Protein AF-0000000086085076 (afdb_homodimer)

Radius of gyration: 40.49 Å; Cα contacts (8 Å, |Δi|>4): 1111; chains: 2; bounding box: 65×107×181 Å

InterPro domains:
  IPR036116 Fibronectin type III superfamily [SSF49265] (115-213)
  IPR036179 Immunoglobulin-like domain superfamily [SSF48726] (40-121)

pLDDT: mean 74.57, std 21.42, range [22.27, 98.62]

Secondary structure (DSSP, 8-state):
------------------------EEEEES--SS-EEEE--SSEEEEEEEEEEES-SS-EEEEEETTTEE-TT-EEEEETTTEEEEEEEBTTTB-SEEEEEEEE-SS-B-SS-EEEEEE---PPPPPEEEEEEE-STT-EEEEEE----TTS--EEEEEEEE-STT-TTSPPEEEEEEEESS-SEEEE-S--SSSEEEEEEEEEETTEEPPPEEEEEETTT-----------------/------------------------EEEEES--SS-EEEE--SSEEEEEEEEEEES-SS-EEEEEETTTEE-TT-EEEEETTTEEEEEEEBTTTB-SEEEEEEEE-SS-B-SS-EEEEEE---PPPPPEEEEEEE-STT-EEEEEE----TTS--EEEEEEEE-STT-TTSPPEEEEEEEESS-SEEEE-S--SSSEEEEEEEEEETTEEPPPEEEEEETTT-----------------

Structure (mmCIF, N/CA/C/O backbone):
data_AF-0000000086085076-model_v1
#
loop_
_entity.id
_entity.type
_entity.pdbx_description
1 polymer 'Ig-like domain-containing protein'
#
loop_
_atom_site.group_PDB
_atom_site.id
_atom_site.type_symbol
_atom_site.label_atom_id
_atom_site.label_alt_id
_atom_site.label_comp_id
_atom_site.label_asym_id
_atom_site.label_entity_id
_atom_site.label_seq_id
_atom_site.pdbx_PDB_ins_code
_atom_site.Cartn_x
_atom_site.Cartn_y
_atom_site.Cartn_z
_atom_site.occupancy
_atom_site.B_iso_or_equiv
_atom_site.auth_seq_id
_atom_site.auth_comp_id
_atom_site.auth_asym_id
_atom_site.auth_atom_id
_atom_site.pdbx_PDB_model_num
ATOM 1 N N . MET A 1 1 ? -30.297 -38.719 -94.125 1 26 1 MET A N 1
ATOM 2 C CA . MET A 1 1 ? -29.438 -38.5 -93 1 26 1 MET A CA 1
ATOM 3 C C . MET A 1 1 ? -30.156 -38.875 -91.688 1 26 1 MET A C 1
ATOM 5 O O . MET A 1 1 ? -31.141 -38.25 -91.312 1 26 1 MET A O 1
ATOM 9 N N . TYR A 1 2 ? -30.281 -40.25 -91.375 1 30.58 2 TYR A N 1
ATOM 10 C CA . TYR A 1 2 ? -31.109 -40.906 -90.375 1 30.58 2 TYR A CA 1
ATOM 11 C C . TYR A 1 2 ? -30.594 -40.656 -88.938 1 30.58 2 TYR A C 1
ATOM 13 O O . TYR A 1 2 ? -29.422 -40.906 -88.688 1 30.58 2 TYR A O 1
ATOM 21 N N . PHE A 1 3 ? -30.938 -39.5 -88.188 1 28.77 3 PHE A N 1
ATOM 22 C CA . PHE A 1 3 ? -30.5 -39.062 -86.875 1 28.77 3 PHE A CA 1
ATOM 23 C C . PHE A 1 3 ? -30.906 -40.094 -85.812 1 28.77 3 PHE A C 1
ATOM 25 O O . PHE A 1 3 ? -32.094 -40.438 -85.688 1 28.77 3 PHE A O 1
ATOM 32 N N . GLY A 1 4 ? -30.031 -41.125 -85.375 1 27.62 4 GLY A N 1
ATOM 33 C CA . GLY A 1 4 ? -30.141 -42.219 -84.5 1 27.62 4 GLY A CA 1
ATOM 34 C C . GLY A 1 4 ? -30.406 -41.812 -83.062 1 27.62 4 GLY A C 1
ATOM 35 O O . GLY A 1 4 ? -29.891 -40.781 -82.625 1 27.62 4 GLY A O 1
ATOM 36 N N . GLU A 1 5 ? -31.609 -42.062 -82.375 1 29.45 5 GLU A N 1
ATOM 37 C CA . GLU A 1 5 ? -32.25 -41.844 -81.125 1 29.45 5 GLU A CA 1
ATOM 38 C C . GLU A 1 5 ? -31.438 -42.5 -80 1 29.45 5 GLU A C 1
ATOM 40 O O . GLU A 1 5 ? -31.375 -43.75 -79.875 1 29.45 5 GLU A O 1
ATOM 45 N N . ASN A 1 6 ? -30.281 -41.969 -79.5 1 28.75 6 ASN A N 1
ATOM 46 C CA . ASN A 1 6 ? -29.406 -42.5 -78.438 1 28.75 6 ASN A CA 1
ATOM 47 C C . ASN A 1 6 ? -30.156 -42.719 -77.125 1 28.75 6 ASN A C 1
ATOM 49 O O . ASN A 1 6 ? -30.766 -41.812 -76.562 1 28.75 6 ASN A O 1
ATOM 53 N N . ARG A 1 7 ? -30.547 -43.969 -76.688 1 30.2 7 ARG A N 1
ATOM 54 C CA . ARG A 1 7 ? -31.203 -44.562 -75.5 1 30.2 7 ARG A CA 1
ATOM 55 C C . ARG A 1 7 ? -30.438 -44.281 -74.25 1 30.2 7 ARG A C 1
ATOM 57 O O . ARG A 1 7 ? -29.25 -44.562 -74.125 1 30.2 7 ARG A O 1
ATOM 64 N N . ARG A 1 8 ? -30.812 -43.312 -73.375 1 31.59 8 ARG A N 1
ATOM 65 C CA . ARG A 1 8 ? -30.344 -42.875 -72.062 1 31.59 8 ARG A CA 1
ATOM 66 C C . ARG A 1 8 ? -30.359 -44 -71.062 1 31.59 8 ARG A C 1
ATOM 68 O O . ARG A 1 8 ? -31.422 -44.531 -70.75 1 31.59 8 ARG A O 1
ATOM 75 N N . LYS A 1 9 ? -29.344 -44.844 -70.938 1 31.98 9 LYS A N 1
ATOM 76 C CA . LYS A 1 9 ? -29.094 -45.938 -70 1 31.98 9 LYS A CA 1
ATOM 77 C C . LYS A 1 9 ? -29.266 -45.438 -68.562 1 31.98 9 LYS A C 1
ATOM 79 O O . LYS A 1 9 ? -29.141 -44.25 -68.25 1 31.98 9 LYS A O 1
ATOM 84 N N . ASN A 1 10 ? -29.812 -46.312 -67.625 1 30.77 10 ASN A N 1
ATOM 85 C CA . ASN A 1 10 ? -30.172 -46.375 -66.188 1 30.77 10 ASN A CA 1
ATOM 86 C C . ASN A 1 10 ? -28.969 -46.062 -65.312 1 30.77 10 ASN A C 1
ATOM 88 O O . ASN A 1 10 ? -27.938 -46.719 -65.438 1 30.77 10 ASN A O 1
ATOM 92 N N . ALA A 1 11 ? -28.672 -44.875 -64.812 1 31.33 11 ALA A N 1
ATOM 93 C CA . ALA A 1 11 ? -27.734 -44.469 -63.781 1 31.33 11 ALA A CA 1
ATOM 94 C C . ALA A 1 11 ? -27.922 -45.281 -62.531 1 31.33 11 ALA A C 1
ATOM 96 O O . ALA A 1 11 ? -29 -45.25 -61.906 1 31.33 11 ALA A O 1
ATOM 97 N N . VAL A 1 12 ? -27.422 -46.5 -62.375 1 35.62 12 VAL A N 1
ATOM 98 C CA . VAL A 1 12 ? -27.344 -47.219 -61.125 1 35.62 12 VAL A CA 1
ATOM 99 C C . VAL A 1 12 ? -26.703 -46.344 -60.062 1 35.62 12 VAL A C 1
ATOM 101 O O . VAL A 1 12 ? -25.594 -45.844 -60.219 1 35.62 12 VAL A O 1
ATOM 104 N N . LEU A 1 13 ? -27.422 -45.75 -59.156 1 35.56 13 LEU A N 1
ATOM 105 C CA . LEU A 1 13 ? -26.984 -45.094 -57.906 1 35.56 13 LEU A CA 1
ATOM 106 C C . LEU A 1 13 ? -26.203 -46.094 -57.031 1 35.56 13 LEU A C 1
ATOM 108 O O . LEU A 1 13 ? -26.734 -47.125 -56.625 1 35.56 13 LEU A O 1
ATOM 112 N N . ILE A 1 14 ? -24.969 -46.281 -57.219 1 36.09 14 ILE A N 1
ATOM 113 C CA . ILE A 1 14 ? -24.109 -46.969 -56.281 1 36.09 14 ILE A CA 1
ATOM 114 C C . ILE A 1 14 ? -24.188 -46.281 -54.906 1 36.09 14 ILE A C 1
ATOM 116 O O . ILE A 1 14 ? -23.844 -45.094 -54.781 1 36.09 14 ILE A O 1
ATOM 120 N N . PHE A 1 15 ? -25.078 -46.688 -53.969 1 37.38 15 PHE A N 1
ATOM 121 C CA . PHE A 1 15 ? -24.969 -46.344 -52.562 1 37.38 15 PHE A CA 1
ATOM 122 C C . PHE A 1 15 ? -23.641 -46.812 -52 1 37.38 15 PHE A C 1
ATOM 124 O O . PHE A 1 15 ? -23.344 -48.031 -52.031 1 37.38 15 PHE A O 1
ATOM 131 N N . THR A 1 16 ? -22.547 -46.125 -52.125 1 36.88 16 THR A N 1
ATOM 132 C CA . THR A 1 16 ? -21.359 -46.344 -51.312 1 36.88 16 THR A CA 1
ATOM 133 C C . THR A 1 16 ? -21.688 -46.281 -49.812 1 36.88 16 THR A C 1
ATOM 135 O O . THR A 1 16 ? -22.188 -45.25 -49.344 1 36.88 16 THR A O 1
ATOM 138 N N . THR A 1 17 ? -22.281 -47.281 -49.188 1 38.94 17 THR A N 1
ATOM 139 C CA . THR A 1 17 ? -22.281 -47.375 -47.75 1 38.94 17 THR A CA 1
ATOM 140 C C . THR A 1 17 ? -20.938 -46.938 -47.188 1 38.94 17 THR A C 1
ATOM 142 O O . THR A 1 17 ? -19.891 -47.5 -47.5 1 38.94 17 THR A O 1
ATOM 145 N N . PHE A 1 18 ? -20.594 -45.688 -46.969 1 40.41 18 PHE A N 1
ATOM 146 C CA . PHE A 1 18 ? -19.484 -45.281 -46.094 1 40.41 18 PHE A CA 1
ATOM 147 C C . PHE A 1 18 ? -19.484 -46.125 -44.812 1 40.41 18 PHE A C 1
ATOM 149 O O . PHE A 1 18 ? -20.422 -46.031 -44.031 1 40.41 18 PHE A O 1
ATOM 156 N N . SER A 1 19 ? -19.188 -47.375 -44.781 1 40.78 19 SER A N 1
ATOM 157 C CA . SER A 1 19 ? -18.906 -48.062 -43.531 1 40.78 19 SER A CA 1
ATOM 158 C C . SER A 1 19 ? -18.047 -47.188 -42.625 1 40.78 19 SER A C 1
ATOM 160 O O . SER A 1 19 ? -17 -46.688 -43.031 1 40.78 19 SER A O 1
ATOM 162 N N . VAL A 1 20 ? -18.641 -46.375 -41.719 1 47.69 20 VAL A N 1
ATOM 163 C CA . VAL A 1 20 ? -17.875 -45.719 -40.656 1 47.69 20 VAL A CA 1
ATOM 164 C C . VAL A 1 20 ? -16.797 -46.688 -40.156 1 47.69 20 VAL A C 1
ATOM 166 O O . VAL A 1 20 ? -17.109 -47.781 -39.656 1 47.69 20 VAL A O 1
ATOM 169 N N . ILE A 1 21 ? -15.781 -47 -40.844 1 49.47 21 ILE A N 1
ATOM 170 C CA . ILE A 1 21 ? -14.633 -47.719 -40.312 1 49.47 21 ILE A CA 1
ATOM 171 C C . ILE A 1 21 ? -14.375 -47.281 -38.875 1 49.47 21 ILE A C 1
ATOM 173 O O . ILE A 1 21 ? -14.07 -46.094 -38.594 1 49.47 21 ILE A O 1
ATOM 177 N N . ASN A 1 22 ? -15.109 -47.812 -37.938 1 55.5 22 ASN A N 1
ATOM 178 C CA . ASN A 1 22 ? -14.742 -47.688 -36.531 1 55.5 22 ASN A CA 1
ATOM 179 C C . ASN A 1 22 ? -13.273 -48.031 -36.312 1 55.5 22 ASN A C 1
ATOM 181 O O . ASN A 1 22 ? -12.906 -49.219 -36.312 1 55.5 22 ASN A O 1
ATOM 185 N N . CYS A 1 23 ? -12.352 -47.281 -36.844 1 63.22 23 CYS A N 1
ATOM 186 C CA . CYS A 1 23 ? -10.93 -47.531 -36.656 1 63.22 23 CYS A CA 1
ATOM 187 C C . CYS A 1 23 ? -10.57 -47.562 -35.188 1 63.22 23 CYS A C 1
ATOM 189 O O . CYS A 1 23 ? -10.875 -46.625 -34.438 1 63.22 23 CYS A O 1
ATOM 191 N N . ALA A 1 24 ? -10.359 -48.781 -34.781 1 73.56 24 ALA A N 1
ATOM 192 C CA . ALA A 1 24 ? -9.797 -48.969 -33.438 1 73.56 24 ALA A CA 1
ATOM 193 C C . ALA A 1 24 ? -8.438 -48.281 -33.312 1 73.56 24 ALA A C 1
ATOM 195 O O . ALA A 1 24 ? -7.621 -48.344 -34.25 1 73.56 24 ALA A O 1
ATOM 196 N N . ASP A 1 25 ? -8.336 -47.344 -32.438 1 84.19 25 ASP A N 1
ATOM 197 C CA . ASP A 1 25 ? -7.082 -46.594 -32.25 1 84.19 25 ASP A CA 1
ATOM 198 C C . ASP A 1 25 ? -6.621 -46.719 -30.781 1 84.19 25 ASP A C 1
ATOM 200 O O . ASP A 1 25 ? -7.438 -46.656 -29.859 1 84.19 25 ASP A O 1
ATOM 204 N N . ALA A 1 26 ? -5.301 -47 -30.734 1 87.25 26 ALA A N 1
ATOM 205 C CA . ALA A 1 26 ? -4.684 -46.844 -29.422 1 87.25 26 ALA A CA 1
ATOM 206 C C . ALA A 1 26 ? -4.895 -45.438 -28.875 1 87.25 26 ALA A C 1
ATOM 208 O O . ALA A 1 26 ? -5.094 -44.5 -29.641 1 87.25 26 ALA A O 1
ATOM 209 N N . PRO A 1 27 ? -5.02 -45.344 -27.594 1 88.44 27 PRO A N 1
ATOM 210 C CA . PRO A 1 27 ? -5.273 -44.031 -26.984 1 88.44 27 PRO A CA 1
ATOM 211 C C . PRO A 1 27 ? -4.242 -43 -27.406 1 88.44 27 PRO A C 1
ATOM 213 O O . PRO A 1 27 ? -3.076 -43.344 -27.625 1 88.44 27 PRO A O 1
ATOM 216 N N . GLU A 1 28 ? -4.688 -41.781 -27.594 1 87.25 28 GLU A N 1
ATOM 217 C CA . GLU A 1 28 ? -3.865 -40.594 -27.844 1 87.25 28 GLU A CA 1
ATOM 218 C C . GLU A 1 28 ? -4.312 -39.406 -26.984 1 87.25 28 GLU A C 1
ATOM 220 O O . GLU A 1 28 ? -5.5 -39.25 -26.703 1 87.25 28 GLU A O 1
ATOM 225 N N . CYS A 1 29 ? -3.301 -38.625 -26.562 1 87.44 29 CYS A N 1
ATOM 226 C CA . CYS A 1 29 ? -3.621 -37.469 -25.734 1 87.44 29 CYS A CA 1
ATOM 227 C C . CYS A 1 29 ? -4.508 -36.469 -26.5 1 87.44 29 CYS A C 1
ATOM 229 O O . CYS A 1 29 ? -4.309 -36.25 -27.688 1 87.44 29 CYS A O 1
ATOM 231 N N . VAL A 1 30 ? -5.543 -35.969 -25.797 1 81.38 30 VAL A N 1
ATOM 232 C CA . VAL A 1 30 ? -6.438 -35 -26.422 1 81.38 30 VAL A CA 1
ATOM 233 C C . VAL A 1 30 ? -5.68 -33.719 -26.688 1 81.38 30 VAL A C 1
ATOM 235 O O . VAL A 1 30 ? -5.867 -33.062 -27.719 1 81.38 30 VAL A O 1
ATOM 238 N N . THR A 1 31 ? -4.988 -33.25 -25.656 1 69 31 THR A N 1
ATOM 239 C CA . THR A 1 31 ? -4.277 -32 -25.875 1 69 31 THR A CA 1
ATOM 240 C C . THR A 1 31 ? -2.918 -32.25 -26.516 1 69 31 THR A C 1
ATOM 242 O O . THR A 1 31 ? -2.189 -33.156 -26.094 1 69 31 THR A O 1
A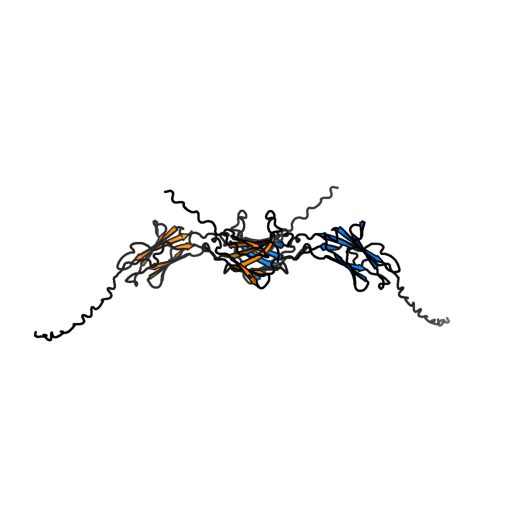TOM 245 N N . ASP A 1 32 ? -2.781 -31.891 -27.672 1 58.75 32 ASP A N 1
ATOM 246 C CA . ASP A 1 32 ? -1.499 -31.984 -28.359 1 58.75 32 ASP A CA 1
ATOM 247 C C . ASP A 1 32 ? -0.531 -30.922 -27.875 1 58.75 32 ASP A C 1
ATOM 249 O O . ASP A 1 32 ? 0.6 -30.828 -28.344 1 58.75 32 ASP A O 1
ATOM 253 N N . ALA A 1 33 ? -1.149 -30.094 -27.047 1 54.5 33 ALA A N 1
ATOM 254 C CA . ALA A 1 33 ? -0.302 -28.953 -26.719 1 54.5 33 ALA A CA 1
ATOM 255 C C . ALA A 1 33 ? 0.68 -29.297 -25.609 1 54.5 33 ALA A C 1
ATOM 257 O O . ALA A 1 33 ? 0.326 -29.984 -24.656 1 54.5 33 ALA A O 1
ATOM 258 N N . GLY A 1 34 ? 1.957 -29.344 -25.906 1 55.94 34 GLY A N 1
ATOM 259 C CA . GLY A 1 34 ? 3.117 -29.484 -25.031 1 55.94 34 GLY A CA 1
ATOM 260 C C . GLY A 1 34 ? 2.752 -29.625 -23.578 1 55.94 34 GLY A C 1
ATOM 261 O O . GLY A 1 34 ? 1.571 -29.672 -23.219 1 55.94 34 GLY A O 1
ATOM 262 N N . PRO A 1 35 ? 3.615 -29.875 -22.75 1 57.09 35 PRO A N 1
ATOM 263 C CA . PRO A 1 35 ? 3.414 -30.094 -21.312 1 57.09 35 PRO A CA 1
ATOM 264 C C . PRO A 1 35 ? 2.699 -28.922 -20.641 1 57.09 35 PRO A C 1
ATOM 266 O O . PRO A 1 35 ? 2.945 -27.766 -20.984 1 57.09 35 PRO A O 1
ATOM 269 N N . VAL A 1 36 ? 1.603 -29.25 -19.969 1 63.59 36 VAL A N 1
ATOM 270 C CA . VAL A 1 36 ? 0.857 -28.25 -19.203 1 63.59 36 VAL A CA 1
ATOM 271 C C . VAL A 1 36 ? 1.452 -28.141 -17.797 1 63.59 36 VAL A C 1
ATOM 273 O O . VAL A 1 36 ? 1.673 -29.141 -17.125 1 63.59 36 VAL A O 1
ATOM 276 N N . ASP A 1 37 ? 2.002 -26.922 -17.5 1 62.47 37 ASP A N 1
ATOM 277 C CA . ASP A 1 37 ? 2.479 -26.703 -16.141 1 62.47 37 ASP A CA 1
ATOM 278 C C . ASP A 1 37 ? 1.34 -26.828 -15.133 1 62.47 37 ASP A C 1
ATOM 280 O O . ASP A 1 37 ? 0.272 -26.25 -15.312 1 62.47 37 ASP A O 1
ATOM 284 N N . GLU A 1 38 ? 1.521 -27.859 -14.383 1 72.12 38 GLU A N 1
ATOM 285 C CA . GLU A 1 38 ? 0.642 -28.047 -13.234 1 72.12 38 GLU A CA 1
ATOM 286 C C . GLU A 1 38 ? 1.324 -27.609 -11.938 1 72.12 38 GLU A C 1
ATOM 288 O O . GLU A 1 38 ? 2.268 -28.266 -11.477 1 72.12 38 GLU A O 1
ATOM 293 N N . TYR A 1 39 ? 0.911 -26.422 -11.477 1 66.56 39 TYR A N 1
ATOM 294 C CA . TYR A 1 39 ? 1.493 -25.906 -10.242 1 66.56 39 TYR A CA 1
ATOM 295 C C . TYR A 1 39 ? 0.998 -26.688 -9.031 1 66.56 39 TYR A C 1
ATOM 297 O O . TYR A 1 39 ? -0.187 -27.016 -8.938 1 66.56 39 TYR A O 1
ATOM 305 N N . ALA A 1 40 ? 2.064 -27.188 -8.391 1 64.5 40 ALA A N 1
ATOM 306 C CA . ALA A 1 40 ? 1.748 -27.969 -7.199 1 64.5 40 ALA A CA 1
ATOM 307 C C . ALA A 1 40 ? 1.595 -27.062 -5.977 1 64.5 40 ALA A C 1
ATOM 309 O O . ALA A 1 40 ? 2.574 -26.766 -5.289 1 64.5 40 ALA A O 1
ATOM 310 N N . ALA A 1 41 ? 0.514 -26.391 -5.914 1 57.75 41 ALA A N 1
ATOM 311 C CA . ALA A 1 41 ? 0.312 -25.641 -4.676 1 57.75 41 ALA A CA 1
ATOM 312 C C . ALA A 1 41 ? 0.368 -26.562 -3.463 1 57.75 41 ALA A C 1
ATOM 314 O O . ALA A 1 41 ? 0.238 -27.781 -3.596 1 57.75 41 ALA A O 1
ATOM 315 N N . SER A 1 42 ? 0.967 -26.172 -2.344 1 55 42 SER A N 1
ATOM 316 C CA . SER A 1 42 ? 1.165 -26.969 -1.139 1 55 42 SER A CA 1
ATOM 317 C C . SER A 1 42 ? 0.063 -28.016 -0.98 1 55 42 SER A C 1
ATOM 319 O O . SER A 1 42 ? 0.237 -29.016 -0.268 1 55 42 SER A O 1
ATOM 321 N N . ARG A 1 43 ? -0.916 -27.781 -1.798 1 57.75 43 ARG A N 1
ATOM 322 C CA . ARG A 1 43 ? -1.993 -28.75 -1.59 1 57.75 43 ARG A CA 1
ATOM 323 C C . ARG A 1 43 ? -1.977 -29.828 -2.664 1 57.75 43 ARG A C 1
ATOM 325 O O . ARG A 1 43 ? -1.096 -29.844 -3.525 1 57.75 43 ARG A O 1
ATOM 332 N N . GLU A 1 44 ? -2.895 -30.609 -2.738 1 66.38 44 GLU A N 1
ATOM 333 C CA . GLU A 1 44 ? -3.16 -31.766 -3.59 1 66.38 44 GLU A CA 1
ATOM 334 C C . GLU A 1 44 ? -3.285 -31.344 -5.055 1 66.38 44 GLU A C 1
ATOM 336 O O . GLU A 1 44 ? -4.047 -30.438 -5.387 1 66.38 44 GLU A O 1
ATOM 341 N N . LEU A 1 45 ? -2.232 -31.75 -5.773 1 72.5 45 LEU A N 1
ATOM 342 C CA . LEU A 1 45 ? -2.266 -31.547 -7.219 1 72.5 45 LEU A CA 1
ATOM 343 C C . LEU A 1 45 ? -3.26 -32.5 -7.875 1 72.5 45 LEU A C 1
ATOM 345 O O . LEU A 1 45 ? -3.346 -33.688 -7.492 1 72.5 45 LEU A O 1
ATOM 349 N N . ARG A 1 46 ? -4.125 -31.875 -8.672 1 74.5 46 ARG A N 1
ATOM 350 C CA . ARG A 1 46 ? -5.043 -32.688 -9.461 1 74.5 46 ARG A CA 1
ATOM 351 C C . ARG A 1 46 ? -4.727 -32.562 -10.953 1 74.5 46 ARG A C 1
ATOM 353 O O . ARG A 1 46 ? -4.824 -31.5 -11.539 1 74.5 46 ARG A O 1
ATOM 360 N N . VAL A 1 47 ? -4.211 -33.688 -11.445 1 78.69 47 VAL A N 1
ATOM 361 C CA . VAL A 1 47 ? -3.873 -33.688 -12.867 1 78.69 47 VAL A CA 1
ATOM 362 C C . VAL A 1 47 ? -4.855 -34.594 -13.625 1 78.69 47 VAL A C 1
ATOM 364 O O . VAL A 1 47 ? -5.102 -35.719 -13.227 1 78.69 47 VAL A O 1
ATOM 367 N N . ALA A 1 48 ? -5.41 -33.969 -14.641 1 81.25 48 ALA A N 1
ATOM 368 C CA . ALA A 1 48 ? -6.359 -34.719 -15.453 1 81.25 48 ALA A CA 1
ATOM 369 C C . ALA A 1 48 ? -5.75 -35.125 -16.797 1 81.25 48 ALA A C 1
ATOM 371 O O . ALA A 1 48 ? -5.285 -34.25 -17.547 1 81.25 48 ALA A O 1
ATOM 372 N N . CYS A 1 49 ? -5.684 -36.344 -16.984 1 83.5 49 CYS A N 1
ATOM 373 C CA . CYS A 1 49 ? -5.211 -36.875 -18.25 1 83.5 49 CYS A CA 1
ATOM 374 C C . CYS A 1 49 ? -6.379 -37.344 -19.125 1 83.5 49 CYS A C 1
ATOM 376 O O . CYS A 1 49 ? -7.172 -38.188 -18.703 1 83.5 49 CYS A O 1
ATOM 378 N N . GLU A 1 50 ? -6.539 -36.75 -20.266 1 85.31 50 GLU A N 1
ATOM 379 C CA . GLU A 1 50 ? -7.621 -37.094 -21.172 1 85.31 50 GLU A CA 1
ATOM 380 C C . GLU A 1 50 ? -7.078 -37.656 -22.484 1 85.31 50 GLU A C 1
ATOM 382 O O . GLU A 1 50 ? -6.18 -37.062 -23.094 1 85.31 50 GLU A O 1
ATOM 387 N N . VAL A 1 51 ? -7.688 -38.75 -22.922 1 86.62 51 VAL A N 1
ATOM 388 C CA . VAL A 1 51 ? -7.227 -39.406 -24.141 1 86.62 51 VAL A CA 1
ATOM 389 C C . VAL A 1 51 ? -8.414 -39.688 -25.062 1 86.62 51 VAL A C 1
ATOM 391 O O . VAL A 1 51 ? -9.562 -39.688 -24.609 1 86.62 51 VAL A O 1
ATOM 394 N N . ARG A 1 52 ? -8.023 -39.688 -26.281 1 86 52 ARG A N 1
ATOM 395 C CA . ARG A 1 52 ? -8.953 -40.219 -27.281 1 86 52 ARG A CA 1
ATOM 396 C C . ARG A 1 52 ? -8.602 -41.656 -27.672 1 86 52 ARG A C 1
ATOM 398 O O . ARG A 1 52 ? -7.426 -41.969 -27.891 1 86 52 ARG A O 1
ATOM 405 N N . ALA A 1 53 ? -9.625 -42.469 -27.547 1 85.69 53 ALA A N 1
ATOM 406 C CA . ALA A 1 53 ? -9.375 -43.875 -27.891 1 85.69 53 ALA A CA 1
ATOM 407 C C . ALA A 1 53 ? -10.641 -44.531 -28.422 1 85.69 53 ALA A C 1
ATOM 409 O O . ALA A 1 53 ? -11.758 -44.125 -28.109 1 85.69 53 ALA A O 1
ATOM 410 N N . ASN A 1 54 ? -10.336 -45.469 -29.266 1 82.88 54 ASN A N 1
ATOM 411 C CA . ASN A 1 54 ? -11.383 -46.344 -29.766 1 82.88 54 ASN A CA 1
ATOM 412 C C . ASN A 1 54 ? -10.93 -47.812 -29.734 1 82.88 54 ASN A C 1
ATOM 414 O O . ASN A 1 54 ? -10.047 -48.188 -30.5 1 82.88 54 ASN A O 1
ATOM 418 N N . PRO A 1 55 ? -11.492 -48.531 -28.969 1 82.12 55 PRO A N 1
ATOM 419 C CA . PRO A 1 55 ? -12.617 -48.344 -28.062 1 82.12 55 PRO A CA 1
ATOM 420 C C . PRO A 1 55 ? -12.242 -47.562 -26.812 1 82.12 55 PRO A C 1
ATOM 422 O O . PRO A 1 55 ? -11.078 -47.562 -26.406 1 82.12 55 PRO A O 1
ATOM 425 N N . SER A 1 56 ? -13.25 -46.906 -26.203 1 79.81 56 SER A N 1
ATOM 426 C CA . SER A 1 56 ? -13.016 -46 -25.062 1 79.81 56 SER A CA 1
ATOM 427 C C . SER A 1 56 ? -13.539 -46.625 -23.781 1 79.81 56 SER A C 1
ATOM 429 O O . SER A 1 56 ? -13.453 -46.031 -22.703 1 79.81 56 SER A O 1
ATOM 431 N N . ASP A 1 57 ? -14.07 -47.812 -23.688 1 76.81 57 ASP A N 1
ATOM 432 C CA . ASP A 1 57 ? -14.781 -48.375 -22.547 1 76.81 57 ASP A CA 1
ATOM 433 C C . ASP A 1 57 ? -13.82 -49.094 -21.594 1 76.81 57 ASP A C 1
ATOM 435 O O . ASP A 1 57 ? -14.117 -49.25 -20.422 1 76.81 57 ASP A O 1
ATOM 439 N N . GLU A 1 58 ? -12.594 -49.5 -21.984 1 78.94 58 GLU A N 1
ATOM 440 C CA . GLU A 1 58 ? -11.68 -50.219 -21.109 1 78.94 58 GLU A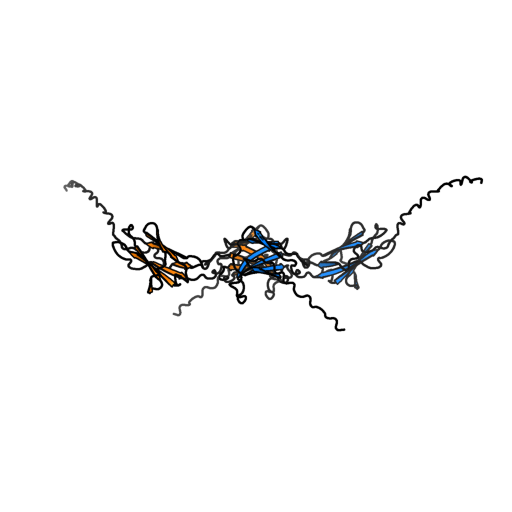 CA 1
ATOM 441 C C . GLU A 1 58 ? -10.281 -49.594 -21.156 1 78.94 58 GLU A C 1
ATOM 443 O O . GLU A 1 58 ? -9.328 -50.25 -21.578 1 78.94 58 GLU A O 1
ATOM 448 N N . LEU A 1 59 ? -10.273 -48.406 -20.719 1 86.19 59 LEU A N 1
ATOM 449 C CA . LEU A 1 59 ? -8.953 -47.781 -20.719 1 86.19 59 LEU A CA 1
ATOM 450 C C . LEU A 1 59 ? -8.258 -48 -19.375 1 86.19 59 LEU A C 1
ATOM 452 O O . LEU A 1 59 ? -8.906 -48 -18.328 1 86.19 59 LEU A O 1
ATOM 456 N N . HIS A 1 60 ? -7.035 -48.344 -19.406 1 86.56 60 HIS A N 1
ATOM 457 C CA . HIS A 1 60 ? -6.164 -48.438 -18.25 1 86.56 60 HIS A CA 1
ATOM 458 C C . HIS A 1 60 ? -5.125 -47.312 -18.266 1 86.56 60 HIS A C 1
ATOM 460 O O . HIS A 1 60 ? -4.477 -47.062 -19.281 1 86.56 60 HIS A O 1
ATOM 466 N N . PHE A 1 61 ? -5.09 -46.656 -17.141 1 88 61 PHE A N 1
ATOM 467 C CA . PHE A 1 61 ? -4.145 -45.562 -17.062 1 88 61 PHE A CA 1
ATOM 468 C C . PHE A 1 61 ? -3.004 -45.906 -16.109 1 88 61 PHE A C 1
ATOM 470 O O . PHE A 1 61 ? -3.215 -46.531 -15.086 1 88 61 PHE A O 1
ATOM 477 N N . GLU A 1 62 ? -1.784 -45.469 -16.469 1 84.62 62 GLU A N 1
ATOM 478 C CA . GLU A 1 62 ? -0.584 -45.562 -15.641 1 84.62 62 GLU A CA 1
ATOM 479 C C . GLU A 1 62 ? 0.166 -44.25 -15.586 1 84.62 62 GLU A C 1
ATOM 481 O O . GLU A 1 62 ? 0.31 -43.562 -16.609 1 84.62 62 GLU A O 1
ATOM 486 N N . TRP A 1 63 ? 0.581 -43.969 -14.391 1 85.81 63 TRP A N 1
ATOM 487 C CA . TRP A 1 63 ? 1.31 -42.719 -14.203 1 85.81 63 TRP A CA 1
ATOM 488 C C . TRP A 1 63 ? 2.768 -43 -13.844 1 85.81 63 TRP A C 1
ATOM 490 O O . TRP A 1 63 ? 3.061 -43.844 -13.016 1 85.81 63 TRP A O 1
ATOM 500 N N . MET A 1 64 ? 3.658 -42.25 -14.562 1 82.38 64 MET A N 1
ATOM 501 C CA . MET A 1 64 ? 5.086 -42.406 -14.289 1 82.38 64 MET A CA 1
ATOM 502 C C . MET A 1 64 ? 5.73 -41.031 -14.102 1 82.38 64 MET A C 1
ATOM 504 O O . MET A 1 64 ? 5.48 -40.094 -14.875 1 82.38 64 MET A O 1
ATOM 508 N N . ALA A 1 65 ? 6.477 -40.938 -12.984 1 80.75 65 ALA A N 1
ATOM 509 C CA . ALA A 1 65 ? 7.219 -39.688 -12.734 1 80.75 65 ALA A CA 1
ATOM 510 C C . ALA A 1 65 ? 8.656 -39.812 -13.227 1 80.75 65 ALA A C 1
ATOM 512 O O . ALA A 1 65 ? 9.336 -40.812 -12.945 1 80.75 65 ALA A O 1
ATOM 513 N N . ASN A 1 66 ? 9.25 -38.688 -13.859 1 75.75 66 ASN A N 1
ATOM 514 C CA . ASN A 1 66 ? 10.625 -38.562 -14.328 1 75.75 66 ASN A CA 1
ATOM 515 C C . ASN A 1 66 ? 11.172 -39.875 -14.852 1 75.75 66 ASN A C 1
ATOM 517 O O . ASN A 1 66 ? 12.32 -40.219 -14.578 1 75.75 66 ASN A O 1
ATOM 521 N N . THR A 1 67 ? 10.57 -40.531 -15.688 1 63.88 67 THR A N 1
ATOM 522 C CA . THR A 1 67 ? 10.875 -41.719 -16.469 1 63.88 67 THR A CA 1
ATOM 523 C C . THR A 1 67 ? 11.219 -42.906 -15.562 1 63.88 67 THR A C 1
ATOM 525 O O . THR A 1 67 ? 11.367 -44.031 -16.031 1 63.88 67 THR A O 1
ATOM 528 N N . THR A 1 68 ? 11.531 -42.656 -14.367 1 58.44 68 THR A N 1
ATOM 529 C CA . THR A 1 68 ? 12.078 -43.875 -13.75 1 58.44 68 THR A CA 1
ATOM 530 C C . THR A 1 68 ? 11.102 -44.438 -12.727 1 58.44 68 THR A C 1
ATOM 532 O O . THR A 1 68 ? 11.109 -45.656 -12.469 1 58.44 68 THR A O 1
ATOM 535 N N . ARG A 1 69 ? 10.32 -43.531 -12.062 1 57.44 69 ARG A N 1
ATOM 536 C CA . ARG A 1 69 ? 9.68 -44.125 -10.883 1 57.44 69 ARG A CA 1
ATOM 537 C C . ARG A 1 69 ? 8.156 -44.094 -11.023 1 57.44 69 ARG A C 1
ATOM 539 O O . ARG A 1 69 ? 7.57 -43.062 -11.352 1 57.44 69 ARG A O 1
ATOM 546 N N . ARG A 1 70 ? 7.59 -45.344 -11.109 1 58.84 70 ARG A N 1
ATOM 547 C CA . ARG A 1 70 ? 6.141 -45.438 -10.992 1 58.84 70 ARG A CA 1
ATOM 548 C C . ARG A 1 70 ? 5.645 -44.688 -9.758 1 58.84 70 ARG A C 1
ATOM 550 O O . ARG A 1 70 ? 6.219 -44.812 -8.68 1 58.84 70 ARG A O 1
ATOM 557 N N . VAL A 1 71 ? 4.934 -43.688 -9.992 1 59.19 71 VAL A N 1
ATOM 558 C CA . VAL A 1 71 ? 4.406 -42.969 -8.828 1 59.19 71 VAL A CA 1
ATOM 559 C C . VAL A 1 71 ? 3.242 -43.75 -8.227 1 59.19 71 VAL A C 1
ATOM 561 O O . VAL A 1 71 ? 2.178 -43.875 -8.844 1 59.19 71 VAL A O 1
ATOM 564 N N . GLY A 1 72 ? 3.492 -44.875 -7.602 1 54.88 72 GLY A N 1
ATOM 565 C CA . GLY A 1 72 ? 2.504 -45.75 -6.988 1 54.88 72 GLY A CA 1
ATOM 566 C C . GLY A 1 72 ? 1.438 -45 -6.219 1 54.88 72 GLY A C 1
ATOM 567 O O . GLY A 1 72 ? 0.345 -45.5 -5.984 1 54.88 72 GLY A O 1
ATOM 568 N N . ARG A 1 73 ? 1.713 -43.844 -5.836 1 57.09 73 ARG A N 1
ATOM 569 C CA . ARG A 1 73 ? 0.774 -43.25 -4.883 1 57.09 73 ARG A CA 1
ATOM 570 C C . ARG A 1 73 ? -0.125 -42.219 -5.562 1 57.09 73 ARG A C 1
ATOM 572 O O . ARG A 1 73 ? -0.75 -41.406 -4.895 1 57.09 73 ARG A O 1
ATOM 579 N N . ILE A 1 74 ? -0.196 -42.25 -6.812 1 60.22 74 ILE A N 1
ATOM 580 C CA . ILE A 1 74 ? -1.142 -41.375 -7.477 1 60.22 74 ILE A CA 1
ATOM 581 C C . ILE A 1 74 ? -2.518 -42.031 -7.535 1 60.22 74 ILE A C 1
ATOM 583 O O . ILE A 1 74 ? -2.666 -43.125 -8.086 1 60.22 74 ILE A O 1
ATOM 587 N N . ASN A 1 75 ? -3.389 -41.562 -6.707 1 60.72 75 ASN A N 1
ATOM 588 C CA . ASN A 1 75 ? -4.781 -41.969 -6.832 1 60.72 75 ASN A CA 1
ATOM 589 C C . ASN A 1 75 ? -5.398 -41.5 -8.141 1 60.72 75 ASN A C 1
ATOM 591 O O . ASN A 1 75 ? -5.469 -40.281 -8.391 1 60.72 75 ASN A O 1
ATOM 595 N N . SER A 1 76 ? -5.246 -42.406 -9.117 1 64.56 76 SER A N 1
ATOM 596 C CA . SER A 1 76 ? -5.832 -42.031 -10.406 1 64.56 76 SER A CA 1
ATOM 597 C C . SER A 1 76 ? -7.207 -42.656 -10.586 1 64.56 76 SER A C 1
ATOM 599 O O . SER A 1 76 ? -7.418 -43.812 -10.234 1 64.56 76 SER A O 1
ATOM 601 N N . LEU A 1 77 ? -8.188 -41.75 -10.711 1 67.88 77 LEU A N 1
ATOM 602 C CA . LEU A 1 77 ? -9.539 -42.25 -10.984 1 67.88 77 LEU A CA 1
ATOM 603 C C . LEU A 1 77 ? -9.938 -41.969 -12.43 1 67.88 77 LEU A C 1
ATOM 605 O O . LEU A 1 77 ? -9.68 -40.875 -12.953 1 67.88 77 LEU A O 1
ATOM 609 N N . SER A 1 78 ? -10.258 -43.094 -13.109 1 67.44 78 SER A N 1
ATOM 610 C CA . SER A 1 78 ? -10.82 -42.938 -14.445 1 67.44 78 SER A CA 1
ATOM 611 C C . SER A 1 78 ? -12.195 -42.281 -14.391 1 67.44 78 SER A C 1
ATOM 613 O O . SER A 1 78 ? -13.055 -42.688 -13.609 1 67.44 78 SER A O 1
ATOM 615 N N . VAL A 1 79 ? -12.203 -41.062 -14.984 1 67.88 79 VAL A N 1
ATOM 616 C CA . VAL A 1 79 ? -13.484 -40.375 -15.102 1 67.88 79 VAL A CA 1
ATOM 617 C C . VAL A 1 79 ? -14.008 -40.5 -16.531 1 67.88 79 VAL A C 1
ATOM 619 O O . VAL A 1 79 ? -13.297 -40.219 -17.484 1 67.88 79 VAL A O 1
ATOM 622 N N . ASN A 1 80 ? -15.188 -40.906 -16.688 1 68.44 80 ASN A N 1
ATOM 623 C CA . ASN A 1 80 ? -15.938 -41.062 -17.938 1 68.44 80 ASN A CA 1
ATOM 624 C C . ASN A 1 80 ? -15.203 -41.938 -18.938 1 68.44 80 ASN A C 1
ATOM 626 O O . ASN A 1 80 ? -15.367 -41.781 -20.141 1 68.44 80 ASN A O 1
ATOM 630 N N . GLY A 1 81 ? -14.172 -42.688 -18.469 1 75.06 81 GLY A N 1
ATOM 631 C CA . GLY A 1 81 ? -13.508 -43.688 -19.297 1 75.06 81 GLY A CA 1
ATOM 632 C C . GLY A 1 81 ? -12.273 -43.156 -20 1 75.06 81 GLY A C 1
ATOM 633 O O . GLY A 1 81 ? -11.273 -43.844 -20.141 1 75.06 81 GLY A O 1
ATOM 634 N N . THR A 1 82 ? -12.367 -41.906 -20.484 1 81.38 82 THR A N 1
ATOM 635 C CA . THR A 1 82 ? -11.258 -41.406 -21.281 1 81.38 82 THR A CA 1
ATOM 636 C C . THR A 1 82 ? -10.43 -40.375 -20.484 1 81.38 82 THR A C 1
ATOM 638 O O . THR A 1 82 ? -9.492 -39.781 -21.016 1 81.38 82 THR A O 1
ATOM 641 N N . ARG A 1 83 ? -10.828 -40.312 -19.266 1 83.75 83 ARG A N 1
ATOM 642 C CA . ARG A 1 83 ? -10.141 -39.344 -18.453 1 83.75 83 ARG A CA 1
ATOM 643 C C . ARG A 1 83 ? -9.664 -39.938 -17.125 1 83.75 83 ARG A C 1
ATOM 645 O O . ARG A 1 83 ? -10.398 -40.688 -16.5 1 83.75 83 ARG A O 1
ATOM 652 N N . ALA A 1 84 ? -8.43 -39.719 -16.844 1 84.94 84 ALA A N 1
ATOM 653 C CA . ALA A 1 84 ? -7.871 -40.156 -15.562 1 84.94 84 ALA A CA 1
ATOM 654 C C . ALA A 1 84 ? -7.418 -38.969 -14.727 1 84.94 84 ALA A C 1
ATOM 656 O O . ALA A 1 84 ? -6.773 -38.062 -15.234 1 84.94 84 ALA A O 1
ATOM 657 N N . LEU A 1 85 ? -7.871 -39.031 -13.531 1 81.06 85 LEU A N 1
ATOM 658 C CA . LEU A 1 85 ? -7.492 -37.969 -12.594 1 81.06 85 LEU A CA 1
ATOM 659 C C . LEU A 1 85 ? -6.453 -38.469 -11.594 1 81.06 85 LEU A C 1
ATOM 661 O O . LEU A 1 85 ? -6.664 -39.5 -10.938 1 81.06 85 LEU A O 1
ATOM 665 N N . ALA A 1 86 ? -5.32 -37.812 -11.586 1 78.31 86 ALA A N 1
ATOM 666 C CA . ALA A 1 86 ? -4.277 -38.125 -10.609 1 78.31 86 ALA A CA 1
ATOM 667 C C . ALA A 1 86 ? -4.227 -37.062 -9.5 1 78.31 86 ALA A C 1
ATOM 669 O O . ALA A 1 86 ? -4.312 -35.875 -9.773 1 78.31 86 ALA A O 1
ATOM 670 N N . ARG A 1 87 ? -4.285 -37.594 -8.328 1 76.25 87 ARG A N 1
ATOM 671 C CA . ARG A 1 87 ? -4.137 -36.719 -7.172 1 76.25 87 ARG A CA 1
ATOM 672 C C . ARG A 1 87 ? -2.867 -37.062 -6.395 1 76.25 87 ARG A C 1
ATOM 674 O O . ARG A 1 87 ? -2.578 -38.219 -6.137 1 76.25 87 ARG A O 1
ATOM 681 N N . ALA A 1 88 ? -2.088 -36.094 -6.281 1 73.94 88 ALA A N 1
ATOM 682 C CA . ALA A 1 88 ? -0.873 -36.312 -5.504 1 73.94 88 ALA A CA 1
ATOM 683 C C . ALA A 1 88 ? -0.381 -35.031 -4.871 1 73.94 88 ALA A C 1
ATOM 685 O O . ALA A 1 88 ? -0.708 -33.938 -5.344 1 73.94 88 ALA A O 1
ATOM 686 N N . VAL A 1 89 ? 0.279 -35.281 -3.691 1 70 89 VAL A N 1
ATOM 687 C CA . VAL A 1 89 ? 0.94 -34.156 -3.051 1 70 89 VAL A CA 1
ATOM 688 C C . VAL A 1 89 ? 2.34 -33.969 -3.635 1 70 89 VAL A C 1
ATOM 690 O O . VAL A 1 89 ? 3.193 -34.844 -3.496 1 70 89 VAL A O 1
ATOM 693 N N . ALA A 1 90 ? 2.465 -32.812 -4.32 1 71.88 90 ALA A N 1
ATOM 694 C CA . ALA A 1 90 ? 3.766 -32.562 -4.922 1 71.88 90 ALA A CA 1
ATOM 695 C C . ALA A 1 90 ? 4.832 -32.344 -3.854 1 71.88 90 ALA A C 1
ATOM 697 O O . ALA A 1 90 ? 4.566 -31.734 -2.814 1 71.88 90 ALA A O 1
ATOM 698 N N . GLY A 1 91 ? 6.055 -32.812 -4.172 1 69.62 91 GLY A N 1
ATOM 699 C CA . GLY A 1 91 ? 7.172 -32.688 -3.246 1 69.62 91 GLY A CA 1
ATOM 700 C C . GLY A 1 91 ? 7.25 -33.844 -2.264 1 69.62 91 GLY A C 1
ATOM 701 O O . GLY A 1 91 ? 8.273 -34.031 -1.6 1 69.62 91 GLY A O 1
ATOM 702 N N . ARG A 1 92 ? 6.199 -34.5 -2.072 1 69.88 92 ARG A N 1
ATOM 703 C CA . ARG A 1 92 ? 6.195 -35.656 -1.197 1 69.88 92 ARG A CA 1
ATOM 704 C C . ARG A 1 92 ? 5.945 -36.938 -1.99 1 69.88 92 ARG A C 1
ATOM 706 O O . ARG A 1 92 ? 6.844 -37.75 -2.148 1 69.88 92 ARG A O 1
ATOM 713 N N . GLU A 1 93 ? 4.738 -36.969 -2.602 1 67.31 93 GLU A N 1
ATOM 714 C CA . GLU A 1 93 ? 4.32 -38.156 -3.348 1 67.31 93 GLU A CA 1
ATOM 715 C C . GLU A 1 93 ? 4.742 -38.062 -4.812 1 67.31 93 GLU A C 1
ATOM 717 O O . GLU A 1 93 ? 4.957 -39.094 -5.469 1 67.31 93 GLU A O 1
ATOM 722 N N . LEU A 1 94 ? 4.816 -36.875 -5.16 1 70.81 94 LEU A N 1
ATOM 723 C CA . LEU A 1 94 ? 5.145 -36.625 -6.559 1 70.81 94 LEU A CA 1
ATOM 724 C C . LEU A 1 94 ? 6.27 -35.594 -6.672 1 70.81 94 LEU A C 1
ATOM 726 O O . LEU A 1 94 ? 6.172 -34.5 -6.133 1 70.81 94 LEU A O 1
ATOM 730 N N . GLU A 1 95 ? 7.375 -36.094 -7.238 1 75.19 95 GLU A N 1
ATOM 731 C CA . GLU A 1 95 ? 8.484 -35.156 -7.449 1 75.19 95 GLU A CA 1
ATOM 732 C C . GLU A 1 95 ? 8.156 -34.156 -8.539 1 75.19 95 GLU A C 1
ATOM 734 O O . GLU A 1 95 ? 7.344 -34.406 -9.422 1 75.19 95 GLU A O 1
ATOM 739 N N . TYR A 1 96 ? 8.75 -33.031 -8.359 1 79.06 96 TYR A N 1
ATOM 740 C CA . TYR A 1 96 ? 8.625 -32.062 -9.43 1 79.06 96 TYR A CA 1
ATOM 741 C C . TYR A 1 96 ? 9.328 -32.531 -10.695 1 79.06 96 TYR A C 1
ATOM 743 O O . TYR A 1 96 ? 10.359 -33.219 -10.625 1 79.06 96 TYR A O 1
ATOM 751 N N . GLY A 1 97 ? 8.703 -32.219 -11.742 1 80.31 97 GLY A N 1
ATOM 752 C CA . GLY A 1 97 ? 9.219 -32.688 -13.023 1 80.31 97 GLY A CA 1
ATOM 753 C C . GLY A 1 97 ? 8.125 -33.125 -13.977 1 80.31 97 GLY A C 1
ATOM 754 O O . GLY A 1 97 ? 7.039 -32.531 -14.008 1 80.31 97 GLY A O 1
ATOM 755 N N . ARG A 1 98 ? 8.562 -34.062 -14.758 1 83.06 98 ARG A N 1
ATOM 756 C CA . ARG A 1 98 ? 7.621 -34.531 -15.773 1 83.06 98 ARG A CA 1
ATOM 757 C C . ARG A 1 98 ? 6.773 -35.688 -15.242 1 83.06 98 ARG A C 1
ATOM 759 O O . ARG A 1 98 ? 7.293 -36.594 -14.594 1 83.06 98 ARG A O 1
ATOM 766 N N . LEU A 1 99 ? 5.539 -35.531 -15.43 1 83.31 99 LEU A N 1
ATOM 767 C CA . LEU A 1 99 ? 4.582 -36.594 -15.156 1 83.31 99 LEU A CA 1
ATOM 768 C C . LEU A 1 99 ? 3.979 -37.125 -16.453 1 83.31 99 LEU A C 1
ATOM 770 O O . LEU A 1 99 ? 3.43 -36.375 -17.25 1 83.31 99 LEU A O 1
ATOM 774 N N . HIS A 1 100 ? 4.176 -38.438 -16.562 1 84.31 100 HIS A N 1
ATOM 775 C CA . HIS A 1 100 ? 3.693 -39.094 -17.781 1 84.31 100 HIS A CA 1
ATOM 776 C C . HIS A 1 100 ? 2.422 -39.875 -17.5 1 84.31 100 HIS A C 1
ATOM 778 O O . HIS A 1 100 ? 2.363 -40.656 -16.547 1 84.31 100 HIS A O 1
ATOM 784 N N . CYS A 1 101 ? 1.448 -39.625 -18.297 1 85.75 101 CYS A N 1
ATOM 785 C CA . CYS A 1 101 ? 0.228 -40.406 -18.266 1 85.75 101 CYS A CA 1
ATOM 786 C C . CYS A 1 101 ? 0.143 -41.344 -19.469 1 85.75 101 CYS A C 1
ATOM 788 O O . CYS A 1 101 ? 0.112 -40.875 -20.609 1 85.75 101 CYS A O 1
ATOM 790 N N . TRP A 1 102 ? 0.113 -42.625 -19.125 1 87.25 102 TRP A N 1
ATOM 791 C CA . TRP A 1 102 ? -0.017 -43.656 -20.156 1 87.25 102 TRP A CA 1
ATOM 792 C C . TRP A 1 102 ? -1.406 -44.281 -20.141 1 87.25 102 TRP A C 1
ATOM 794 O O . TRP A 1 102 ? -1.934 -44.594 -19.062 1 87.25 102 TRP A O 1
ATOM 804 N N . ALA A 1 103 ? -1.919 -44.375 -21.328 1 88.5 103 ALA A N 1
ATOM 805 C CA . ALA A 1 103 ? -3.186 -45.094 -21.422 1 88.5 103 ALA A CA 1
ATOM 806 C C . ALA A 1 103 ? -3.064 -46.281 -22.375 1 88.5 103 ALA A C 1
ATOM 808 O O . ALA A 1 103 ? -2.248 -46.25 -23.297 1 88.5 103 ALA A O 1
ATOM 809 N N . SER A 1 104 ? -3.9 -47.312 -22.062 1 89.81 104 SER A N 1
ATOM 810 C CA . SER A 1 104 ? -3.951 -48.5 -22.922 1 89.81 104 SER A CA 1
ATOM 811 C C . SER A 1 104 ? -5.379 -49 -23.062 1 89.81 104 SER A C 1
ATOM 813 O O . SER A 1 104 ? -6.203 -48.812 -22.172 1 89.81 104 SER A O 1
ATOM 815 N N . ASN A 1 105 ? -5.613 -49.469 -24.25 1 87.75 105 ASN A N 1
ATOM 816 C CA . ASN A 1 105 ? -6.852 -50.188 -24.484 1 87.75 105 ASN A CA 1
ATOM 817 C C . ASN A 1 105 ? -6.582 -51.562 -25.109 1 87.75 105 ASN A C 1
ATOM 819 O O . ASN A 1 105 ? -5.449 -52.031 -25.094 1 87.75 105 ASN A O 1
ATOM 823 N N . SER A 1 106 ? -7.629 -52.188 -25.625 1 86.75 106 SER A N 1
ATOM 824 C CA . SER A 1 106 ? -7.512 -53.562 -26.156 1 86.75 106 SER A CA 1
ATOM 825 C C . SER A 1 106 ? -6.66 -53.594 -27.422 1 86.75 106 SER A C 1
ATOM 827 O O . SER A 1 106 ? -6.156 -54.656 -27.797 1 86.75 106 SER A O 1
ATOM 829 N N . ILE A 1 107 ? -6.562 -52.406 -27.938 1 87.62 107 ILE A N 1
ATOM 830 C CA . ILE A 1 107 ? -5.816 -52.344 -29.203 1 87.62 107 ILE A CA 1
ATOM 831 C C . ILE A 1 107 ? -4.324 -52.188 -28.906 1 87.62 107 ILE A C 1
ATOM 833 O O . ILE A 1 107 ? -3.484 -52.75 -29.594 1 87.62 107 ILE A O 1
ATOM 837 N N . GLY A 1 108 ? -4.02 -51.375 -27.953 1 88.69 108 GLY A N 1
ATOM 838 C CA . GLY A 1 108 ? -2.619 -51.125 -27.641 1 88.69 108 GLY A CA 1
ATOM 839 C C . GLY A 1 108 ? -2.404 -50 -26.656 1 88.69 108 GLY A C 1
ATOM 840 O O . GLY A 1 108 ? -3.357 -49.531 -26.031 1 88.69 108 GLY A O 1
ATOM 841 N N . LYS A 1 109 ? -1.151 -49.812 -26.516 1 89.06 109 LYS A N 1
ATOM 842 C CA . LYS A 1 109 ? -0.706 -48.719 -25.656 1 89.06 109 LYS A CA 1
ATOM 843 C C . LYS A 1 109 ? -0.407 -47.469 -26.469 1 89.06 109 LYS A C 1
ATOM 845 O O . LYS A 1 109 ? -0.107 -47.531 -27.656 1 89.06 109 LYS A O 1
ATOM 850 N N . GLN A 1 110 ? -0.552 -46.375 -25.766 1 89.31 110 GLN A N 1
ATOM 851 C CA . GLN A 1 110 ? -0.194 -45.125 -26.391 1 89.31 110 GLN A CA 1
ATOM 852 C C . GLN A 1 110 ? 1.234 -45.156 -26.922 1 89.31 110 GLN A C 1
ATOM 854 O O . GLN A 1 110 ? 2.131 -45.688 -26.281 1 89.31 110 GLN A O 1
ATOM 859 N N . ARG A 1 111 ? 1.361 -44.594 -28.125 1 87.62 111 ARG A N 1
ATOM 860 C CA . ARG A 1 111 ? 2.713 -44.438 -28.656 1 87.62 111 ARG A CA 1
ATOM 861 C C . ARG A 1 111 ? 3.516 -43.438 -27.828 1 87.62 111 ARG A C 1
ATOM 863 O O . ARG A 1 111 ? 4.688 -43.688 -27.531 1 87.62 111 ARG A O 1
ATOM 870 N N . ASP A 1 112 ? 2.91 -42.312 -27.5 1 87.44 112 ASP A N 1
ATOM 871 C CA . ASP A 1 112 ? 3.508 -41.25 -26.672 1 87.44 112 ASP A CA 1
ATOM 872 C C . ASP A 1 112 ? 2.607 -40.906 -25.484 1 87.44 112 ASP A C 1
ATOM 874 O O . ASP A 1 112 ? 1.393 -40.75 -25.641 1 87.44 112 ASP A O 1
ATOM 878 N N . PRO A 1 113 ? 3.164 -40.781 -24.328 1 87.88 113 PRO A N 1
ATOM 879 C CA . PRO A 1 113 ? 2.346 -40.438 -23.172 1 87.88 113 PRO A CA 1
ATOM 880 C C . PRO A 1 113 ? 1.899 -38.969 -23.203 1 87.88 113 PRO A C 1
ATOM 882 O O . PRO A 1 113 ? 2.484 -38.156 -23.922 1 87.88 113 PRO A O 1
ATOM 885 N N . CYS A 1 114 ? 0.823 -38.688 -22.469 1 84.69 114 CYS A N 1
ATOM 886 C CA . CYS A 1 114 ? 0.534 -37.312 -22.141 1 84.69 114 CYS A CA 1
ATOM 887 C C . CYS A 1 114 ? 1.502 -36.781 -21.078 1 84.69 114 CYS A C 1
ATOM 889 O O . CYS A 1 114 ? 1.68 -37.406 -20.031 1 84.69 114 CYS A O 1
ATOM 891 N N . VAL A 1 115 ? 2.121 -35.656 -21.391 1 83.62 115 VAL A N 1
ATOM 892 C CA . VAL A 1 115 ? 3.193 -35.188 -20.516 1 83.62 115 VAL A CA 1
ATOM 893 C C . VAL A 1 115 ? 2.748 -33.938 -19.781 1 83.62 115 VAL A C 1
ATOM 895 O O . VAL A 1 115 ? 2.23 -33 -20.406 1 83.62 115 VAL A O 1
ATOM 898 N N . PHE A 1 116 ? 2.891 -34 -18.484 1 82.81 116 PHE A N 1
ATOM 899 C CA . PHE A 1 116 ? 2.643 -32.844 -17.609 1 82.81 116 PHE A CA 1
ATOM 900 C C . PHE A 1 116 ? 3.926 -32.406 -16.906 1 82.81 116 PHE A C 1
ATOM 902 O O . PHE A 1 116 ? 4.762 -33.25 -16.562 1 82.81 116 PHE A O 1
ATOM 909 N N . HIS A 1 117 ? 4.02 -31.156 -16.844 1 82.56 117 HIS A N 1
ATOM 910 C CA . HIS A 1 117 ? 5.137 -30.594 -16.094 1 82.56 117 HIS A CA 1
ATOM 911 C C . HIS A 1 117 ? 4.691 -30.125 -14.703 1 82.56 117 HIS A C 1
ATOM 913 O O . HIS A 1 117 ? 3.977 -29.125 -14.586 1 82.56 117 HIS A O 1
ATOM 919 N N . ILE A 1 118 ? 5.074 -30.875 -13.742 1 79.25 118 ILE A N 1
ATOM 920 C CA . ILE A 1 118 ? 4.77 -30.516 -12.359 1 79.25 118 ILE A CA 1
ATOM 921 C C . ILE A 1 118 ? 5.812 -29.516 -11.852 1 79.25 118 ILE A C 1
ATOM 923 O O . ILE A 1 118 ? 6.996 -29.844 -11.75 1 79.25 118 ILE A O 1
ATOM 927 N N . VAL A 1 119 ? 5.379 -28.328 -11.539 1 81.31 119 VAL A N 1
ATOM 928 C CA . VAL A 1 119 ? 6.293 -27.281 -11.117 1 81.31 119 VAL A CA 1
ATOM 929 C C . VAL A 1 119 ? 5.902 -26.781 -9.7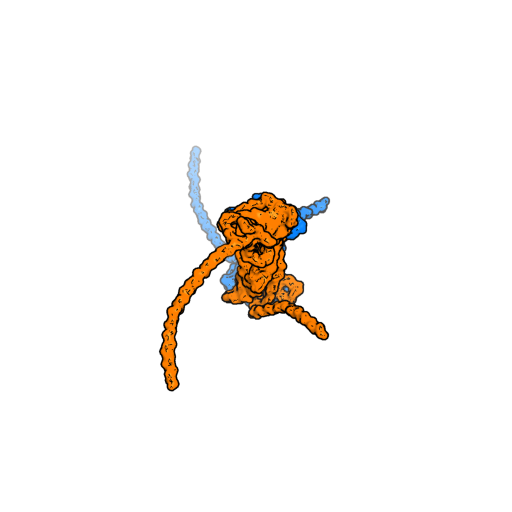27 1 81.31 119 VAL A C 1
ATOM 931 O O . VAL A 1 119 ? 4.719 -26.75 -9.375 1 81.31 119 VAL A O 1
ATOM 934 N N . PRO A 1 120 ? 6.953 -26.484 -8.945 1 82.88 120 PRO A N 1
ATOM 935 C CA . PRO A 1 120 ? 6.652 -25.922 -7.629 1 82.88 120 PRO A CA 1
ATOM 936 C C . PRO A 1 120 ? 5.969 -24.562 -7.711 1 82.88 120 PRO A C 1
ATOM 938 O O . PRO A 1 120 ? 6.09 -23.859 -8.727 1 82.88 120 PRO A O 1
ATOM 941 N N . PRO A 1 121 ? 5.164 -24.344 -6.621 1 84.81 121 PRO A N 1
ATOM 942 C CA . PRO A 1 121 ? 4.602 -23 -6.582 1 84.81 121 PRO A CA 1
ATOM 943 C C . PRO A 1 121 ? 5.668 -21.906 -6.699 1 84.81 121 PRO A C 1
ATOM 945 O O . PRO A 1 121 ? 6.805 -22.109 -6.262 1 84.81 121 PRO A O 1
ATOM 948 N N . ALA A 1 122 ? 5.273 -20.812 -7.367 1 87.38 122 ALA A N 1
ATOM 949 C CA . ALA A 1 122 ? 6.184 -19.703 -7.605 1 87.38 122 ALA A CA 1
ATOM 950 C C . ALA A 1 122 ? 5.477 -18.359 -7.418 1 87.38 122 ALA A C 1
ATOM 952 O O . ALA A 1 122 ? 4.242 -18.312 -7.379 1 87.38 122 ALA A O 1
ATOM 953 N N . PRO A 1 123 ? 6.289 -17.297 -7.215 1 92.38 123 PRO A N 1
ATOM 954 C CA . PRO A 1 123 ? 5.648 -15.984 -7.223 1 92.38 123 PRO A CA 1
ATOM 955 C C . PRO A 1 123 ? 4.902 -15.695 -8.523 1 92.38 123 PRO A C 1
ATOM 957 O O . PRO A 1 123 ? 5.18 -16.328 -9.547 1 92.38 123 PRO A O 1
ATOM 960 N N . PRO A 1 124 ? 3.908 -14.781 -8.375 1 95.12 124 PRO A N 1
ATOM 961 C CA . PRO A 1 124 ? 3.182 -14.43 -9.602 1 95.12 124 PRO A CA 1
ATOM 962 C C . PRO A 1 124 ? 4.051 -13.703 -10.617 1 95.12 124 PRO A C 1
ATOM 964 O O . PRO A 1 124 ? 5.102 -13.156 -10.258 1 95.12 124 PRO A O 1
ATOM 967 N N . GLY A 1 125 ? 3.568 -13.797 -11.867 1 94.94 125 GLY A N 1
ATOM 968 C CA . GLY A 1 125 ? 4.207 -12.992 -12.898 1 94.94 125 GLY A CA 1
ATOM 969 C C . GLY A 1 125 ? 3.82 -11.523 -12.836 1 94.94 125 GLY A C 1
ATOM 970 O O . GLY A 1 125 ? 2.826 -11.164 -12.195 1 94.94 125 GLY A O 1
ATOM 971 N N . SER A 1 126 ? 4.59 -10.672 -13.547 1 97.38 126 SER A N 1
ATOM 972 C CA . SER A 1 126 ? 4.312 -9.242 -13.586 1 97.38 126 SER A CA 1
ATOM 973 C C . SER A 1 126 ? 2.998 -8.961 -14.312 1 97.38 126 SER A C 1
ATOM 975 O O . SER A 1 126 ? 2.672 -9.609 -15.305 1 97.38 126 SER A O 1
ATOM 977 N N . LEU A 1 127 ? 2.305 -7.93 -13.727 1 97.44 127 LEU A N 1
ATOM 978 C CA . LEU A 1 127 ? 1.125 -7.445 -14.438 1 97.44 127 LEU A CA 1
ATOM 979 C C . LEU A 1 127 ? 1.515 -6.793 -15.758 1 97.44 127 LEU A C 1
ATOM 981 O O . LEU A 1 127 ? 2.607 -6.234 -15.883 1 97.44 127 LEU A O 1
ATOM 985 N N . HIS A 1 128 ? 0.595 -6.965 -16.781 1 96.38 128 HIS A N 1
ATOM 986 C CA . HIS A 1 128 ? 0.917 -6.387 -18.094 1 96.38 128 HIS A CA 1
ATOM 987 C C . HIS A 1 128 ? -0.302 -5.711 -18.703 1 96.38 128 HIS A C 1
ATOM 989 O O . HIS A 1 128 ? -1.409 -5.805 -18.172 1 96.38 128 HIS A O 1
ATOM 995 N N . ASN A 1 129 ? -0.064 -4.949 -19.766 1 95.94 129 ASN A N 1
ATOM 996 C CA . ASN A 1 129 ? -1.098 -4.184 -20.453 1 95.94 129 ASN A CA 1
ATOM 997 C C . ASN A 1 129 ? -1.805 -3.217 -19.5 1 95.94 129 ASN A C 1
ATOM 999 O O . ASN A 1 129 ? -3.035 -3.152 -19.484 1 95.94 129 ASN A O 1
ATOM 1003 N N . CYS A 1 130 ? -1.036 -2.578 -18.734 1 96.44 130 CYS A N 1
ATOM 1004 C CA . CYS A 1 130 ? -1.61 -1.671 -17.734 1 96.44 130 CYS A CA 1
ATOM 1005 C C . CYS A 1 130 ? -1.893 -0.305 -18.359 1 96.44 130 CYS A C 1
ATOM 1007 O O . CYS A 1 130 ? -1.077 0.219 -19.109 1 96.44 130 CYS A O 1
ATOM 1009 N N . THR A 1 131 ? -3.066 0.208 -17.969 1 94.25 131 THR A N 1
ATOM 1010 C CA . THR A 1 131 ? -3.455 1.527 -18.453 1 94.25 131 THR A CA 1
ATOM 1011 C C . THR A 1 131 ? -4.074 2.357 -17.328 1 94.25 131 THR A C 1
ATOM 1013 O O . THR A 1 131 ? -4.676 1.809 -16.406 1 94.25 131 THR A O 1
ATOM 1016 N N . VAL A 1 132 ? -3.807 3.648 -17.422 1 92.62 132 VAL A N 1
ATOM 1017 C CA . VAL A 1 132 ? -4.453 4.609 -16.531 1 92.62 132 VAL A CA 1
ATOM 1018 C C . VAL A 1 132 ? -5.445 5.457 -17.328 1 92.62 132 VAL A C 1
ATOM 1020 O O . VAL A 1 132 ? -5.09 6.051 -18.344 1 92.62 132 VAL A O 1
ATOM 1023 N N . THR A 1 133 ? -6.672 5.414 -16.844 1 88.56 133 THR A N 1
ATOM 1024 C CA . THR A 1 133 ? -7.695 6.211 -17.516 1 88.56 133 THR A CA 1
ATOM 1025 C C . THR A 1 133 ? -8.367 7.164 -16.531 1 88.56 133 THR A C 1
ATOM 1027 O O . THR A 1 133 ? -8.617 6.809 -15.383 1 88.56 133 THR A O 1
ATOM 1030 N N . ARG A 1 134 ? -8.57 8.336 -16.969 1 83.12 134 ARG A N 1
ATOM 1031 C CA . ARG A 1 134 ? -9.289 9.312 -16.156 1 83.12 134 ARG A CA 1
ATOM 1032 C C . ARG A 1 134 ? -10.797 9.062 -16.203 1 83.12 134 ARG A C 1
ATOM 1034 O O . ARG A 1 134 ? -11.352 8.75 -17.25 1 83.12 134 ARG A O 1
ATOM 1041 N N . GLN A 1 135 ? -11.25 9.055 -15.07 1 78.75 135 GLN A N 1
ATOM 1042 C CA . GLN A 1 135 ? -12.695 8.922 -14.969 1 78.75 135 GLN A CA 1
ATOM 1043 C C . GLN A 1 135 ? -13.344 10.258 -14.594 1 78.75 135 GLN A C 1
ATOM 1045 O O . GLN A 1 135 ? -12.719 11.312 -14.719 1 78.75 135 GLN A O 1
ATOM 1050 N N . ASP A 1 136 ? -14.555 10.289 -14.227 1 73.06 136 ASP A N 1
ATOM 1051 C CA . ASP A 1 136 ? -15.234 11.531 -13.891 1 73.06 136 ASP A CA 1
ATOM 1052 C C . ASP A 1 136 ? -14.539 12.242 -12.727 1 73.06 136 ASP A C 1
ATOM 1054 O O . ASP A 1 136 ? -14.141 11.602 -11.75 1 73.06 136 ASP A O 1
ATOM 1058 N N . GLY A 1 137 ? -14.312 13.625 -13.055 1 71.69 137 GLY A N 1
ATOM 1059 C CA . GLY A 1 137 ? -13.719 14.453 -12.016 1 71.69 137 GLY A CA 1
ATOM 1060 C C . GLY A 1 137 ? -12.25 14.164 -11.797 1 71.69 137 GLY A C 1
ATOM 1061 O O . GLY A 1 137 ? -11.461 14.141 -12.75 1 71.69 137 GLY A O 1
ATOM 1062 N N . ASP A 1 138 ? -11.852 13.945 -10.555 1 74.88 138 ASP A N 1
ATOM 1063 C CA . ASP A 1 138 ? -10.461 13.734 -10.164 1 74.88 138 ASP A CA 1
ATOM 1064 C C . ASP A 1 138 ? -10.195 12.258 -9.867 1 74.88 138 ASP A C 1
ATOM 1066 O O . ASP A 1 138 ? -9.398 11.938 -8.984 1 74.88 138 ASP A O 1
ATOM 1070 N N . ASN A 1 139 ? -10.984 11.461 -10.672 1 85.12 139 ASN A N 1
ATOM 1071 C CA . ASN A 1 139 ? -10.836 10.031 -10.422 1 85.12 139 ASN A CA 1
ATOM 1072 C C . ASN A 1 139 ? -10.117 9.336 -11.578 1 85.12 139 ASN A C 1
ATOM 1074 O O . ASN A 1 139 ? -10.211 9.773 -12.727 1 85.12 139 ASN A O 1
ATOM 1078 N N . ILE A 1 140 ? -9.328 8.336 -11.234 1 90.12 140 ILE A N 1
ATOM 1079 C CA . ILE A 1 140 ? -8.664 7.559 -12.273 1 90.12 140 ILE A CA 1
ATOM 1080 C C . ILE A 1 140 ? -8.938 6.07 -12.062 1 90.12 140 ILE A C 1
ATOM 1082 O O . ILE A 1 140 ? -9.266 5.645 -10.953 1 90.12 140 ILE A O 1
ATOM 1086 N N . ALA A 1 141 ? -8.867 5.395 -13.188 1 93.25 141 ALA A N 1
ATOM 1087 C CA . ALA A 1 141 ? -8.922 3.936 -13.172 1 93.25 141 ALA A CA 1
ATOM 1088 C C . ALA A 1 141 ? -7.637 3.328 -13.727 1 93.25 141 ALA A C 1
ATOM 1090 O O . ALA A 1 141 ? -7.082 3.822 -14.711 1 93.25 141 ALA A O 1
ATOM 1091 N N . VAL A 1 142 ? -7.145 2.381 -13.008 1 95.5 142 VAL A N 1
ATOM 1092 C CA . VAL A 1 142 ? -5.973 1.631 -13.453 1 95.5 142 VAL A CA 1
ATOM 1093 C C . VAL A 1 142 ? -6.371 0.193 -13.773 1 95.5 142 VAL A C 1
ATOM 1095 O O . VAL A 1 142 ? -6.961 -0.497 -12.938 1 95.5 142 VAL A O 1
ATOM 1098 N N . THR A 1 143 ? -6.133 -0.263 -14.961 1 96.69 143 THR A N 1
ATOM 1099 C CA . THR A 1 143 ? -6.477 -1.622 -15.359 1 96.69 143 THR A CA 1
ATOM 1100 C C . THR A 1 143 ? -5.262 -2.34 -15.938 1 96.69 143 THR A C 1
ATOM 1102 O O . THR A 1 143 ? -4.508 -1.76 -16.734 1 96.69 143 THR A O 1
ATOM 1105 N N . CYS A 1 144 ? -5.074 -3.527 -15.477 1 97.5 144 CYS A N 1
ATOM 1106 C CA . CYS A 1 144 ? -4.004 -4.375 -15.984 1 97.5 144 CYS A CA 1
ATOM 1107 C C . CYS A 1 144 ? -4.52 -5.773 -16.312 1 97.5 144 CYS A C 1
ATOM 1109 O O . CYS A 1 144 ? -5.691 -6.078 -16.062 1 97.5 144 CYS A O 1
ATOM 1111 N N . THR A 1 145 ? -3.672 -6.566 -16.891 1 96.75 145 THR A N 1
ATOM 1112 C CA . THR A 1 145 ? -3.924 -7.984 -17.125 1 96.75 145 THR A CA 1
ATOM 1113 C C . THR A 1 145 ? -3.008 -8.844 -16.25 1 96.75 145 THR A C 1
ATOM 1115 O O . THR A 1 145 ? -1.799 -8.602 -16.203 1 96.75 145 THR A O 1
ATOM 1118 N N . ALA A 1 146 ? -3.678 -9.758 -15.578 1 95.69 146 ALA A N 1
ATOM 1119 C CA . ALA A 1 146 ? -2.916 -10.664 -14.719 1 95.69 146 ALA A CA 1
ATOM 1120 C C . ALA A 1 146 ? -2.043 -11.602 -15.555 1 95.69 146 ALA A C 1
ATOM 1122 O O . ALA A 1 146 ? -2.387 -11.93 -16.688 1 95.69 146 ALA A O 1
ATOM 1123 N N . SER A 1 147 ? -0.874 -11.945 -15.016 1 94 147 SER A N 1
ATOM 1124 C CA . SER A 1 147 ? 0.001 -12.961 -15.586 1 94 147 SER A CA 1
ATOM 1125 C C . SER A 1 147 ? -0.109 -14.281 -14.828 1 94 147 SER A C 1
ATOM 1127 O O . SER A 1 147 ? -1.193 -14.648 -14.367 1 94 147 SER A O 1
ATOM 1129 N N . SER A 1 148 ? 0.956 -15.039 -14.766 1 89 148 SER A N 1
ATOM 1130 C CA . SER A 1 148 ? 0.931 -16.297 -14.039 1 89 148 SER A CA 1
ATOM 1131 C C . SER A 1 148 ? 0.634 -16.078 -12.562 1 89 148 SER A C 1
ATOM 1133 O O . SER A 1 148 ? 1.126 -15.125 -11.961 1 89 148 SER A O 1
ATOM 1135 N N . THR A 1 149 ? -0.138 -16.953 -11.922 1 90.31 149 THR A N 1
ATOM 1136 C CA . THR A 1 149 ? -0.448 -16.875 -10.5 1 90.31 149 THR A CA 1
ATOM 1137 C C . THR A 1 149 ? 0.615 -17.594 -9.672 1 90.31 149 THR A C 1
ATOM 1139 O O . THR A 1 149 ? 0.638 -17.484 -8.445 1 90.31 149 THR A O 1
ATOM 1142 N N . GLY A 1 150 ? 1.42 -18.359 -10.398 1 86.69 150 GLY A N 1
ATOM 1143 C CA . GLY A 1 150 ? 2.365 -19.203 -9.695 1 86.69 150 GLY A CA 1
ATOM 1144 C C . GLY A 1 150 ? 1.711 -20.406 -9.031 1 86.69 150 GLY A C 1
ATOM 1145 O O . GLY A 1 150 ? 2.289 -21.016 -8.125 1 86.69 150 GLY A O 1
ATOM 1146 N N . GLY A 1 151 ? 0.429 -20.672 -9.383 1 83.56 151 GLY A N 1
ATOM 1147 C CA . GLY A 1 151 ? -0.293 -21.828 -8.859 1 83.56 151 GLY A CA 1
ATOM 1148 C C . GLY A 1 151 ? -0.936 -21.562 -7.508 1 83.56 151 GLY A C 1
ATOM 1149 O O . GLY A 1 151 ? -1.398 -22.5 -6.848 1 83.56 151 GLY A O 1
ATOM 1150 N N . LEU A 1 152 ? -0.909 -20.359 -7.035 1 86.25 152 LEU A N 1
ATOM 1151 C CA . LEU A 1 152 ? -1.414 -19.984 -5.719 1 86.25 152 LEU A CA 1
ATOM 1152 C C . LEU A 1 152 ? -2.391 -18.812 -5.824 1 86.25 152 LEU A C 1
ATOM 1154 O O . LEU A 1 152 ? -2.395 -18.094 -6.82 1 86.25 152 LEU A O 1
ATOM 1158 N N . PRO A 1 153 ? -3.275 -18.719 -4.73 1 88.88 153 PRO A N 1
ATOM 1159 C CA . PRO A 1 153 ? -4.105 -17.5 -4.719 1 88.88 153 PRO A CA 1
ATOM 1160 C C . PRO A 1 153 ? -3.283 -16.219 -4.746 1 88.88 153 PRO A C 1
ATOM 1162 O O . PRO A 1 153 ? -2.242 -16.141 -4.086 1 88.88 153 PRO A O 1
ATOM 1165 N N . VAL A 1 154 ? -3.793 -15.266 -5.582 1 93.56 154 VAL A N 1
ATOM 1166 C CA . VAL A 1 154 ? -3.018 -14.047 -5.812 1 93.56 154 VAL A CA 1
ATOM 1167 C C . VAL A 1 154 ? -3.809 -12.836 -5.332 1 93.56 154 VAL A C 1
ATOM 1169 O O . VAL A 1 154 ? -5.031 -12.789 -5.469 1 93.56 154 VAL A O 1
ATOM 1172 N N . THR A 1 155 ? -3.096 -11.875 -4.707 1 97 155 THR A N 1
ATOM 1173 C CA . THR A 1 155 ? -3.607 -10.539 -4.445 1 97 155 THR A CA 1
ATOM 1174 C C . THR A 1 155 ? -2.924 -9.516 -5.348 1 97 155 THR A C 1
ATOM 1176 O O . THR A 1 155 ? -1.713 -9.578 -5.566 1 97 155 THR A O 1
ATOM 1179 N N . TYR A 1 156 ? -3.754 -8.609 -5.871 1 98.31 156 TYR A N 1
ATOM 1180 C CA . TYR A 1 156 ? -3.236 -7.551 -6.727 1 98.31 156 TYR A CA 1
ATOM 1181 C C . TYR A 1 156 ? -3.186 -6.223 -5.98 1 98.31 156 TYR A C 1
ATOM 1183 O O . TYR A 1 156 ? -4.109 -5.891 -5.234 1 98.31 156 TYR A O 1
ATOM 1191 N N . PHE A 1 157 ? -2.064 -5.492 -6.258 1 98.56 157 PHE A N 1
ATOM 1192 C CA . PHE A 1 157 ? -1.82 -4.27 -5.5 1 98.56 157 PHE A CA 1
ATOM 1193 C C . PHE A 1 157 ? -1.645 -3.08 -6.438 1 98.56 157 PHE A C 1
ATOM 1195 O O . PHE A 1 157 ? -1.033 -3.205 -7.5 1 98.56 157 PHE A O 1
ATOM 1202 N N . ALA A 1 158 ? -2.166 -1.949 -5.898 1 98.31 158 ALA A N 1
ATOM 1203 C CA . ALA A 1 158 ? -1.904 -0.672 -6.555 1 98.31 158 ALA A CA 1
ATOM 1204 C C . ALA A 1 158 ? -1.55 0.407 -5.535 1 98.31 158 ALA A C 1
ATOM 1206 O O . ALA A 1 158 ? -2.154 0.479 -4.465 1 98.31 158 ALA A O 1
ATOM 1207 N N . GLU A 1 159 ? -0.539 1.154 -5.91 1 97.62 159 GLU A N 1
ATOM 1208 C CA . GLU A 1 159 ? -0.118 2.324 -5.145 1 97.62 159 GLU A CA 1
ATOM 1209 C C . GLU A 1 159 ? -0.064 3.57 -6.02 1 97.62 159 GLU A C 1
ATOM 1211 O O . GLU A 1 159 ? 0.508 3.543 -7.113 1 97.62 159 GLU A O 1
ATOM 1216 N N . LEU A 1 160 ? -0.73 4.605 -5.531 1 95.81 160 LEU A N 1
ATOM 1217 C CA . LEU A 1 160 ? -0.637 5.918 -6.164 1 95.81 160 LEU A CA 1
ATOM 1218 C C . LEU A 1 160 ? 0.32 6.824 -5.398 1 95.81 160 LEU A C 1
ATOM 1220 O O . LEU A 1 160 ? 0.16 7.027 -4.191 1 95.81 160 LEU A O 1
ATOM 1224 N N . LEU A 1 161 ? 1.323 7.359 -6.164 1 94.88 161 LEU A N 1
ATOM 1225 C CA . LEU A 1 161 ? 2.338 8.227 -5.574 1 94.88 161 LEU A CA 1
ATOM 1226 C C . LEU A 1 161 ? 2.418 9.555 -6.32 1 94.88 161 LEU A C 1
ATOM 1228 O O . LEU A 1 161 ? 1.997 9.648 -7.477 1 94.88 161 LEU A O 1
ATOM 1232 N N . ALA A 1 162 ? 2.92 10.555 -5.59 1 91.62 162 ALA A N 1
ATOM 1233 C CA . ALA A 1 162 ? 3.062 11.875 -6.191 1 91.62 162 ALA A CA 1
ATOM 1234 C C . ALA A 1 162 ? 4.473 12.422 -5.984 1 91.62 162 ALA A C 1
ATOM 1236 O O . ALA A 1 162 ? 5.047 12.281 -4.902 1 91.62 162 ALA A O 1
ATOM 1237 N N . PHE A 1 163 ? 5.004 12.945 -7.027 1 87.81 163 PHE A N 1
ATOM 1238 C CA . PHE A 1 163 ? 6.301 13.602 -6.918 1 87.81 163 PHE A CA 1
ATOM 1239 C C . PHE A 1 163 ? 6.133 15.047 -6.438 1 87.81 163 PHE A C 1
ATOM 1241 O O . PHE A 1 163 ? 5.16 15.711 -6.793 1 87.81 163 PHE A O 1
ATOM 1248 N N . ARG A 1 164 ? 7.164 15.289 -5.492 1 75.62 164 ARG A N 1
ATOM 1249 C CA . ARG A 1 164 ? 7.191 16.688 -5.062 1 75.62 164 ARG A CA 1
ATOM 1250 C C . ARG A 1 164 ? 7.906 17.562 -6.09 1 75.62 164 ARG A C 1
ATOM 1252 O O . ARG A 1 164 ? 9.078 17.344 -6.391 1 75.62 164 ARG A O 1
ATOM 1259 N N . GLY A 1 165 ? 7.25 18.422 -6.621 1 67.44 165 GLY A N 1
ATOM 1260 C CA . GLY A 1 165 ? 7.891 19.297 -7.602 1 67.44 165 GLY A CA 1
ATOM 1261 C C . GLY A 1 165 ? 8.375 18.547 -8.828 1 67.44 165 GLY A C 1
ATOM 1262 O O . GLY A 1 165 ? 7.988 17.406 -9.062 1 67.44 165 GLY A O 1
ATOM 1263 N N . ALA A 1 166 ? 9.172 19.172 -9.711 1 57.75 166 ALA A N 1
ATOM 1264 C CA . ALA A 1 166 ? 9.664 18.656 -10.984 1 57.75 166 ALA A CA 1
ATOM 1265 C C . ALA A 1 166 ? 10.844 17.703 -10.766 1 57.75 166 ALA A C 1
ATOM 1267 O O . ALA A 1 166 ? 11.281 17.031 -11.695 1 57.75 166 ALA A O 1
ATOM 1268 N N . SER A 1 167 ? 11.312 17.719 -9.477 1 58.25 167 SER A N 1
ATOM 1269 C CA . SER A 1 167 ? 12.578 17.016 -9.32 1 58.25 167 SER A CA 1
ATOM 1270 C C . SER A 1 167 ? 12.344 15.547 -8.953 1 58.25 167 SER A C 1
ATOM 1272 O O . SER A 1 167 ? 11.594 15.25 -8.023 1 58.25 167 SER A O 1
ATOM 1274 N N . SER A 1 168 ? 12.727 14.641 -9.711 1 63.53 168 SER A N 1
ATOM 1275 C CA . SER A 1 168 ? 12.672 13.195 -9.547 1 63.53 168 SER A CA 1
ATOM 1276 C C . SER A 1 168 ? 13.664 12.719 -8.492 1 63.53 168 SER A C 1
ATOM 1278 O O . SER A 1 168 ? 13.781 11.516 -8.242 1 63.53 168 SER A O 1
ATOM 1280 N N . THR A 1 169 ? 14.406 13.711 -7.848 1 69.44 169 THR A N 1
ATOM 1281 C CA . THR A 1 169 ? 15.453 13.266 -6.941 1 69.44 169 THR A CA 1
ATOM 1282 C C . THR A 1 169 ? 14.883 12.93 -5.566 1 69.44 169 THR A C 1
ATOM 1284 O O . THR A 1 169 ? 15.516 12.227 -4.777 1 69.44 169 THR A O 1
ATOM 1287 N N . VAL A 1 170 ? 13.633 13.367 -5.387 1 77 170 VAL A N 1
ATOM 1288 C CA . VAL A 1 170 ? 13.016 13.094 -4.098 1 77 170 VAL A CA 1
ATOM 1289 C C . VAL A 1 170 ? 12.008 11.953 -4.246 1 77 170 VAL A C 1
ATOM 1291 O O . VAL A 1 170 ? 11.266 11.891 -5.234 1 77 170 VAL A O 1
ATOM 1294 N N . PRO A 1 171 ? 12.102 11.023 -3.338 1 87 171 PRO A N 1
ATOM 1295 C CA . PRO A 1 171 ? 11.141 9.922 -3.439 1 87 171 PRO A CA 1
ATOM 1296 C C . PRO A 1 171 ? 9.695 10.398 -3.449 1 87 171 PRO A C 1
ATOM 1298 O O . PRO A 1 171 ? 9.359 11.367 -2.766 1 87 171 PRO A O 1
ATOM 1301 N N . PRO A 1 172 ? 8.938 9.836 -4.332 1 91.56 172 PRO A N 1
ATOM 1302 C CA . PRO A 1 172 ? 7.527 10.219 -4.363 1 91.56 172 PRO A CA 1
ATOM 1303 C C . PRO A 1 172 ? 6.801 9.906 -3.061 1 91.56 172 PRO A C 1
ATOM 1305 O O . PRO A 1 172 ? 7.215 9.016 -2.314 1 91.56 172 PRO A O 1
ATOM 1308 N N . ILE A 1 173 ? 5.734 10.688 -2.809 1 93 173 ILE A N 1
ATOM 1309 C CA . ILE A 1 173 ? 4.961 10.555 -1.578 1 93 173 ILE A CA 1
ATOM 1310 C C . ILE A 1 173 ? 3.713 9.711 -1.843 1 93 173 ILE A C 1
ATOM 1312 O O . ILE A 1 173 ? 3.064 9.867 -2.883 1 93 173 ILE A O 1
ATOM 1316 N N . PRO A 1 174 ? 3.375 8.852 -0.855 1 95.81 174 PRO A N 1
ATOM 1317 C CA . PRO A 1 174 ? 2.15 8.078 -1.056 1 95.81 174 PRO A CA 1
ATOM 1318 C C . PRO A 1 174 ? 0.894 8.945 -1.054 1 95.81 174 PRO A C 1
ATOM 1320 O O . PRO A 1 174 ? 0.771 9.859 -0.234 1 95.81 174 PRO A O 1
ATOM 1323 N N . VAL A 1 175 ? 0.011 8.617 -2.002 1 95.19 175 VAL A N 1
ATOM 1324 C CA . VAL A 1 175 ? -1.262 9.32 -2.096 1 95.19 175 VAL A CA 1
ATOM 1325 C C . VAL A 1 175 ? -2.402 8.391 -1.697 1 95.19 175 VAL A C 1
ATOM 1327 O O . VAL A 1 175 ? -3.215 8.727 -0.831 1 95.19 175 VAL A O 1
ATOM 1330 N N . HIS A 1 176 ? -2.484 7.219 -2.373 1 96.69 176 HIS A N 1
ATOM 1331 C CA . HIS A 1 176 ? -3.461 6.18 -2.061 1 96.69 176 HIS A CA 1
ATOM 1332 C C . HIS A 1 176 ? -2.9 4.789 -2.352 1 96.69 176 HIS A C 1
ATOM 1334 O O . HIS A 1 176 ? -1.929 4.652 -3.098 1 96.69 176 HIS A O 1
ATOM 1340 N N . ASN A 1 177 ? -3.441 3.803 -1.665 1 97.69 177 ASN A N 1
ATOM 1341 C CA . ASN A 1 177 ? -3.158 2.412 -2.002 1 97.69 177 ASN A CA 1
ATOM 1342 C C . ASN A 1 177 ? -4.398 1.536 -1.849 1 97.69 177 ASN A C 1
ATOM 1344 O O . ASN A 1 177 ? -5.352 1.914 -1.164 1 97.69 177 ASN A O 1
ATOM 1348 N N . THR A 1 178 ? -4.426 0.473 -2.633 1 97.25 178 THR A N 1
ATOM 1349 C CA . THR A 1 178 ? -5.539 -0.471 -2.568 1 97.25 178 THR A CA 1
ATOM 1350 C C . THR A 1 178 ? -5.117 -1.838 -3.102 1 97.25 178 THR A C 1
ATOM 1352 O O . THR A 1 178 ? -4.137 -1.947 -3.838 1 97.25 178 THR A O 1
ATOM 1355 N N . SER A 1 179 ? -5.762 -2.83 -2.639 1 97.56 179 SER A N 1
ATOM 1356 C CA . SER A 1 179 ? -5.527 -4.18 -3.145 1 97.56 179 SER A CA 1
ATOM 1357 C C . SER A 1 179 ? -6.844 -4.871 -3.488 1 97.56 179 SER A C 1
ATOM 1359 O O . SER A 1 179 ? -7.91 -4.461 -3.029 1 97.56 179 SER A O 1
ATOM 1361 N N . ASP A 1 180 ? -6.77 -5.836 -4.395 1 97.12 180 ASP A N 1
ATOM 1362 C CA . ASP A 1 180 ? -7.906 -6.617 -4.871 1 97.12 180 ASP A CA 1
ATOM 1363 C C . ASP A 1 180 ? -7.516 -8.078 -5.082 1 97.12 180 ASP A C 1
ATOM 1365 O O . ASP A 1 180 ? -6.484 -8.375 -5.691 1 97.12 180 ASP A O 1
ATOM 1369 N N . ASP A 1 181 ? -8.383 -9.031 -4.648 1 95.19 181 ASP A N 1
ATOM 1370 C CA . ASP A 1 181 ? -8.055 -10.445 -4.742 1 95.19 181 ASP A CA 1
ATOM 1371 C C . ASP A 1 181 ? -8.664 -11.07 -6 1 95.19 181 ASP A C 1
ATOM 1373 O O . ASP A 1 181 ? -8.5 -12.266 -6.25 1 95.19 181 ASP A O 1
ATOM 1377 N N . ARG A 1 182 ? -9.375 -10.258 -6.832 1 94.06 182 ARG A N 1
ATOM 1378 C CA . ARG A 1 182 ? -10.102 -10.828 -7.969 1 94.06 182 ARG A CA 1
ATOM 1379 C C . ARG A 1 182 ? -9.469 -10.406 -9.289 1 94.06 182 ARG A C 1
ATOM 1381 O O . ARG A 1 182 ? -9.328 -11.219 -10.203 1 94.06 182 ARG A O 1
ATOM 1388 N N . ARG A 1 183 ? -9.164 -9.195 -9.328 1 96.75 183 ARG A N 1
ATOM 1389 C CA . ARG A 1 183 ? -8.641 -8.664 -10.586 1 96.75 183 ARG A CA 1
ATOM 1390 C C . ARG A 1 183 ? -7.75 -7.453 -10.344 1 96.75 183 ARG A C 1
ATOM 1392 O O . ARG A 1 183 ? -7.906 -6.75 -9.344 1 96.75 183 ARG A O 1
ATOM 1399 N N . PRO A 1 184 ? -6.871 -7.25 -11.312 1 97.94 184 PRO A N 1
ATOM 1400 C CA . PRO A 1 184 ? -6.008 -6.07 -11.188 1 97.94 184 PRO A CA 1
ATOM 1401 C C . PRO A 1 184 ? -6.633 -4.816 -11.789 1 97.94 184 PRO A C 1
ATOM 1403 O O . PRO A 1 184 ? -6.055 -4.211 -12.695 1 97.94 184 PRO A O 1
ATOM 1406 N N . HIS A 1 185 ? -7.805 -4.445 -11.336 1 97.44 185 HIS A N 1
ATOM 1407 C CA . HIS A 1 185 ? -8.531 -3.223 -11.656 1 97.44 185 HIS A CA 1
ATOM 1408 C C . HIS A 1 185 ? -8.734 -2.359 -10.414 1 97.44 185 HIS A C 1
ATOM 1410 O O . HIS A 1 185 ? -9.281 -2.822 -9.414 1 97.44 185 HIS A O 1
ATOM 1416 N N . PHE A 1 186 ? -8.234 -1.115 -10.578 1 96.81 186 PHE A N 1
ATOM 1417 C CA . PHE A 1 186 ? -8.234 -0.261 -9.391 1 96.81 186 PHE A CA 1
ATOM 1418 C C . PHE A 1 186 ? -8.789 1.119 -9.727 1 96.81 186 PHE A C 1
ATOM 1420 O O . PHE A 1 186 ? -8.594 1.623 -10.828 1 96.81 186 PHE A O 1
ATOM 1427 N N . GLY A 1 187 ? -9.414 1.677 -8.703 1 93.75 187 GLY A N 1
ATOM 1428 C CA . GLY A 1 187 ? -9.875 3.055 -8.789 1 93.75 187 GLY A CA 1
ATOM 1429 C C . GLY A 1 187 ? -9.336 3.934 -7.68 1 93.75 187 GLY A C 1
ATOM 1430 O O . GLY A 1 187 ? -9.273 3.514 -6.523 1 93.75 187 GLY A O 1
ATOM 1431 N N . PHE A 1 188 ? -8.867 5.082 -8.156 1 92.56 188 PHE A N 1
ATOM 1432 C CA . PHE A 1 188 ? -8.43 6.07 -7.18 1 92.56 188 PHE A CA 1
ATOM 1433 C C . PHE A 1 188 ? -9.242 7.352 -7.305 1 92.56 188 PHE A C 1
ATOM 1435 O O . PHE A 1 188 ? -9.547 7.793 -8.414 1 92.56 188 PHE A O 1
ATOM 1442 N N . THR A 1 189 ? -9.531 7.891 -6.105 1 86.5 189 THR A N 1
ATOM 1443 C CA . THR A 1 189 ? -10.305 9.133 -6.098 1 86.5 189 THR A CA 1
ATOM 1444 C C . THR A 1 189 ? -9.523 10.242 -5.41 1 86.5 189 THR A C 1
ATOM 1446 O O . THR A 1 189 ? -8.57 9.984 -4.672 1 86.5 189 THR A O 1
ATOM 1449 N N . GLY A 1 190 ? -9.938 11.547 -5.766 1 78.25 190 GLY A N 1
ATOM 1450 C CA . GLY A 1 190 ? -9.375 12.703 -5.09 1 78.25 190 GLY A CA 1
ATOM 1451 C C . GLY A 1 190 ? -7.902 12.914 -5.398 1 78.25 190 GLY A C 1
ATOM 1452 O O . GLY A 1 190 ? -7.098 13.148 -4.492 1 78.25 190 GLY A O 1
ATOM 1453 N N . LEU A 1 191 ? -7.582 12.828 -6.59 1 81.62 191 LEU A N 1
ATOM 1454 C CA . LEU A 1 191 ? -6.195 12.977 -7.02 1 81.62 191 LEU A CA 1
ATOM 1455 C C . LEU A 1 191 ? -5.746 14.43 -6.926 1 81.62 191 LEU A C 1
ATOM 1457 O O . LEU A 1 191 ? -6.551 15.344 -7.121 1 81.62 191 LEU A O 1
ATOM 1461 N N . PRO A 1 192 ? -4.465 14.531 -6.535 1 78.38 192 PRO A N 1
ATOM 1462 C CA . PRO A 1 192 ? -3.932 15.883 -6.699 1 78.38 192 PRO A CA 1
ATOM 1463 C C . PRO A 1 192 ? -4.133 16.438 -8.109 1 78.38 192 PRO A C 1
ATOM 1465 O O . PRO A 1 192 ? -4.066 15.68 -9.086 1 78.38 192 PRO A O 1
ATOM 1468 N N . ARG A 1 193 ? -4.375 17.641 -8.203 1 72.94 193 ARG A N 1
ATOM 1469 C CA . ARG A 1 193 ? -4.715 18.25 -9.484 1 72.94 193 ARG A CA 1
ATOM 1470 C C . ARG A 1 193 ? -3.457 18.656 -10.234 1 72.94 193 ARG A C 1
ATOM 1472 O O . ARG A 1 193 ? -3.504 18.891 -11.445 1 72.94 193 ARG A O 1
ATOM 1479 N N . VAL A 1 194 ? -2.387 18.75 -9.602 1 70.12 194 VAL A N 1
ATOM 1480 C CA . VAL A 1 194 ? -1.165 19.203 -10.258 1 70.12 194 VAL A CA 1
ATOM 1481 C C . VAL A 1 194 ? -0.009 18.281 -9.898 1 70.12 194 VAL A C 1
ATOM 1483 O O . VAL A 1 194 ? -0.058 17.578 -8.875 1 70.12 194 VAL A O 1
ATOM 1486 N N . GLY A 1 195 ? 0.91 18.234 -10.898 1 80.62 195 GLY A N 1
ATOM 1487 C CA . GLY A 1 195 ? 2.131 17.5 -10.625 1 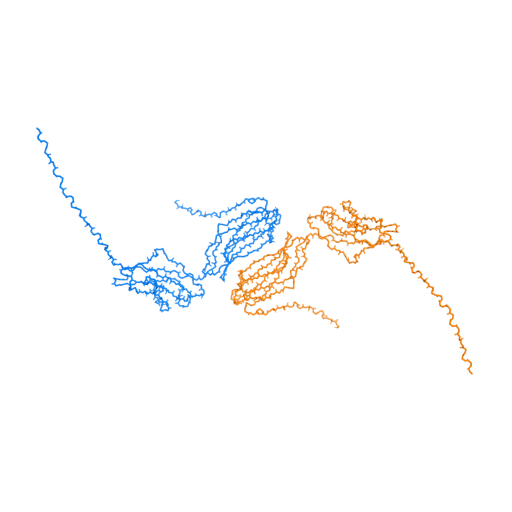80.62 195 GLY A CA 1
ATOM 1488 C C . GLY A 1 195 ? 2.195 16.172 -11.352 1 80.62 195 GLY A C 1
ATOM 1489 O O . GLY A 1 195 ? 1.326 15.859 -12.172 1 80.62 195 GLY A O 1
ATOM 1490 N N . VAL A 1 196 ? 3.311 15.508 -11.148 1 87 196 VAL A N 1
ATOM 1491 C CA . VAL A 1 196 ? 3.555 14.203 -11.758 1 87 196 VAL A CA 1
ATOM 1492 C C . VAL A 1 196 ? 3.18 13.094 -10.781 1 87 196 VAL A C 1
ATOM 1494 O O . VAL A 1 196 ? 3.559 13.141 -9.609 1 87 196 VAL A O 1
ATOM 1497 N N . LEU A 1 197 ? 2.377 12.188 -11.328 1 90.5 197 LEU A N 1
ATOM 1498 C CA . LEU A 1 197 ? 1.919 11.07 -10.508 1 90.5 197 LEU A CA 1
ATOM 1499 C C . LEU A 1 197 ? 2.529 9.758 -10.992 1 90.5 197 LEU A C 1
ATOM 1501 O O . LEU A 1 197 ? 2.938 9.648 -12.156 1 90.5 197 LEU A O 1
ATOM 1505 N N . LEU A 1 198 ? 2.643 8.844 -10.094 1 92.31 198 LEU A N 1
ATOM 1506 C CA . LEU A 1 198 ? 3.195 7.52 -10.352 1 92.31 198 LEU A CA 1
ATOM 1507 C C . LEU A 1 198 ? 2.275 6.43 -9.805 1 92.31 198 LEU A C 1
ATOM 1509 O O . LEU A 1 198 ? 1.836 6.5 -8.656 1 92.31 198 LEU A O 1
ATOM 1513 N N . VAL A 1 199 ? 1.924 5.496 -10.688 1 95.31 199 VAL A N 1
ATOM 1514 C CA . VAL A 1 199 ? 1.191 4.312 -10.25 1 95.31 199 VAL A CA 1
ATOM 1515 C C . VAL A 1 199 ? 2.117 3.1 -10.25 1 95.31 199 VAL A C 1
ATOM 1517 O O . VAL A 1 199 ? 2.818 2.85 -11.234 1 95.31 199 VAL A O 1
ATOM 1520 N N . ARG A 1 200 ? 2.158 2.406 -9.117 1 97.56 200 ARG A N 1
ATOM 1521 C CA . ARG A 1 200 ? 2.844 1.121 -9.023 1 97.56 200 ARG A CA 1
ATOM 1522 C C . ARG A 1 200 ? 1.848 -0.021 -8.852 1 97.56 200 ARG A C 1
ATOM 1524 O O . ARG A 1 200 ? 0.99 0.024 -7.969 1 97.56 200 ARG A O 1
ATOM 1531 N N . VAL A 1 201 ? 1.976 -1.019 -9.719 1 98.38 201 VAL A N 1
ATOM 1532 C CA . VAL A 1 201 ? 1.104 -2.184 -9.602 1 98.38 201 VAL A CA 1
ATOM 1533 C C . VAL A 1 201 ? 1.944 -3.457 -9.578 1 98.38 201 VAL A C 1
ATOM 1535 O O . VAL A 1 201 ? 2.984 -3.535 -10.234 1 98.38 201 VAL A O 1
ATOM 1538 N N . TYR A 1 202 ? 1.503 -4.422 -8.789 1 98.5 202 TYR A N 1
ATOM 1539 C CA . TYR A 1 202 ? 2.152 -5.727 -8.742 1 98.5 202 TYR A CA 1
ATOM 1540 C C . TYR A 1 202 ? 1.206 -6.781 -8.18 1 98.5 202 TYR A C 1
ATOM 1542 O O . TYR A 1 202 ? 0.12 -6.457 -7.695 1 98.5 202 TYR A O 1
ATOM 1550 N N . ALA A 1 203 ? 1.561 -7.977 -8.328 1 98.25 203 ALA A N 1
ATOM 1551 C CA . ALA A 1 203 ? 0.849 -9.125 -7.777 1 98.25 203 ALA A CA 1
ATOM 1552 C C . ALA A 1 203 ? 1.683 -9.82 -6.703 1 98.25 203 ALA A C 1
ATOM 1554 O O . ALA A 1 203 ? 2.914 -9.75 -6.723 1 98.25 203 ALA A O 1
ATOM 1555 N N . ALA A 1 204 ? 0.982 -10.438 -5.762 1 96.62 204 ALA A N 1
ATOM 1556 C CA . ALA A 1 204 ? 1.699 -11.172 -4.723 1 96.62 204 ALA A CA 1
ATOM 1557 C C . ALA A 1 204 ? 0.937 -12.43 -4.312 1 96.62 204 ALA A C 1
ATOM 1559 O O . ALA A 1 204 ? -0.293 -12.477 -4.398 1 96.62 204 ALA A O 1
ATOM 1560 N N . ASN A 1 205 ? 1.698 -13.461 -3.938 1 92.31 205 ASN A N 1
ATOM 1561 C CA . ASN A 1 205 ? 1.178 -14.664 -3.303 1 92.31 205 ASN A CA 1
ATOM 1562 C C . ASN A 1 205 ? 2.068 -15.125 -2.152 1 92.31 205 ASN A C 1
ATOM 1564 O O . ASN A 1 205 ? 2.971 -14.398 -1.733 1 92.31 205 ASN A O 1
ATOM 1568 N N . SER A 1 206 ? 1.751 -16.266 -1.628 1 88.12 206 SER A N 1
ATOM 1569 C CA . SER A 1 206 ? 2.449 -16.719 -0.432 1 88.12 206 SER A CA 1
ATOM 1570 C C . SER A 1 206 ? 3.92 -17 -0.724 1 88.12 206 SER A C 1
ATOM 1572 O O . SER A 1 206 ? 4.723 -17.156 0.199 1 88.12 206 SER A O 1
ATOM 1574 N N . GLN A 1 207 ? 4.305 -17.062 -2.014 1 88.31 207 GLN A N 1
ATOM 1575 C CA . GLN A 1 207 ? 5.695 -17.344 -2.367 1 88.31 207 GLN A CA 1
ATOM 1576 C C . GLN A 1 207 ? 6.461 -16.047 -2.646 1 88.31 207 GLN A C 1
ATOM 1578 O O . GLN A 1 207 ? 7.691 -16.062 -2.74 1 88.31 207 GLN A O 1
ATOM 1583 N N . GLY A 1 208 ? 5.762 -14.898 -2.859 1 92.19 208 GLY A N 1
ATOM 1584 C CA . GLY A 1 208 ? 6.426 -13.633 -3.131 1 92.19 208 GLY A CA 1
ATOM 1585 C C . GLY A 1 208 ? 5.594 -12.695 -3.992 1 92.19 208 GLY A C 1
ATOM 1586 O O . GLY A 1 208 ? 4.395 -12.914 -4.18 1 92.19 208 GLY A O 1
ATOM 1587 N N . ARG A 1 209 ? 6.262 -11.57 -4.371 1 95.31 209 ARG A N 1
ATOM 1588 C CA . ARG A 1 209 ? 5.574 -10.609 -5.234 1 95.31 209 ARG A CA 1
ATOM 1589 C C . ARG A 1 209 ? 6.195 -10.586 -6.625 1 95.31 209 ARG A C 1
ATOM 1591 O O . ARG A 1 209 ? 7.348 -10.992 -6.805 1 95.31 209 ARG A O 1
ATOM 1598 N N . SER A 1 210 ? 5.43 -10.18 -7.531 1 97.25 210 SER A N 1
ATOM 1599 C CA . SER A 1 210 ? 5.93 -9.953 -8.883 1 97.25 210 SER A CA 1
ATOM 1600 C C . SER A 1 210 ? 6.777 -8.688 -8.953 1 97.25 210 SER A C 1
ATOM 1602 O O . SER A 1 210 ? 6.824 -7.91 -8 1 97.25 210 SER A O 1
ATOM 1604 N N . ALA A 1 211 ? 7.465 -8.555 -10.117 1 97.12 211 ALA A N 1
ATOM 1605 C CA . ALA A 1 211 ? 8.086 -7.262 -10.367 1 97.12 211 ALA A CA 1
ATOM 1606 C C . ALA A 1 211 ? 7.051 -6.145 -10.383 1 97.12 211 ALA A C 1
ATOM 1608 O O . ALA A 1 211 ? 5.887 -6.375 -10.719 1 97.12 211 ALA A O 1
ATOM 1609 N N . VAL A 1 212 ? 7.52 -4.973 -10.023 1 97.38 212 VAL A N 1
ATOM 1610 C CA . VAL A 1 212 ? 6.641 -3.807 -9.984 1 97.38 212 VAL A CA 1
ATOM 1611 C C . VAL A 1 212 ? 6.543 -3.18 -11.367 1 97.38 212 VAL A C 1
ATOM 1613 O O . VAL A 1 212 ? 7.559 -2.994 -12.047 1 97.38 212 VAL A O 1
ATOM 1616 N N . THR A 1 213 ? 5.348 -2.996 -11.797 1 97.25 213 THR A N 1
ATOM 1617 C CA . THR A 1 213 ? 5.094 -2.211 -12.992 1 97.25 213 THR A CA 1
ATOM 1618 C C . THR A 1 213 ? 4.742 -0.77 -12.633 1 97.25 213 THR A C 1
ATOM 1620 O O . THR A 1 213 ? 3.846 -0.527 -11.828 1 97.25 213 THR A O 1
ATOM 1623 N N . GLU A 1 214 ? 5.461 0.175 -13.328 1 95.94 214 GLU A N 1
ATOM 1624 C CA . GLU A 1 214 ? 5.262 1.584 -13 1 95.94 214 GLU A CA 1
ATOM 1625 C C . GLU A 1 214 ? 4.676 2.35 -14.18 1 95.94 214 GLU A C 1
ATOM 1627 O O . GLU A 1 214 ? 5.078 2.133 -15.328 1 95.94 214 GLU A O 1
ATOM 1632 N N . LEU A 1 215 ? 3.703 3.215 -13.883 1 93.38 215 LEU A N 1
ATOM 1633 C CA . LEU A 1 215 ? 3.121 4.137 -14.852 1 93.38 215 LEU A CA 1
ATOM 1634 C C . LEU A 1 215 ? 3.203 5.574 -14.344 1 93.38 215 LEU A C 1
ATOM 1636 O O . LEU A 1 215 ? 2.689 5.895 -13.273 1 93.38 215 LEU A O 1
ATOM 1640 N N . ARG A 1 216 ? 3.818 6.414 -15.109 1 89.5 216 ARG A N 1
ATOM 1641 C CA . ARG A 1 216 ? 3.924 7.828 -14.766 1 89.5 216 ARG A CA 1
ATOM 1642 C C . ARG A 1 216 ? 2.988 8.672 -15.633 1 89.5 216 ARG A C 1
ATOM 1644 O O . ARG A 1 216 ? 2.834 8.414 -16.828 1 89.5 216 ARG A O 1
ATOM 1651 N N . PHE A 1 217 ? 2.332 9.641 -14.945 1 85.81 217 PHE A N 1
ATOM 1652 C CA . PHE A 1 217 ? 1.443 10.516 -15.703 1 85.81 217 PHE A CA 1
ATOM 1653 C C . PHE A 1 217 ? 1.301 11.867 -15.016 1 85.81 217 PHE A C 1
ATOM 1655 O O . PHE A 1 217 ? 1.63 12.008 -13.836 1 85.81 217 PHE A O 1
ATOM 1662 N N . SER A 1 218 ? 0.964 12.797 -15.703 1 82.25 218 SER A N 1
ATOM 1663 C CA . SER A 1 218 ? 0.75 14.125 -15.148 1 82.25 218 SER A CA 1
ATOM 1664 C C . SER A 1 218 ? -0.707 14.328 -14.75 1 82.25 218 SER A C 1
ATOM 1666 O O . SER A 1 218 ? -1.617 13.875 -15.445 1 82.25 218 SER A O 1
ATOM 1668 N N . ALA A 1 219 ? -0.82 14.789 -13.539 1 73.19 219 ALA A N 1
ATOM 1669 C CA . ALA A 1 219 ? -2.18 15.047 -13.078 1 73.19 219 ALA A CA 1
ATOM 1670 C C . ALA A 1 219 ? -2.953 15.898 -14.078 1 73.19 219 ALA A C 1
ATOM 1672 O O . ALA A 1 219 ? -4.152 15.695 -14.281 1 73.19 219 ALA A O 1
ATOM 1673 N N . GLY A 1 220 ? -2.289 16.891 -14.633 1 64.88 220 GLY A N 1
ATOM 1674 C CA . GLY A 1 220 ? -2.975 17.688 -15.633 1 64.88 220 GLY A CA 1
ATOM 1675 C C . GLY A 1 220 ? -3.098 17 -16.984 1 64.88 220 GLY A C 1
ATOM 1676 O O . GLY A 1 220 ? -4.012 17.281 -17.75 1 64.88 220 GLY A O 1
ATOM 1677 N N . GLY A 1 221 ? -1.896 16.25 -17.484 1 57.41 221 GLY A N 1
ATOM 1678 C CA . GLY A 1 221 ? -1.78 15.805 -18.875 1 57.41 221 GLY A CA 1
ATOM 1679 C C . GLY A 1 221 ? -2.037 14.32 -19.047 1 57.41 221 GLY A C 1
ATOM 1680 O O . GLY A 1 221 ? -1.767 13.758 -20.109 1 57.41 221 GLY A O 1
ATOM 1681 N N . PHE A 1 222 ? -2.59 13.516 -18.531 1 50.72 222 PHE A N 1
ATOM 1682 C CA . PHE A 1 222 ? -2.658 12.062 -18.609 1 50.72 222 PHE A CA 1
ATOM 1683 C C . PHE A 1 222 ? -2.365 11.594 -20.031 1 50.72 222 PHE A C 1
ATOM 1685 O O . PHE A 1 222 ? -3.271 11.516 -20.859 1 50.72 222 PHE A O 1
ATOM 1692 N N . ARG A 1 223 ? -1.229 12.219 -20.719 1 38.56 223 ARG A N 1
ATOM 1693 C CA . ARG A 1 223 ? -0.979 11.32 -21.844 1 38.56 223 ARG A CA 1
ATOM 1694 C C . ARG A 1 223 ? -0.335 10.023 -21.375 1 38.56 223 ARG A C 1
ATOM 1696 O O . ARG A 1 223 ? 0.578 10.031 -20.547 1 38.56 223 ARG A O 1
ATOM 1703 N N . LEU A 1 224 ? -0.793 8.844 -21.391 1 40.5 224 LEU A N 1
ATOM 1704 C CA . LEU A 1 224 ? -0.441 7.438 -21.234 1 40.5 224 LEU A CA 1
ATOM 1705 C C . LEU A 1 224 ? 0.93 7.145 -21.828 1 40.5 224 LEU A C 1
ATOM 1707 O O . LEU A 1 224 ? 1.118 7.262 -23.047 1 40.5 224 LEU A O 1
ATOM 1711 N N . GLN A 1 225 ? 2.186 7.719 -21.5 1 35.97 225 GLN A N 1
ATOM 1712 C CA . GLN A 1 225 ? 3.311 7.176 -22.266 1 35.97 225 GLN A CA 1
ATOM 1713 C C . GLN A 1 225 ? 3.605 5.734 -21.844 1 35.97 225 GLN A C 1
ATOM 1715 O O . GLN A 1 225 ? 3.854 5.461 -20.672 1 35.97 225 GLN A O 1
ATOM 1720 N N . HIS A 1 226 ? 3.027 4.695 -22.359 1 33.38 226 HIS A N 1
ATOM 1721 C CA . HIS A 1 226 ? 3.5 3.316 -22.297 1 33.38 226 HIS A CA 1
ATOM 1722 C C . HIS A 1 226 ? 4.969 3.221 -22.688 1 33.38 226 HIS A C 1
ATOM 1724 O O . HIS A 1 226 ? 5.336 3.535 -23.828 1 33.38 226 HIS A O 1
ATOM 1730 N N . GLU A 1 227 ? 5.973 3.584 -22.047 1 35.66 227 GLU A N 1
ATOM 1731 C CA . GLU A 1 227 ? 7.289 3.273 -22.594 1 35.66 227 GLU A CA 1
ATOM 1732 C C . GLU A 1 227 ? 7.508 1.766 -22.688 1 35.66 227 GLU A C 1
ATOM 1734 O O . GLU A 1 227 ? 7.461 1.066 -21.672 1 35.66 227 GLU A O 1
ATOM 1739 N N . PRO A 1 228 ? 7.352 1.062 -23.797 1 33.56 228 PRO A N 1
ATOM 1740 C CA . PRO A 1 228 ? 7.746 -0.327 -24.047 1 33.56 228 PRO A CA 1
ATOM 1741 C C . PRO A 1 228 ? 9.227 -0.577 -23.766 1 33.56 228 PRO A C 1
ATOM 1743 O O . PRO A 1 228 ? 10.062 0.294 -24.016 1 33.56 228 PRO A O 1
ATOM 1746 N N . LYS A 1 229 ? 9.656 -1.308 -22.781 1 34.28 229 LYS A N 1
ATOM 1747 C CA . LYS A 1 229 ? 11.047 -1.749 -22.766 1 34.28 229 LYS A CA 1
ATOM 1748 C C . LYS A 1 229 ? 11.5 -2.219 -24.141 1 34.28 229 LYS A C 1
ATOM 1750 O O . LYS A 1 229 ? 10.773 -2.93 -24.828 1 34.28 229 LYS A O 1
ATOM 1755 N N . PRO A 1 230 ? 12.672 -1.698 -24.703 1 32.28 230 PRO A N 1
ATOM 1756 C CA . PRO A 1 230 ? 13.281 -2.129 -25.969 1 32.28 230 PRO A CA 1
ATOM 1757 C C . PRO A 1 230 ? 13.578 -3.625 -26 1 32.28 230 PRO A C 1
ATOM 1759 O O . PRO A 1 230 ? 13.984 -4.199 -24.984 1 32.28 230 PRO A O 1
ATOM 1762 N N . SER A 1 231 ? 12.914 -4.453 -26.766 1 30.81 231 SER A N 1
ATOM 1763 C CA . SER A 1 231 ? 13.352 -5.762 -27.234 1 30.81 231 SER A CA 1
ATOM 1764 C C . SER A 1 231 ? 14.781 -5.711 -27.75 1 30.81 231 SER A C 1
ATOM 1766 O O . SER A 1 231 ? 15.117 -4.844 -28.562 1 30.81 231 SER A O 1
ATOM 1768 N N . GLY A 1 232 ? 15.828 -6.102 -26.938 1 32.03 232 GLY A N 1
ATOM 1769 C CA . GLY A 1 232 ? 17.188 -6.355 -27.406 1 32.03 232 GLY A CA 1
ATOM 1770 C C . GLY A 1 232 ? 17.219 -7.074 -28.734 1 32.03 232 GLY A C 1
ATOM 1771 O O . GLY A 1 232 ? 16.547 -8.086 -28.922 1 32.03 232 GLY A O 1
ATOM 1772 N N . THR A 1 233 ? 17.406 -6.363 -29.859 1 30.8 233 THR A N 1
ATOM 1773 C CA . THR A 1 233 ? 17.812 -6.836 -31.188 1 30.8 233 THR A CA 1
ATOM 1774 C C . THR A 1 233 ? 19.078 -7.691 -31.094 1 30.8 233 THR A C 1
ATOM 1776 O O . THR A 1 233 ? 20.109 -7.227 -30.625 1 30.8 233 THR A O 1
ATOM 1779 N N . ILE A 1 234 ? 18.984 -9.078 -30.953 1 30.69 234 ILE A N 1
ATOM 1780 C CA . ILE A 1 234 ? 20.031 -10.023 -31.312 1 30.69 234 ILE A CA 1
ATOM 1781 C C . ILE A 1 234 ? 20.453 -9.781 -32.75 1 30.69 234 ILE A C 1
ATOM 1783 O O . ILE A 1 234 ? 19.641 -9.914 -33.688 1 30.69 234 ILE A O 1
ATOM 1787 N N . GLY A 1 235 ? 21.266 -8.789 -33 1 27.22 235 GLY A N 1
ATOM 1788 C CA . GLY A 1 235 ? 22.016 -8.688 -34.25 1 27.22 235 GLY A CA 1
ATOM 1789 C C . GLY A 1 235 ? 22.75 -9.969 -34.594 1 27.22 235 GLY A C 1
ATOM 1790 O O . GLY A 1 235 ? 23.375 -10.586 -33.719 1 27.22 235 GLY A O 1
ATOM 1791 N N . GLU A 1 236 ? 22.219 -10.773 -35.656 1 26.67 236 GLU A N 1
ATOM 1792 C CA . GLU A 1 236 ? 22.922 -11.75 -36.469 1 26.67 236 GLU A CA 1
ATOM 1793 C C . GLU A 1 236 ? 24.219 -11.18 -37.031 1 26.67 236 GLU A C 1
ATOM 1795 O O . GLU A 1 236 ? 24.219 -10.148 -37.688 1 26.67 236 GLU A O 1
ATOM 1800 N N . GLN A 1 237 ? 25.344 -11.25 -36.375 1 23.45 237 GLN A N 1
ATOM 1801 C CA . GLN A 1 237 ? 26.656 -11.312 -37 1 23.45 237 GLN A CA 1
ATOM 1802 C C . GLN A 1 237 ? 26.734 -12.453 -38 1 23.45 237 GLN A C 1
ATOM 1804 O O . GLN A 1 237 ? 26.578 -13.617 -37.656 1 23.45 237 GLN A O 1
ATOM 1809 N N . GLY A 1 238 ? 26.078 -12.18 -39.312 1 22.27 238 GLY A N 1
ATOM 1810 C CA . GLY A 1 238 ? 26.875 -12.453 -40.5 1 22.27 238 GLY A CA 1
ATOM 1811 C C . GLY A 1 238 ? 28.016 -11.484 -40.688 1 22.27 238 GLY A C 1
ATOM 1812 O O . GLY A 1 238 ? 28.016 -10.398 -40.125 1 22.27 238 GLY A O 1
ATOM 1813 N N . MET B 1 1 ? -35.594 37.469 89.25 1 26.47 1 MET B N 1
ATOM 1814 C CA . MET B 1 1 ? -34.688 37.375 88.125 1 26.47 1 MET B CA 1
ATOM 1815 C C . MET B 1 1 ? -35.438 37.719 86.812 1 26.47 1 MET B C 1
ATOM 1817 O O . MET B 1 1 ? -36.375 37.031 86.438 1 26.47 1 MET B O 1
ATOM 1821 N N . TYR B 1 2 ? -35.688 39.094 86.5 1 28.36 2 TYR B 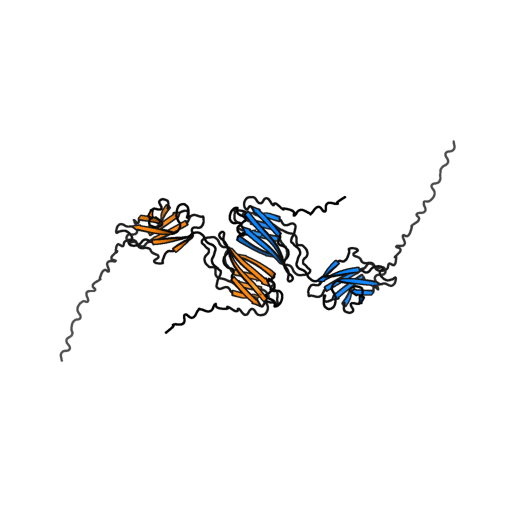N 1
ATOM 1822 C CA . TYR B 1 2 ? -36.594 39.688 85.562 1 28.36 2 TYR B CA 1
ATOM 1823 C C . TYR B 1 2 ? -36.125 39.469 84.125 1 28.36 2 TYR B C 1
ATOM 1825 O O . TYR B 1 2 ? -34.938 39.656 83.812 1 28.36 2 TYR B O 1
ATOM 1833 N N . PHE B 1 3 ? -36.594 38.375 83.375 1 29.05 3 PHE B N 1
ATOM 1834 C CA . PHE B 1 3 ? -36.438 37.938 82 1 29.05 3 PHE B CA 1
ATOM 1835 C C . PHE B 1 3 ? -36.875 39 81.062 1 29.05 3 PHE B C 1
ATOM 1837 O O . PHE B 1 3 ? -38.094 39.281 80.938 1 29.05 3 PHE B O 1
ATOM 1844 N N . GLY B 1 4 ? -36.125 40.188 80.938 1 26.61 4 GLY B N 1
ATOM 1845 C CA . GLY B 1 4 ? -36.531 41.312 80.125 1 26.61 4 GLY B CA 1
ATOM 1846 C C . GLY B 1 4 ? -36.688 40.969 78.625 1 26.61 4 GLY B C 1
ATOM 1847 O O . GLY B 1 4 ? -36.031 40.031 78.125 1 26.61 4 GLY B O 1
ATOM 1848 N N . GLU B 1 5 ? -37.875 41.156 78 1 29.8 5 GLU B N 1
ATOM 1849 C CA . GLU B 1 5 ? -38.531 41.062 76.688 1 29.8 5 GLU B CA 1
ATOM 1850 C C . GLU B 1 5 ? -37.812 41.875 75.625 1 29.8 5 GLU B C 1
ATOM 1852 O O . GLU B 1 5 ? -38 43.062 75.562 1 29.8 5 GLU B O 1
ATOM 1857 N N . ASN B 1 6 ? -36.438 41.719 75.5 1 29.41 6 ASN B N 1
ATOM 1858 C CA . ASN B 1 6 ? -35.812 42.656 74.562 1 29.41 6 ASN B CA 1
ATOM 1859 C C . ASN B 1 6 ? -36.406 42.562 73.188 1 29.41 6 ASN B C 1
ATOM 1861 O O . ASN B 1 6 ? -36.594 41.469 72.625 1 29.41 6 ASN B O 1
ATOM 1865 N N . ARG B 1 7 ? -37.188 43.594 72.625 1 29.3 7 ARG B N 1
ATOM 1866 C CA . ARG B 1 7 ? -37.875 44.031 71.438 1 29.3 7 ARG B CA 1
ATOM 1867 C C . ARG B 1 7 ? -36.938 44 70.25 1 29.3 7 ARG B C 1
ATOM 1869 O O . ARG B 1 7 ? -35.875 44.656 70.25 1 29.3 7 ARG B O 1
ATOM 1876 N N . ARG B 1 8 ? -36.875 42.875 69.5 1 30.88 8 ARG B N 1
ATOM 1877 C CA . ARG B 1 8 ? -36.125 42.594 68.25 1 30.88 8 ARG B CA 1
ATOM 1878 C C . ARG B 1 8 ? -36.438 43.625 67.188 1 30.88 8 ARG B C 1
ATOM 1880 O O . ARG B 1 8 ? -37.562 43.75 66.688 1 30.88 8 ARG B O 1
ATOM 1887 N N . LYS B 1 9 ? -35.844 44.844 67.25 1 31.7 9 LYS B N 1
ATOM 1888 C CA . LYS B 1 9 ? -35.906 45.906 66.25 1 31.7 9 LYS B CA 1
ATOM 1889 C C . LYS B 1 9 ? -35.75 45.375 64.812 1 31.7 9 LYS B C 1
ATOM 1891 O O . LYS B 1 9 ? -35.25 44.281 64.625 1 31.7 9 LYS B O 1
ATOM 1896 N N . ASN B 1 10 ? -36.125 46.281 63.812 1 29.52 10 ASN B N 1
ATOM 1897 C CA . ASN B 1 10 ? -36.375 46.312 62.375 1 29.52 10 ASN B CA 1
ATOM 1898 C C . ASN B 1 10 ? -35.094 46 61.594 1 29.52 10 ASN B C 1
ATOM 1900 O O . ASN B 1 10 ? -34.094 46.688 61.75 1 29.52 10 ASN B O 1
ATOM 1904 N N . ALA B 1 11 ? -34.719 44.781 61.281 1 29.88 11 ALA B N 1
ATOM 1905 C CA . ALA B 1 11 ? -33.688 44.406 60.312 1 29.88 11 ALA B CA 1
ATOM 1906 C C . ALA B 1 11 ? -33.844 45.156 59 1 29.88 11 ALA B C 1
ATOM 1908 O O . ALA B 1 11 ? -34.875 45.062 58.344 1 29.88 11 ALA B O 1
ATOM 1909 N N . VAL B 1 12 ? -33.438 46.438 58.969 1 34.38 12 VAL B N 1
ATOM 1910 C CA . VAL B 1 12 ? -33.344 47.125 57.656 1 34.38 12 VAL B CA 1
ATOM 1911 C C . VAL B 1 12 ? -32.562 46.219 56.688 1 34.38 12 VAL B C 1
ATOM 1913 O O . VAL B 1 12 ? -31.453 45.781 56.969 1 34.38 12 VAL B O 1
ATOM 1916 N N . LEU B 1 13 ? -33.188 45.5 55.812 1 33.81 13 LEU B N 1
ATOM 1917 C CA . LEU B 1 13 ? -32.625 44.875 54.625 1 33.81 13 LEU B CA 1
ATOM 1918 C C . LEU B 1 13 ? -31.844 45.875 53.781 1 33.81 13 LEU B C 1
ATOM 1920 O O . LEU B 1 13 ? -32.406 46.844 53.312 1 33.81 13 LEU B O 1
ATOM 1924 N N . ILE B 1 14 ? -30.688 46.188 54.156 1 34.47 14 ILE B N 1
ATOM 1925 C CA . ILE B 1 14 ? -29.828 46.906 53.219 1 34.47 14 ILE B CA 1
ATOM 1926 C C . ILE B 1 14 ? -29.75 46.125 51.906 1 34.47 14 ILE B C 1
ATOM 1928 O O . ILE B 1 14 ? -29.328 44.969 51.875 1 34.47 14 ILE B O 1
ATOM 1932 N N . PHE B 1 15 ? -30.609 46.406 50.938 1 35.88 15 PHE B N 1
ATOM 1933 C CA . PHE B 1 15 ? -30.344 46.031 49.531 1 35.88 15 PHE B CA 1
ATOM 1934 C C . PHE B 1 15 ? -28.984 46.562 49.094 1 35.88 15 PHE B C 1
ATOM 1936 O O . PHE B 1 15 ? -28.75 47.781 49.062 1 35.88 15 PHE B O 1
ATOM 1943 N N . THR B 1 16 ? -27.906 45.969 49.406 1 35.5 16 THR B N 1
ATOM 1944 C CA . THR B 1 16 ? -26.672 46.25 48.688 1 35.5 16 THR B CA 1
ATOM 1945 C C . THR B 1 16 ? -26.875 46.062 47.188 1 35.5 16 THR B C 1
ATOM 1947 O O . THR B 1 16 ? -27.281 44.969 46.75 1 35.5 16 THR B O 1
ATOM 1950 N N . THR B 1 17 ? -27.484 47 46.5 1 37.91 17 THR B N 1
ATOM 1951 C CA . THR B 1 17 ? -27.359 47 45.031 1 37.91 17 THR B CA 1
ATOM 1952 C C . THR B 1 17 ? -25.938 46.594 44.625 1 37.91 17 THR B C 1
ATOM 1954 O O . THR B 1 17 ? -24.969 47.219 45.031 1 37.91 17 THR B O 1
ATOM 1957 N N . PHE B 1 18 ? -25.531 45.344 44.531 1 39.59 18 PHE B N 1
ATOM 1958 C CA . PHE B 1 18 ? -24.359 44.969 43.781 1 39.59 18 PHE B CA 1
ATOM 1959 C C . PHE B 1 18 ? -24.266 45.75 42.469 1 39.59 18 PHE B C 1
ATOM 1961 O O . PHE B 1 18 ? -25.125 45.594 41.594 1 39.59 18 PHE B O 1
ATOM 1968 N N . SER B 1 19 ? -24.062 47 42.406 1 40.12 19 SER B N 1
ATOM 1969 C CA . SER B 1 19 ? -23.703 47.656 41.156 1 40.12 19 SER B CA 1
ATOM 1970 C C . SER B 1 19 ? -22.734 46.812 40.344 1 40.12 19 SER B C 1
ATOM 1972 O O . SER B 1 19 ? -21.703 46.375 40.875 1 40.12 19 SER B O 1
ATOM 1974 N N . VAL B 1 20 ? -23.188 45.906 39.438 1 46.69 20 VAL B N 1
ATOM 1975 C CA . VAL B 1 20 ? -22.312 45.281 38.469 1 46.69 20 VAL B CA 1
ATOM 1976 C C . VAL B 1 20 ? -21.234 46.281 38.031 1 46.69 20 VAL B C 1
ATOM 1978 O O . VAL B 1 20 ? -21.531 47.344 37.5 1 46.69 20 VAL B O 1
ATOM 1981 N N . ILE B 1 21 ? -20.312 46.656 38.812 1 48.84 21 ILE B N 1
ATOM 1982 C CA . ILE B 1 21 ? -19.141 47.406 38.375 1 48.84 21 ILE B CA 1
ATOM 1983 C C . ILE B 1 21 ? -18.75 46.938 36.969 1 48.84 21 ILE B C 1
ATOM 1985 O O . ILE B 1 21 ? -18.375 45.781 36.781 1 48.84 21 ILE B O 1
ATOM 1989 N N . ASN B 1 22 ? -19.406 47.406 36 1 55.5 22 ASN B N 1
ATOM 1990 C CA . ASN B 1 22 ? -18.922 47.281 34.625 1 55.5 22 ASN B CA 1
ATOM 1991 C C . ASN B 1 22 ? -17.453 47.656 34.5 1 55.5 22 ASN B C 1
ATOM 1993 O O . ASN B 1 22 ? -17.125 48.844 34.469 1 55.5 22 ASN B O 1
ATOM 1997 N N . CYS B 1 23 ? -16.547 46.938 35.125 1 62.81 23 CYS B N 1
ATOM 1998 C CA . CYS B 1 23 ? -15.125 47.25 35.062 1 62.81 23 CYS B CA 1
ATOM 1999 C C . CYS B 1 23 ? -14.656 47.281 33.594 1 62.81 23 CYS B C 1
ATOM 2001 O O . CYS B 1 23 ? -14.859 46.312 32.875 1 62.81 23 CYS B O 1
ATOM 2003 N N . ALA B 1 24 ? -14.461 48.5 33.188 1 73.56 24 ALA B N 1
ATOM 2004 C CA . ALA B 1 24 ? -13.812 48.656 31.906 1 73.56 24 ALA B CA 1
ATOM 2005 C C . ALA B 1 24 ? -12.422 48.031 31.906 1 73.56 24 ALA B C 1
ATOM 2007 O O . ALA B 1 24 ? -11.68 48.125 32.875 1 73.56 24 ALA B O 1
ATOM 2008 N N . ASP B 1 25 ? -12.211 47.062 31.094 1 83.56 25 ASP B N 1
ATOM 2009 C CA . ASP B 1 25 ? -10.922 46.406 30.969 1 83.56 25 ASP B CA 1
ATOM 2010 C C . ASP B 1 25 ? -10.367 46.5 29.562 1 83.56 25 ASP B C 1
ATOM 2012 O O . ASP B 1 25 ? -11.117 46.406 28.578 1 83.56 25 ASP B O 1
ATOM 2016 N N . ALA B 1 26 ? -9.055 46.812 29.609 1 86.69 26 ALA B N 1
ATOM 2017 C CA . ALA B 1 26 ? -8.344 46.656 28.344 1 86.69 26 ALA B CA 1
ATOM 2018 C C . ALA B 1 26 ? -8.469 45.25 27.797 1 86.69 26 ALA B C 1
ATOM 2020 O O . ALA B 1 26 ? -8.688 44.312 28.578 1 86.69 26 ALA B O 1
ATOM 2021 N N . PRO B 1 27 ? -8.5 45.125 26.5 1 88.25 27 PRO B N 1
ATOM 2022 C CA . PRO B 1 27 ? -8.664 43.812 25.922 1 88.25 27 PRO B CA 1
ATOM 2023 C C . PRO B 1 27 ? -7.617 42.812 26.406 1 88.25 27 PRO B C 1
ATOM 2025 O O . PRO B 1 27 ? -6.484 43.188 26.703 1 88.25 27 PRO B O 1
ATOM 2028 N N . GLU B 1 28 ? -8.016 41.594 26.594 1 87 28 GLU B N 1
ATOM 2029 C CA . GLU B 1 28 ? -7.168 40.438 26.922 1 87 28 GLU B CA 1
ATOM 2030 C C . GLU B 1 28 ? -7.512 39.219 26.062 1 87 28 GLU B C 1
ATOM 2032 O O . GLU B 1 28 ? -8.672 39.031 25.703 1 87 28 GLU B O 1
ATOM 2037 N N . CYS B 1 29 ? -6.457 38.469 25.734 1 87.12 29 CYS B N 1
ATOM 2038 C CA . CYS B 1 29 ? -6.676 37.281 24.906 1 87.12 29 CYS B CA 1
ATOM 2039 C C . CYS B 1 29 ? -7.574 36.281 25.609 1 87.12 29 CYS B C 1
ATOM 2041 O O . CYS B 1 29 ? -7.449 36.062 26.828 1 87.12 29 CYS B O 1
ATOM 2043 N N . VAL B 1 30 ? -8.547 35.719 24.875 1 81.19 30 VAL B N 1
ATOM 2044 C CA . VAL B 1 30 ? -9.445 34.719 25.438 1 81.19 30 VAL B CA 1
ATOM 2045 C C . VAL B 1 30 ? -8.664 33.469 25.781 1 81.19 30 VAL B C 1
ATOM 2047 O O . VAL B 1 30 ? -8.898 32.844 26.812 1 81.19 30 VAL B O 1
ATOM 2050 N N . THR B 1 31 ? -7.887 33 24.797 1 68.25 31 THR B N 1
ATOM 2051 C CA . THR B 1 31 ? -7.148 31.781 25.094 1 68.25 31 THR B CA 1
ATOM 2052 C C . THR B 1 31 ? -5.84 32.094 25.797 1 68.25 31 THR B C 1
ATOM 2054 O O . THR B 1 31 ? -5.117 33.031 25.406 1 68.25 31 THR B O 1
ATOM 2057 N N . ASP B 1 32 ? -5.75 31.75 26.984 1 58.25 32 ASP B N 1
ATOM 2058 C CA . ASP B 1 32 ? -4.508 31.891 27.734 1 58.25 32 ASP B CA 1
ATOM 2059 C C . ASP B 1 32 ? -3.479 30.859 27.297 1 58.25 32 ASP B C 1
ATOM 2061 O O . ASP B 1 32 ? -2.371 30.812 27.844 1 58.25 32 ASP B O 1
ATOM 2065 N N . ALA B 1 33 ? -4.012 30.031 26.469 1 53.78 33 ALA B N 1
ATOM 2066 C CA . ALA B 1 33 ? -3.105 28.922 26.188 1 53.78 33 ALA B CA 1
ATOM 2067 C C . ALA B 1 33 ? -2.062 29.297 25.141 1 53.78 33 ALA B C 1
ATOM 2069 O O . ALA B 1 33 ? -2.342 30.094 24.25 1 53.78 33 ALA B O 1
ATOM 2070 N N . GLY B 1 34 ? -0.784 29.281 25.5 1 54.47 34 GLY B N 1
ATOM 2071 C CA . GLY B 1 34 ? 0.417 29.484 24.703 1 54.47 34 GLY B CA 1
ATOM 2072 C C . GLY B 1 34 ? 0.133 29.609 23.219 1 54.47 34 GLY B C 1
ATOM 2073 O O . GLY B 1 34 ? -1.024 29.562 22.797 1 54.47 34 GLY B O 1
ATOM 2074 N N . PRO B 1 35 ? 1.053 29.891 22.469 1 55.62 35 PRO B N 1
ATOM 2075 C CA . PRO B 1 35 ? 0.927 30.078 21.016 1 55.62 35 PRO B CA 1
ATOM 2076 C C . PRO B 1 35 ? 0.31 28.875 20.312 1 55.62 35 PRO B C 1
ATOM 2078 O O . PRO B 1 35 ? 0.597 27.734 20.672 1 55.62 35 PRO B O 1
ATOM 2081 N N . VAL B 1 36 ? -0.771 29.156 19.594 1 62.41 36 VAL B N 1
ATOM 2082 C CA . VAL B 1 36 ? -1.422 28.125 18.797 1 62.41 36 VAL B CA 1
ATOM 2083 C C . VAL B 1 36 ? -0.731 28.016 17.438 1 62.41 36 VAL B C 1
ATOM 2085 O O . VAL B 1 36 ? -0.501 29.031 16.766 1 62.41 36 VAL B O 1
ATOM 2088 N N . ASP B 1 37 ? -0.099 26.812 17.188 1 61.53 37 ASP B N 1
ATOM 2089 C CA . ASP B 1 37 ? 0.474 26.609 15.867 1 61.53 37 ASP B CA 1
ATOM 2090 C C . ASP B 1 37 ? -0.598 26.688 14.781 1 61.53 37 ASP B C 1
ATOM 2092 O O . ASP B 1 37 ? -1.652 26.062 14.891 1 61.53 37 ASP B O 1
ATOM 2096 N N . GLU B 1 38 ? -0.422 27.734 14.039 1 70.88 38 GLU B N 1
ATOM 2097 C CA . GLU B 1 38 ? -1.223 27.891 12.828 1 70.88 38 GLU B CA 1
ATOM 2098 C C . GLU B 1 38 ? -0.438 27.453 11.594 1 70.88 38 GLU B C 1
ATOM 2100 O O . GLU B 1 38 ? 0.523 28.125 11.195 1 70.88 38 GLU B O 1
ATOM 2105 N N . TYR B 1 39 ? -0.775 26.234 11.109 1 64.69 39 TYR B N 1
ATOM 2106 C CA . TYR B 1 39 ? -0.088 25.719 9.93 1 64.69 39 TYR B CA 1
ATOM 2107 C C . TYR B 1 39 ? -0.525 26.469 8.68 1 64.69 39 TYR B C 1
ATOM 2109 O O . TYR B 1 39 ? -1.711 26.766 8.5 1 64.69 39 TYR B O 1
ATOM 2117 N N . ALA B 1 40 ? 0.564 27.016 8.102 1 62.62 40 ALA B N 1
ATOM 2118 C CA . ALA B 1 40 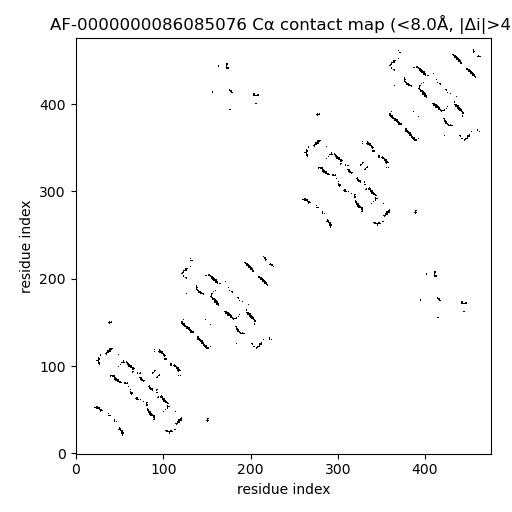? 0.305 27.781 6.883 1 62.62 40 ALA B CA 1
ATOM 2119 C C . ALA B 1 40 ? 0.256 26.859 5.664 1 62.62 40 ALA B C 1
ATOM 2121 O O . ALA B 1 40 ? 1.283 26.609 5.035 1 62.62 40 ALA B O 1
ATOM 2122 N N . ALA B 1 41 ? -0.771 26.125 5.543 1 57.31 41 ALA B N 1
ATOM 2123 C CA . ALA B 1 41 ? -0.888 25.359 4.305 1 57.31 41 ALA B CA 1
ATOM 2124 C C . ALA B 1 41 ? -0.856 26.281 3.086 1 57.31 41 ALA B C 1
ATOM 2126 O O . ALA B 1 41 ? -1.08 27.484 3.203 1 57.31 41 ALA B O 1
ATOM 2127 N N . SER B 1 42 ? -0.14 26 2.008 1 54.5 42 SER B N 1
ATOM 2128 C CA . SER B 1 42 ? 0.037 26.812 0.813 1 54.5 42 SER B CA 1
ATOM 2129 C C . SER B 1 42 ? -1.152 27.75 0.599 1 54.5 42 SER B C 1
ATOM 2131 O O . SER B 1 42 ? -1.038 28.766 -0.097 1 54.5 42 SER B O 1
ATOM 2133 N N . ARG B 1 43 ? -2.16 27.406 1.336 1 57.25 43 ARG B N 1
ATOM 2134 C CA . ARG B 1 43 ? -3.291 28.281 1.08 1 57.25 43 ARG B CA 1
ATOM 2135 C C . ARG B 1 43 ? -3.371 29.391 2.127 1 57.25 43 ARG B C 1
ATOM 2137 O O . ARG B 1 43 ? -2.539 29.453 3.035 1 57.25 43 ARG B O 1
ATOM 2144 N N . GLU B 1 44 ? -4.25 30.188 2.088 1 66.06 44 GLU B N 1
ATOM 2145 C CA . GLU B 1 44 ? -4.582 31.344 2.904 1 66.06 44 GLU B CA 1
ATOM 2146 C C . GLU B 1 44 ? -4.789 30.953 4.363 1 66.06 44 GLU B C 1
ATOM 2148 O O . GLU B 1 44 ? -5.566 30.047 4.668 1 66.06 44 GLU B O 1
ATOM 2153 N N . LEU B 1 45 ? -3.785 31.359 5.145 1 72.25 45 LEU B N 1
ATOM 2154 C CA . LEU B 1 45 ? -3.895 31.188 6.586 1 72.25 45 LEU B CA 1
ATOM 2155 C C . LEU B 1 45 ? -4.949 32.094 7.176 1 72.25 45 LEU B C 1
ATOM 2157 O O . LEU B 1 45 ? -5.047 33.281 6.785 1 72.25 45 LEU B O 1
ATOM 2161 N N . ARG B 1 46 ? -5.852 31.453 7.91 1 74.38 46 ARG B N 1
ATOM 2162 C CA . ARG B 1 46 ? -6.84 32.25 8.633 1 74.38 46 ARG B CA 1
ATOM 2163 C C . ARG B 1 46 ? -6.609 32.156 10.141 1 74.38 46 ARG B C 1
ATOM 2165 O O . ARG B 1 46 ? -6.703 31.094 10.734 1 74.38 46 ARG B O 1
ATOM 2172 N N . VAL B 1 47 ? -6.164 33.281 10.656 1 78.56 47 VAL B N 1
ATOM 2173 C CA . VAL B 1 47 ? -5.918 33.344 12.094 1 78.56 47 VAL B CA 1
ATOM 2174 C C . VAL B 1 47 ? -6.98 34.188 12.773 1 78.56 47 VAL B C 1
ATOM 2176 O O . VAL B 1 47 ? -7.234 35.312 12.352 1 78.56 47 VAL B O 1
ATOM 2179 N N . ALA B 1 48 ? -7.574 33.562 13.75 1 81 48 ALA B N 1
ATOM 2180 C CA . ALA B 1 48 ? -8.602 34.281 14.484 1 81 48 ALA B CA 1
ATOM 2181 C C . ALA B 1 48 ? -8.102 34.719 15.859 1 81 48 ALA B C 1
ATOM 2183 O O . ALA B 1 48 ? -7.656 33.875 16.656 1 81 48 ALA B O 1
ATOM 2184 N N . CYS B 1 49 ? -8.102 35.938 16.047 1 83.12 49 CYS B N 1
ATOM 2185 C CA . CYS B 1 49 ? -7.73 36.531 17.328 1 83.12 49 CYS B CA 1
ATOM 2186 C C . CYS B 1 49 ? -8.969 36.938 18.109 1 83.12 49 CYS B C 1
ATOM 2188 O O . CYS B 1 49 ? -9.766 37.75 17.625 1 83.12 49 CYS B O 1
ATOM 2190 N N . GLU B 1 50 ? -9.172 36.375 19.25 1 85.06 50 GLU B N 1
ATOM 2191 C CA . GLU B 1 50 ? -10.328 36.688 20.078 1 85.06 50 GLU B CA 1
ATOM 2192 C C . GLU B 1 50 ? -9.898 37.281 21.422 1 85.06 50 GLU B C 1
ATOM 2194 O O . GLU B 1 50 ? -9.023 36.719 22.094 1 85.06 50 GLU B O 1
ATOM 2199 N N . VAL B 1 51 ? -10.57 38.375 21.781 1 86.5 51 VAL B N 1
ATOM 2200 C CA . VAL B 1 51 ? -10.219 39.031 23.031 1 86.5 51 VAL B CA 1
ATOM 2201 C C . VAL B 1 51 ? -11.477 39.281 23.859 1 86.5 51 VAL B C 1
ATOM 2203 O O . VAL B 1 51 ? -12.594 39.25 23.344 1 86.5 51 VAL B O 1
ATOM 2206 N N . ARG B 1 52 ? -11.18 39.344 25.109 1 86 52 ARG B N 1
ATOM 2207 C CA . ARG B 1 52 ? -12.188 39.844 26.031 1 86 52 ARG B CA 1
ATOM 2208 C C . ARG B 1 52 ? -11.914 41.281 26.422 1 86 52 ARG B C 1
ATOM 2210 O O . ARG B 1 52 ? -10.773 41.656 26.719 1 86 52 ARG B O 1
ATOM 2217 N N . ALA B 1 53 ? -12.945 42.062 26.203 1 85.25 53 ALA B N 1
ATOM 2218 C CA . ALA B 1 53 ? -12.773 43.469 26.531 1 85.25 53 ALA B CA 1
ATOM 2219 C C . ALA B 1 53 ? -14.102 44.094 26.969 1 85.25 53 ALA B C 1
ATOM 2221 O O . ALA B 1 53 ? -15.172 43.625 26.594 1 85.25 53 ALA B O 1
ATOM 2222 N N . ASN B 1 54 ? -13.906 45.031 27.812 1 82.88 54 ASN B N 1
ATOM 2223 C CA . ASN B 1 54 ? -15.023 45.875 28.234 1 82.88 54 ASN B CA 1
ATOM 2224 C C . ASN B 1 54 ? -14.633 47.375 28.219 1 82.88 54 ASN B C 1
ATOM 2226 O O . ASN B 1 54 ? -13.82 47.812 29.031 1 82.88 54 ASN B O 1
ATOM 2230 N N . PRO B 1 55 ? -15.172 48.062 27.422 1 81.94 55 PRO B N 1
ATOM 2231 C CA . PRO B 1 55 ? -16.234 47.812 26.438 1 81.94 55 PRO B CA 1
ATOM 2232 C C . PRO B 1 55 ? -15.742 47.031 25.234 1 81.94 55 PRO B C 1
ATOM 2234 O O . PRO B 1 55 ? -14.555 47.062 24.906 1 81.94 55 PRO B O 1
ATOM 2237 N N . SER B 1 56 ? -16.688 46.312 24.562 1 79.5 56 SER B N 1
ATOM 2238 C CA . SER B 1 56 ? -16.344 45.438 23.453 1 79.5 56 SER B CA 1
ATOM 2239 C C . SER B 1 56 ? -16.797 46 22.125 1 79.5 56 SER B C 1
ATOM 2241 O O . SER B 1 56 ? -16.609 45.406 21.078 1 79.5 56 SER B O 1
ATOM 2243 N N . ASP B 1 57 ? -17.359 47.156 21.969 1 76.62 57 ASP B N 1
ATOM 2244 C CA . ASP B 1 57 ? -18.016 47.688 20.781 1 76.62 57 ASP B CA 1
ATOM 2245 C C . ASP B 1 57 ? -17.031 48.406 19.875 1 76.62 57 ASP B C 1
ATOM 2247 O O . ASP B 1 57 ? -17.25 48.562 18.672 1 76.62 57 ASP B O 1
ATOM 2251 N N . GLU B 1 58 ? -15.836 48.875 20.344 1 78.75 58 GLU B N 1
ATOM 2252 C CA . GLU B 1 58 ? -14.891 49.625 19.516 1 78.75 58 GLU B CA 1
ATOM 2253 C C . GLU B 1 58 ? -13.477 49.062 19.672 1 78.75 58 GLU B C 1
ATOM 2255 O O . GLU B 1 58 ? -12.578 49.75 20.141 1 78.75 58 GLU B O 1
ATOM 2260 N N . LEU B 1 59 ? -13.406 47.875 19.25 1 85.88 59 LEU B N 1
ATOM 2261 C CA . LEU B 1 59 ? -12.055 47.312 19.359 1 85.88 59 LEU B CA 1
ATOM 2262 C C . LEU B 1 59 ? -11.281 47.531 18.062 1 85.88 59 LEU B C 1
ATOM 2264 O O . LEU B 1 59 ? -11.859 47.469 16.969 1 85.88 59 LEU B O 1
ATOM 2268 N N . HIS B 1 60 ? -10.086 47.938 18.188 1 86.25 60 HIS B N 1
ATOM 2269 C CA . HIS B 1 60 ? -9.141 48.031 17.078 1 86.25 60 HIS B CA 1
ATOM 2270 C C . HIS B 1 60 ? -8.062 46.969 17.172 1 86.25 60 HIS B C 1
ATOM 2272 O O . HIS B 1 60 ? -7.477 46.75 18.234 1 86.25 60 HIS B O 1
ATOM 2278 N N . PHE B 1 61 ? -7.922 46.312 16.062 1 87.88 61 PHE B N 1
ATOM 2279 C CA . PHE B 1 61 ? -6.934 45.25 16.062 1 87.88 61 PHE B CA 1
ATOM 2280 C C . PHE B 1 61 ? -5.746 45.594 15.18 1 87.88 61 PHE B C 1
ATOM 2282 O O . PHE B 1 61 ? -5.914 46.219 14.125 1 87.88 61 PHE B O 1
ATOM 2289 N N . GLU B 1 62 ? -4.539 45.25 15.625 1 84.44 62 GLU B N 1
ATOM 2290 C CA . GLU B 1 62 ? -3.293 45.375 14.875 1 84.44 62 GLU B CA 1
ATOM 2291 C C . GLU B 1 62 ? -2.488 44.094 14.891 1 84.44 62 GLU B C 1
ATOM 2293 O O . GLU B 1 62 ? -2.387 43.438 15.93 1 84.44 62 GLU B O 1
ATOM 2298 N N . TRP B 1 63 ? -1.982 43.781 13.734 1 85.69 63 TRP B N 1
ATOM 2299 C CA . TRP B 1 63 ? -1.194 42.562 13.617 1 85.69 63 TRP B CA 1
ATOM 2300 C C . TRP B 1 63 ? 0.272 42.906 13.344 1 85.69 63 TRP B C 1
ATOM 2302 O O . TRP B 1 63 ? 0.584 43.75 12.523 1 85.69 63 TRP B O 1
ATOM 2312 N N . MET B 1 64 ? 1.133 42.219 14.148 1 82.25 64 MET B N 1
ATOM 2313 C CA . MET B 1 64 ? 2.57 42.406 13.969 1 82.25 64 MET B CA 1
ATOM 2314 C C . MET B 1 64 ? 3.277 41.062 13.828 1 82.25 64 MET B C 1
ATOM 2316 O O . MET B 1 64 ? 3.012 40.125 14.602 1 82.25 64 MET B O 1
ATOM 2320 N N . ALA B 1 65 ? 4.102 41 12.766 1 80.69 65 ALA B N 1
ATOM 2321 C CA . ALA B 1 65 ? 4.91 39.781 12.578 1 80.69 65 ALA B CA 1
ATOM 2322 C C . ALA B 1 65 ? 6.312 39.969 13.156 1 80.69 65 ALA B C 1
ATOM 2324 O O . ALA B 1 65 ? 6.973 41 12.891 1 80.69 65 ALA B O 1
ATOM 2325 N N . ASN B 1 66 ? 6.879 38.906 13.859 1 76.12 66 ASN B N 1
ATOM 2326 C CA . ASN B 1 66 ? 8.219 38.844 14.43 1 76.12 66 ASN B CA 1
ATOM 2327 C C . ASN B 1 66 ? 8.656 40.188 14.969 1 76.12 66 ASN B C 1
ATOM 2329 O O . ASN B 1 66 ? 9.797 40.625 14.758 1 76.12 66 ASN B O 1
ATOM 2333 N N . THR B 1 67 ? 7.938 40.844 15.742 1 64 67 THR B N 1
ATOM 2334 C CA . THR B 1 67 ? 8.109 42.062 16.531 1 64 67 THR B CA 1
ATOM 2335 C C . THR B 1 67 ? 8.477 43.25 15.641 1 64 67 THR B C 1
ATOM 2337 O O . THR B 1 67 ? 8.562 44.375 16.109 1 64 67 THR B O 1
ATOM 2340 N N . THR B 1 68 ? 8.906 42.969 14.469 1 58.66 68 THR B N 1
ATOM 2341 C CA . THR B 1 68 ? 9.484 44.156 13.859 1 58.66 68 THR B CA 1
ATOM 2342 C C . THR B 1 68 ? 8.594 44.688 12.734 1 58.66 68 THR B C 1
ATOM 2344 O O . THR B 1 68 ? 8.633 45.875 12.391 1 58.66 68 THR B O 1
ATOM 2347 N N . ARG B 1 69 ? 7.82 43.75 12.094 1 58.09 69 ARG B N 1
ATOM 2348 C CA . ARG B 1 69 ? 7.25 44.25 10.852 1 58.09 69 ARG B CA 1
ATOM 2349 C C . ARG B 1 69 ? 5.727 44.188 10.883 1 58.09 69 ARG B C 1
ATOM 2351 O O . ARG B 1 69 ? 5.148 43.125 11.195 1 58.09 69 ARG B O 1
ATOM 2358 N N . ARG B 1 70 ? 5.117 45.438 10.883 1 59.34 70 ARG B N 1
ATOM 2359 C CA . ARG B 1 70 ? 3.674 45.469 10.672 1 59.34 70 ARG B CA 1
ATOM 2360 C C . ARG B 1 70 ? 3.285 44.656 9.43 1 59.34 70 ARG B C 1
ATOM 2362 O O . ARG B 1 70 ? 3.928 44.781 8.383 1 59.34 70 ARG B O 1
ATOM 2369 N N . VAL B 1 71 ? 2.578 43.625 9.633 1 59.47 71 VAL B N 1
ATOM 2370 C CA . VAL B 1 71 ? 2.152 42.875 8.461 1 59.47 71 VAL B CA 1
ATOM 2371 C C . VAL B 1 71 ? 1.03 43.594 7.742 1 59.47 71 VAL B C 1
ATOM 2373 O O . VAL B 1 71 ? -0.074 43.75 8.273 1 59.47 71 VAL B O 1
ATOM 2376 N N . GLY B 1 72 ? 1.32 44.688 7.113 1 54.41 72 GLY B N 1
ATOM 2377 C CA . GLY B 1 72 ? 0.372 45.531 6.406 1 54.41 72 GLY B CA 1
ATOM 2378 C C . GLY B 1 72 ? -0.659 44.75 5.617 1 54.41 72 GLY B C 1
ATOM 2379 O O . GLY B 1 72 ? -1.751 45.25 5.34 1 54.41 72 GLY B O 1
ATOM 2380 N N . ARG B 1 73 ? -0.352 43.594 5.238 1 56.53 73 ARG B N 1
ATOM 2381 C CA . ARG B 1 73 ? -1.26 43 4.273 1 56.53 73 ARG B CA 1
ATOM 2382 C C . ARG B 1 73 ? -2.137 41.938 4.934 1 56.53 73 ARG B C 1
ATOM 2384 O O . ARG B 1 73 ? -2.705 41.094 4.25 1 56.53 73 ARG B O 1
ATOM 2391 N N . ILE B 1 74 ? -2.25 41.969 6.156 1 59.66 74 ILE B N 1
ATOM 2392 C CA . ILE B 1 74 ? -3.195 41.062 6.789 1 59.66 74 ILE B CA 1
ATOM 2393 C C . ILE B 1 74 ? -4.598 41.656 6.75 1 59.66 74 ILE B C 1
ATOM 2395 O O . ILE B 1 74 ? -4.828 42.75 7.273 1 59.66 74 ILE B O 1
ATOM 2399 N N . ASN B 1 75 ? -5.395 41.156 5.871 1 59.62 75 ASN B N 1
ATOM 2400 C CA . ASN B 1 75 ? -6.809 41.5 5.902 1 59.62 75 ASN B CA 1
ATOM 2401 C C . ASN B 1 75 ? -7.484 41.031 7.18 1 59.62 75 ASN B C 1
ATOM 2403 O O . ASN B 1 75 ? -7.539 39.812 7.441 1 59.62 75 ASN B O 1
ATOM 2407 N N . SER B 1 76 ? -7.383 41.938 8.164 1 63.53 76 SER B N 1
ATOM 2408 C CA . SER B 1 76 ? -8.039 41.562 9.414 1 63.53 76 SER B CA 1
ATOM 2409 C C . SER B 1 76 ? -9.453 42.125 9.484 1 63.53 76 SER B C 1
ATOM 2411 O O . SER B 1 76 ? -9.688 43.281 9.109 1 63.53 76 SER B O 1
ATOM 2413 N N . LEU B 1 77 ? -10.391 41.188 9.516 1 66.38 77 LEU B N 1
ATOM 2414 C CA . LEU B 1 77 ? -11.773 41.594 9.688 1 66.38 77 LEU B CA 1
ATOM 2415 C C . LEU B 1 77 ? -12.258 41.344 11.109 1 66.38 77 LEU B C 1
ATOM 2417 O O . LEU B 1 77 ? -11.984 40.281 11.672 1 66.38 77 LEU B O 1
ATOM 2421 N N . SER B 1 78 ? -12.641 42.469 11.75 1 66.19 78 SER B N 1
ATOM 2422 C CA . SER B 1 78 ? -13.281 42.312 13.047 1 66.19 78 SER B CA 1
ATOM 2423 C C . SER B 1 78 ? -14.625 41.594 12.922 1 66.19 78 SER B C 1
ATOM 2425 O O . SER B 1 78 ? -15.445 41.969 12.07 1 66.19 78 SER B O 1
ATOM 2427 N N . VAL B 1 79 ? -14.648 40.406 13.531 1 67.06 79 VAL B N 1
ATOM 2428 C CA . VAL B 1 79 ? -15.914 39.656 13.578 1 67.06 79 VAL B CA 1
ATOM 2429 C C . VAL B 1 79 ? -16.531 39.781 14.969 1 67.06 79 VAL B C 1
ATOM 2431 O O . VAL B 1 79 ? -15.875 39.531 15.977 1 67.06 79 VAL B O 1
ATOM 2434 N N . ASN B 1 80 ? -17.734 40.125 15.031 1 68 80 ASN B N 1
ATOM 2435 C CA . ASN B 1 80 ? -18.562 40.281 16.219 1 68 80 ASN B CA 1
ATOM 2436 C C . ASN B 1 80 ? -17.938 41.188 17.25 1 68 80 ASN B C 1
ATOM 2438 O O . ASN B 1 80 ? -18.172 41.031 18.453 1 68 80 ASN B O 1
ATOM 2442 N N . GLY B 1 81 ? -16.922 42 16.859 1 74.69 81 GLY B N 1
ATOM 2443 C CA . GLY B 1 81 ? -16.359 43 17.719 1 74.69 81 GLY B CA 1
ATOM 2444 C C . GLY B 1 81 ? -15.141 42.531 18.5 1 74.69 81 GLY B C 1
ATOM 2445 O O . GLY B 1 81 ? -14.18 43.281 18.672 1 74.69 81 GLY B O 1
ATOM 2446 N N . THR B 1 82 ? -15.219 41.281 19 1 81.06 82 THR B N 1
ATOM 2447 C CA . THR B 1 82 ? -14.148 40.844 19.875 1 81.06 82 THR B CA 1
ATOM 2448 C C . THR B 1 82 ? -13.227 39.875 19.156 1 81.06 82 THR B C 1
ATOM 2450 O O . THR B 1 82 ? -12.297 39.312 19.75 1 81.06 82 THR B O 1
ATOM 2453 N N . ARG B 1 83 ? -13.539 39.75 17.906 1 83.38 83 ARG B N 1
ATOM 2454 C CA . ARG B 1 83 ? -12.758 38.781 17.156 1 83.38 83 ARG B CA 1
ATOM 2455 C C . ARG B 1 83 ? -12.219 39.406 15.859 1 83.38 83 ARG B C 1
ATOM 2457 O O . ARG B 1 83 ? -12.938 40.125 15.164 1 83.38 83 ARG B O 1
ATOM 2464 N N . ALA B 1 84 ? -10.961 39.219 15.664 1 84.44 84 ALA B N 1
ATOM 2465 C CA . ALA B 1 84 ? -10.328 39.688 14.422 1 84.44 84 ALA B CA 1
ATOM 2466 C C . ALA B 1 84 ? -9.773 38.5 13.633 1 84.44 84 ALA B C 1
ATOM 2468 O O . ALA B 1 84 ? -9.141 37.594 14.203 1 84.44 84 ALA B O 1
ATOM 2469 N N . LEU B 1 85 ? -10.141 38.5 12.398 1 80.5 85 LEU B N 1
ATOM 2470 C CA . LEU B 1 85 ? -9.656 37.469 11.508 1 80.5 85 LEU B CA 1
ATOM 2471 C C . LEU B 1 85 ? -8.57 38 10.578 1 80.5 85 LEU B C 1
ATOM 2473 O O . LEU B 1 85 ? -8.773 39 9.883 1 80.5 85 LEU B O 1
ATOM 2477 N N . ALA B 1 86 ? -7.418 37.375 10.664 1 77.94 86 ALA B N 1
ATOM 2478 C CA . ALA B 1 86 ? -6.324 37.719 9.758 1 77.94 86 ALA B CA 1
ATOM 2479 C C . ALA B 1 86 ? -6.168 36.656 8.664 1 77.94 86 ALA B C 1
ATOM 2481 O O . ALA B 1 86 ? -6.234 35.438 8.945 1 77.94 86 ALA B O 1
ATOM 2482 N N . ARG B 1 87 ? -6.164 37.156 7.492 1 75.88 87 ARG B N 1
ATOM 2483 C CA . ARG B 1 87 ? -5.914 36.281 6.355 1 75.88 87 ARG B CA 1
ATOM 2484 C C . ARG B 1 87 ? -4.613 36.656 5.652 1 75.88 87 ARG B C 1
ATOM 2486 O O . ARG B 1 87 ? -4.344 37.812 5.402 1 75.88 87 ARG B O 1
ATOM 2493 N N . ALA B 1 88 ? -3.797 35.688 5.613 1 73.81 88 ALA B N 1
ATOM 2494 C CA . ALA B 1 88 ? -2.545 35.969 4.906 1 73.81 88 ALA B CA 1
ATOM 2495 C C . ALA B 1 88 ? -1.961 34.688 4.332 1 73.81 88 ALA B C 1
ATOM 2497 O O . ALA B 1 88 ? -2.285 33.562 4.797 1 73.81 88 ALA B O 1
ATOM 2498 N N . VAL B 1 89 ? -1.222 34.969 3.199 1 69.81 89 VAL B N 1
ATOM 2499 C CA . VAL B 1 89 ? -0.476 33.844 2.625 1 69.81 89 VAL B CA 1
ATOM 2500 C C . VAL B 1 89 ? 0.89 33.719 3.299 1 69.81 89 VAL B C 1
ATOM 2502 O O . VAL B 1 89 ? 1.719 34.625 3.188 1 69.81 89 VAL B O 1
ATOM 2505 N N . ALA B 1 90 ? 1.012 32.625 4.016 1 71.88 90 ALA B N 1
ATOM 2506 C CA . ALA B 1 90 ? 2.283 32.406 4.703 1 71.88 90 ALA B CA 1
ATOM 2507 C C . ALA B 1 90 ? 3.424 32.219 3.707 1 71.88 90 ALA B C 1
ATOM 2509 O O . ALA B 1 90 ? 3.248 31.578 2.664 1 71.88 90 ALA B O 1
ATOM 2510 N N . GLY B 1 91 ? 4.605 32.719 4.094 1 69.88 91 GLY B N 1
ATOM 2511 C CA . GLY B 1 91 ? 5.785 32.656 3.248 1 69.88 91 GLY B CA 1
ATOM 2512 C C . GLY B 1 91 ? 5.883 33.781 2.252 1 69.88 91 GLY B C 1
ATOM 2513 O O . GLY B 1 91 ? 6.941 34 1.658 1 69.88 91 GLY B O 1
ATOM 2514 N N . ARG B 1 92 ? 4.82 34.344 1.966 1 69.81 92 ARG B N 1
ATOM 2515 C CA . ARG B 1 92 ? 4.832 35.5 1.074 1 69.81 92 ARG B CA 1
ATOM 2516 C C . ARG B 1 92 ? 4.488 36.781 1.83 1 69.81 92 ARG B C 1
ATOM 2518 O O . ARG B 1 92 ? 5.352 37.625 2.045 1 69.81 92 ARG B O 1
ATOM 2525 N N . GLU B 1 93 ? 3.236 36.812 2.369 1 67.06 93 GLU B N 1
ATOM 2526 C CA . GLU B 1 93 ? 2.727 37.969 3.064 1 67.06 93 GLU B CA 1
ATOM 2527 C C . GLU B 1 93 ? 3.049 37.938 4.555 1 67.06 93 GLU B C 1
ATOM 2529 O O . GLU B 1 93 ? 3.18 38.969 5.203 1 67.06 93 GLU B O 1
ATOM 2534 N N . LEU B 1 94 ? 3.145 36.75 4.93 1 70.75 94 LEU B N 1
ATOM 2535 C CA . LEU B 1 94 ? 3.389 36.531 6.352 1 70.75 94 LEU B CA 1
ATOM 2536 C C . LEU B 1 94 ? 4.555 35.562 6.555 1 70.75 94 LEU B C 1
ATOM 2538 O O . LEU B 1 94 ? 4.539 34.438 6.039 1 70.75 94 LEU B O 1
ATOM 2542 N N . GLU B 1 95 ? 5.59 36.125 7.18 1 75.25 95 GLU B N 1
ATOM 2543 C CA . GLU B 1 95 ? 6.727 35.25 7.484 1 75.25 95 GLU B CA 1
ATOM 2544 C C . GLU B 1 95 ? 6.363 34.219 8.555 1 75.25 95 GLU B C 1
ATOM 2546 O O . GLU B 1 95 ? 5.484 34.469 9.383 1 75.25 95 GLU B O 1
ATOM 2551 N N . TYR B 1 96 ? 7.012 33.125 8.422 1 79.12 96 TYR B N 1
ATOM 2552 C CA . TYR B 1 96 ? 6.855 32.156 9.484 1 79.12 96 TYR B CA 1
ATOM 2553 C C . TYR B 1 96 ? 7.449 32.688 10.789 1 79.12 96 TYR B C 1
ATOM 2555 O O . TYR B 1 96 ? 8.453 33.406 10.781 1 79.12 96 TYR B O 1
ATOM 2563 N N . GLY B 1 97 ? 6.758 32.375 11.812 1 80.19 97 GLY B N 1
ATOM 2564 C CA . GLY B 1 97 ? 7.168 32.875 13.117 1 80.19 97 GLY B CA 1
ATOM 2565 C C . GLY B 1 97 ? 5.996 33.281 13.992 1 80.19 97 GLY B C 1
ATOM 2566 O O . GLY B 1 97 ? 4.941 32.656 13.961 1 80.19 97 GLY B O 1
ATOM 2567 N N . ARG B 1 98 ? 6.352 34.219 14.789 1 82.88 98 ARG B N 1
ATOM 2568 C CA . ARG B 1 98 ? 5.32 34.656 15.734 1 82.88 98 ARG B CA 1
ATOM 2569 C C . ARG B 1 98 ? 4.469 35.781 15.133 1 82.88 98 ARG B C 1
ATOM 2571 O O . ARG B 1 98 ? 4.996 36.719 14.516 1 82.88 98 ARG B O 1
ATOM 2578 N N . LEU B 1 99 ? 3.219 35.56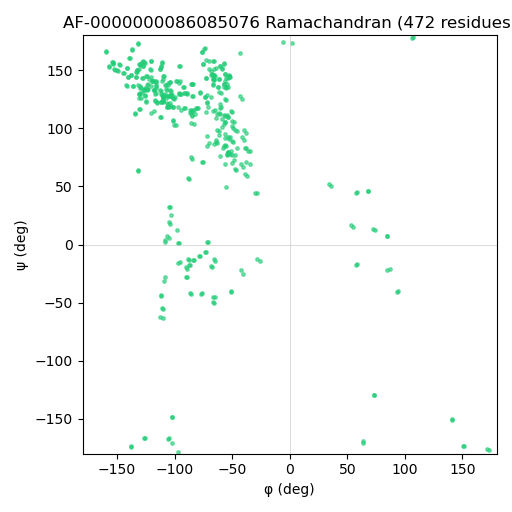2 15.234 1 83.31 99 LEU B N 1
ATOM 2579 C CA . LEU B 1 99 ? 2.242 36.594 14.875 1 83.31 99 LEU B CA 1
ATOM 2580 C C . LEU B 1 99 ? 1.534 37.125 16.125 1 83.31 99 LEU B C 1
ATOM 2582 O O . LEU B 1 99 ? 0.962 36.344 16.891 1 83.31 99 LEU B O 1
ATOM 2586 N N . HIS B 1 100 ? 1.673 38.438 16.234 1 84.12 100 HIS B N 1
ATOM 2587 C CA . HIS B 1 100 ? 1.086 39.094 17.391 1 84.12 100 HIS B CA 1
ATOM 2588 C C . HIS B 1 100 ? -0.194 39.812 17.031 1 84.12 100 HIS B C 1
ATOM 2590 O O . HIS B 1 100 ? -0.22 40.594 16.047 1 84.12 100 HIS B O 1
ATOM 2596 N N . CYS B 1 101 ? -1.212 39.531 17.766 1 85.69 101 CYS B N 1
ATOM 2597 C CA . CYS B 1 101 ? -2.459 40.281 17.641 1 85.69 101 CYS B CA 1
ATOM 2598 C C . CYS B 1 101 ? -2.66 41.219 18.828 1 85.69 101 CYS B C 1
ATOM 2600 O O . CYS B 1 101 ? -2.754 40.75 19.969 1 85.69 101 CYS B O 1
ATOM 2602 N N . TRP B 1 102 ? -2.701 42.5 18.453 1 87.12 102 TRP B N 1
ATOM 2603 C CA . TRP B 1 102 ? -2.941 43.531 19.453 1 87.12 102 TRP B CA 1
ATOM 2604 C C . TRP B 1 102 ? -4.352 44.094 19.328 1 87.12 102 TRP B C 1
ATOM 2606 O O . TRP B 1 102 ? -4.824 44.375 18.219 1 87.12 102 TRP B O 1
ATOM 2616 N N . ALA B 1 103 ? -4.938 44.156 20.484 1 88.38 103 ALA B N 1
ATOM 2617 C CA . ALA B 1 103 ? -6.238 44.812 20.484 1 88.38 103 ALA B CA 1
ATOM 2618 C C . ALA B 1 103 ? -6.234 46.031 21.422 1 88.38 103 ALA B C 1
ATOM 2620 O O . ALA B 1 103 ? -5.484 46.062 22.406 1 88.38 103 ALA B O 1
ATOM 2621 N N . SER B 1 104 ? -7.082 47.031 21.031 1 89.62 104 SER B N 1
ATOM 2622 C CA . SER B 1 104 ? -7.242 48.219 21.875 1 89.62 104 SER B CA 1
ATOM 2623 C C . SER B 1 104 ? -8.695 48.688 21.906 1 89.62 104 SER B C 1
ATOM 2625 O O . SER B 1 104 ? -9.445 48.438 20.969 1 89.62 104 SER B O 1
ATOM 2627 N N . ASN B 1 105 ? -9.031 49.156 23.062 1 87.69 105 ASN B N 1
ATOM 2628 C CA . ASN B 1 105 ? -10.312 49.844 23.219 1 87.69 105 ASN B CA 1
ATOM 2629 C C . ASN B 1 105 ? -10.141 51.219 23.828 1 87.69 105 ASN B C 1
ATOM 2631 O O . ASN B 1 105 ? -9.031 51.75 23.875 1 87.69 105 ASN B O 1
ATOM 2635 N N . SER B 1 106 ? -11.25 51.812 24.266 1 86.44 106 SER B N 1
ATOM 2636 C CA . SER B 1 106 ? -11.227 53.188 24.781 1 86.44 106 SER B CA 1
ATOM 2637 C C . SER B 1 106 ? -10.461 53.281 26.094 1 86.44 106 SER B C 1
ATOM 2639 O O . SER B 1 106 ? -10.031 54.344 26.5 1 86.44 106 SER B O 1
ATOM 2641 N N . ILE B 1 107 ? -10.352 52.094 26.656 1 87.25 107 ILE B N 1
ATOM 2642 C CA . ILE B 1 107 ? -9.688 52.094 27.953 1 87.25 107 ILE B CA 1
ATOM 2643 C C . ILE B 1 107 ? -8.172 52 27.75 1 87.25 107 ILE B C 1
ATOM 2645 O O . ILE B 1 107 ? -7.402 52.625 28.484 1 87.25 107 ILE B O 1
ATOM 2649 N N . GLY B 1 108 ? -7.766 51.156 26.844 1 88.44 108 GLY B N 1
ATOM 2650 C CA . GLY B 1 108 ? -6.34 50.969 26.625 1 88.44 108 GLY B CA 1
ATOM 2651 C C . GLY B 1 108 ? -6.016 49.844 25.672 1 88.44 108 GLY B C 1
ATOM 2652 O O . GLY B 1 108 ? -6.91 49.312 25 1 88.44 108 GLY B O 1
ATOM 2653 N N . LYS B 1 109 ? -4.758 49.719 25.609 1 88.94 109 LYS B N 1
ATOM 2654 C CA . LYS B 1 109 ? -4.211 48.625 24.797 1 88.94 109 LYS B CA 1
ATOM 2655 C C . LYS B 1 109 ? -3.908 47.406 25.656 1 88.94 109 LYS B C 1
ATOM 2657 O O . LYS B 1 109 ? -3.691 47.5 26.859 1 88.94 109 LYS B O 1
ATOM 2662 N N . GLN B 1 110 ? -3.959 46.312 24.969 1 89.25 110 GLN B N 1
ATOM 2663 C CA . GLN B 1 110 ? -3.588 45.062 25.625 1 89.25 110 GLN B CA 1
ATOM 2664 C C . GLN B 1 110 ? -2.205 45.156 26.266 1 89.25 110 GLN B C 1
ATOM 2666 O O . GLN B 1 110 ? -1.29 45.75 25.688 1 89.25 110 GLN B O 1
ATOM 2671 N N . ARG B 1 111 ? -2.133 44.656 27.484 1 87.44 111 ARG B N 1
ATOM 2672 C CA . ARG B 1 111 ? -0.815 44.562 28.109 1 87.44 111 ARG B CA 1
ATOM 2673 C C . ARG B 1 111 ? 0.082 43.594 27.359 1 87.44 111 ARG B C 1
ATOM 2675 O O . ARG B 1 111 ? 1.26 43.875 27.125 1 87.44 111 ARG B O 1
ATOM 2682 N N . ASP B 1 112 ? -0.453 42.406 27 1 87.31 112 ASP B N 1
ATOM 2683 C CA . ASP B 1 112 ? 0.241 41.375 26.234 1 87.31 112 ASP B CA 1
ATOM 2684 C C . ASP B 1 112 ? -0.567 40.969 25 1 87.31 112 ASP B C 1
ATOM 2686 O O . ASP B 1 112 ? -1.781 40.781 25.078 1 87.31 112 ASP B O 1
ATOM 2690 N N . PRO B 1 113 ? 0.063 40.875 23.875 1 87.81 113 PRO B N 1
ATOM 2691 C CA . PRO B 1 113 ? -0.663 40.438 22.672 1 87.81 113 PRO B CA 1
ATOM 2692 C C . PRO B 1 113 ? -1.049 38.969 22.703 1 87.81 113 PRO B C 1
ATOM 2694 O O . PRO B 1 113 ? -0.478 38.188 23.469 1 87.81 113 PRO B O 1
ATOM 2697 N N . CYS B 1 114 ? -2.057 38.656 21.906 1 84.69 114 CYS B N 1
ATOM 2698 C CA . CYS B 1 114 ? -2.27 37.25 21.578 1 84.69 114 CYS B CA 1
ATOM 2699 C C . CYS B 1 114 ? -1.22 36.75 20.594 1 84.69 114 CYS B C 1
ATOM 2701 O O . CYS B 1 114 ? -1.008 37.375 19.547 1 84.69 114 CYS B O 1
ATOM 2703 N N . VAL B 1 115 ? -0.572 35.656 20.969 1 83.5 115 VAL B N 1
ATOM 2704 C CA . VAL B 1 115 ? 0.569 35.219 20.172 1 83.5 115 VAL B CA 1
ATOM 2705 C C . VAL B 1 115 ? 0.223 33.938 19.438 1 83.5 115 VAL B C 1
ATOM 2707 O O . VAL B 1 115 ? -0.297 32.969 20.031 1 83.5 115 VAL B O 1
ATOM 2710 N N . PHE B 1 116 ? 0.452 33.969 18.141 1 82.69 116 PHE B N 1
ATOM 2711 C CA . PHE B 1 116 ? 0.3 32.812 17.281 1 82.69 116 PHE B CA 1
ATOM 2712 C C . PHE B 1 116 ? 1.639 32.406 16.672 1 82.69 116 PHE B C 1
ATOM 2714 O O . PHE B 1 116 ? 2.461 33.281 16.344 1 82.69 116 PHE B O 1
ATOM 2721 N N . HIS B 1 117 ? 1.789 31.156 16.625 1 82.44 117 HIS B N 1
ATOM 2722 C CA . HIS B 1 117 ? 2.973 30.625 15.953 1 82.44 117 HIS B CA 1
ATOM 2723 C C . HIS B 1 117 ? 2.635 30.125 14.555 1 82.44 117 HIS B C 1
ATOM 2725 O O . HIS B 1 117 ? 1.963 29.109 14.398 1 82.44 117 HIS B O 1
ATOM 2731 N N . ILE B 1 118 ? 3.072 30.875 13.602 1 79.19 118 ILE B N 1
ATOM 2732 C CA . ILE B 1 118 ? 2.875 30.5 12.203 1 79.19 118 ILE B CA 1
ATOM 2733 C C . ILE B 1 118 ? 3.988 29.547 11.773 1 79.19 118 ILE B C 1
ATOM 2735 O O . ILE B 1 118 ? 5.16 29.922 11.75 1 79.19 118 ILE B O 1
ATOM 2739 N N . VAL B 1 119 ? 3.623 28.312 11.453 1 81.44 119 VAL B N 1
ATOM 2740 C CA . VAL B 1 119 ? 4.609 27.297 11.102 1 81.44 119 VAL B CA 1
ATOM 2741 C C . VAL B 1 119 ? 4.332 26.781 9.695 1 81.44 119 VAL B C 1
ATOM 2743 O O . VAL B 1 119 ? 3.176 26.703 9.273 1 81.44 119 VAL B O 1
ATOM 2746 N N . PRO B 1 120 ? 5.441 26.5 9 1 82.75 120 PRO B N 1
ATOM 2747 C CA . PRO B 1 120 ? 5.25 25.922 7.672 1 82.75 120 PRO B CA 1
ATOM 2748 C C . PRO B 1 120 ? 4.613 24.531 7.727 1 82.75 120 PRO B C 1
ATOM 2750 O O . PRO B 1 120 ? 4.699 23.844 8.75 1 82.75 120 PRO B O 1
ATOM 2753 N N . PRO B 1 121 ? 3.887 24.281 6.59 1 84.69 121 PRO B N 1
ATOM 2754 C CA . PRO B 1 121 ? 3.377 22.906 6.523 1 84.69 121 PRO B CA 1
ATOM 2755 C C . PRO B 1 121 ? 4.473 21.859 6.715 1 84.69 121 PRO B C 1
ATOM 2757 O O . PRO B 1 121 ? 5.625 22.094 6.34 1 84.69 121 PRO B O 1
ATOM 2760 N N . ALA B 1 122 ? 4.074 20.766 7.371 1 87.5 122 ALA B N 1
ATOM 2761 C CA . ALA B 1 122 ? 5.012 19.688 7.672 1 87.5 122 ALA B CA 1
ATOM 2762 C C . ALA B 1 122 ? 4.363 18.328 7.449 1 87.5 122 ALA B C 1
ATOM 2764 O O . ALA B 1 122 ? 3.139 18.219 7.328 1 87.5 122 ALA B O 1
ATOM 2765 N N . PRO B 1 123 ? 5.227 17.281 7.301 1 92.31 123 PRO B N 1
ATOM 2766 C CA . PRO B 1 123 ? 4.641 15.945 7.27 1 92.31 123 PRO B CA 1
ATOM 2767 C C . PRO B 1 123 ? 3.82 15.633 8.516 1 92.31 123 PRO B C 1
ATOM 2769 O O . PRO B 1 123 ? 4.004 16.266 9.555 1 92.31 123 PRO B O 1
ATOM 2772 N N . PRO B 1 124 ? 2.869 14.672 8.312 1 95.06 124 PRO B N 1
ATOM 2773 C CA . PRO B 1 124 ? 2.082 14.297 9.484 1 95.06 124 PRO B CA 1
ATOM 2774 C C . PRO B 1 124 ? 2.916 13.594 10.555 1 95.06 124 PRO B C 1
ATOM 2776 O O . PRO B 1 124 ? 4.008 13.094 10.266 1 95.06 124 PRO B O 1
ATOM 2779 N N . GLY B 1 125 ? 2.352 13.672 11.781 1 94.94 125 GLY B N 1
ATOM 2780 C CA . GLY B 1 125 ? 2.957 12.891 12.844 1 94.94 125 GLY B CA 1
ATOM 2781 C C . GLY B 1 125 ? 2.629 11.414 12.766 1 94.94 125 GLY B C 1
ATOM 2782 O O . GLY B 1 125 ? 1.695 11.016 12.062 1 94.94 125 GLY B O 1
ATOM 2783 N N . SER B 1 126 ? 3.389 10.586 13.523 1 97.31 126 SER B N 1
ATOM 2784 C CA . SER B 1 126 ? 3.162 9.148 13.555 1 97.31 126 SER B CA 1
ATOM 2785 C C . SER B 1 126 ? 1.816 8.812 14.188 1 97.31 126 SER B C 1
ATOM 2787 O O . SER B 1 126 ? 1.401 9.461 15.156 1 97.31 126 SER B O 1
ATOM 2789 N N . LEU B 1 127 ? 1.207 7.762 13.578 1 97.38 127 LEU B N 1
ATOM 2790 C CA . LEU B 1 127 ? 0.003 7.234 14.211 1 97.38 127 LEU B CA 1
ATOM 2791 C C . LEU B 1 127 ? 0.333 6.594 15.555 1 97.38 127 LEU B C 1
ATOM 2793 O O . LEU B 1 127 ? 1.435 6.07 15.75 1 97.38 127 LEU B O 1
ATOM 2797 N N . HIS B 1 128 ? -0.645 6.73 16.516 1 96.38 128 HIS B N 1
ATOM 2798 C CA . HIS B 1 128 ? -0.384 6.164 17.828 1 96.38 128 HIS B CA 1
ATOM 2799 C C . HIS B 1 128 ? -1.614 5.445 18.375 1 96.38 128 HIS B C 1
ATOM 2801 O O . HIS B 1 128 ? -2.689 5.504 17.781 1 96.38 128 HIS B O 1
ATOM 2807 N N . ASN B 1 129 ? -1.401 4.688 19.438 1 95.81 129 ASN B N 1
ATOM 2808 C CA . ASN B 1 129 ? -2.449 3.889 20.062 1 95.81 129 ASN B CA 1
ATOM 2809 C C . ASN B 1 129 ? -3.066 2.902 19.078 1 95.81 129 ASN B C 1
ATOM 2811 O O . ASN B 1 129 ? -4.289 2.801 18.984 1 95.81 129 ASN B O 1
ATOM 2815 N N . CYS B 1 130 ? -2.242 2.281 18.375 1 96.5 130 CYS B N 1
ATOM 2816 C CA . CYS B 1 130 ? -2.725 1.355 17.359 1 96.5 130 CYS B CA 1
ATOM 2817 C C . CYS B 1 130 ? -2.996 -0.02 17.953 1 96.5 130 CYS B C 1
ATOM 2819 O O . CYS B 1 130 ? -2.213 -0.514 18.766 1 96.5 130 CYS B O 1
ATOM 2821 N N . THR B 1 131 ? -4.129 -0.566 17.484 1 94.19 131 THR B N 1
ATOM 2822 C CA . THR B 1 131 ? -4.5 -1.898 17.953 1 94.19 131 THR B CA 1
ATOM 2823 C C . THR B 1 131 ? -5.012 -2.75 16.797 1 94.19 131 THR B C 1
ATOM 2825 O O . THR B 1 131 ? -5.574 -2.223 15.828 1 94.19 131 THR B O 1
ATOM 2828 N N . VAL B 1 132 ? -4.707 -4.023 16.906 1 92.69 132 VAL B N 1
ATOM 2829 C CA . VAL B 1 132 ? -5.262 -5.004 15.984 1 92.69 132 VAL B CA 1
ATOM 2830 C C . VAL B 1 132 ? -6.27 -5.891 16.703 1 92.69 132 VAL B C 1
ATOM 2832 O O . VAL B 1 132 ? -5.957 -6.473 17.75 1 92.69 132 VAL B O 1
ATOM 2835 N N . THR B 1 133 ? -7.469 -5.887 16.156 1 88.56 133 THR B N 1
ATOM 2836 C CA . THR B 1 133 ? -8.5 -6.715 16.766 1 88.56 133 THR B CA 1
ATOM 2837 C C . THR B 1 133 ? -9.07 -7.699 15.742 1 88.56 133 THR B C 1
ATOM 2839 O O . THR B 1 133 ? -9.258 -7.352 14.578 1 88.56 133 THR B O 1
ATOM 2842 N N . ARG B 1 134 ? -9.273 -8.883 16.172 1 83.19 134 ARG B N 1
ATOM 2843 C CA . ARG B 1 134 ? -9.898 -9.883 15.328 1 83.19 134 ARG B CA 1
ATOM 2844 C C . ARG B 1 134 ? -11.414 -9.68 15.266 1 83.19 134 ARG B C 1
ATOM 2846 O O . ARG B 1 134 ? -12.047 -9.383 16.281 1 83.19 134 ARG B O 1
ATOM 2853 N N . GLN B 1 135 ? -11.773 -9.695 14.102 1 79.06 135 GLN B N 1
ATOM 2854 C CA . GLN B 1 135 ? -13.219 -9.617 13.906 1 79.06 135 GLN B CA 1
ATOM 2855 C C . GLN B 1 135 ? -13.797 -10.969 13.508 1 79.06 135 GLN B C 1
ATOM 2857 O O . GLN B 1 135 ? -13.141 -12.008 13.672 1 79.06 135 GLN B O 1
ATOM 2862 N N . ASP B 1 136 ? -14.969 -11.039 13.047 1 73.19 136 ASP B N 1
ATOM 2863 C CA . ASP B 1 136 ? -15.586 -12.312 12.68 1 73.19 136 ASP B CA 1
ATOM 2864 C C . ASP B 1 136 ? -14.797 -13 11.562 1 73.19 136 ASP B C 1
ATOM 2866 O O . ASP B 1 136 ? -14.367 -12.352 10.609 1 73.19 136 ASP B O 1
ATOM 2870 N N . GLY B 1 137 ? -14.547 -14.391 11.922 1 72.12 137 GLY B N 1
ATOM 2871 C CA . GLY B 1 137 ? -13.859 -15.195 10.922 1 72.12 137 GLY B CA 1
ATOM 2872 C C . GLY B 1 137 ? -12.391 -14.852 10.789 1 72.12 137 GLY B C 1
ATOM 2873 O O . GLY B 1 137 ? -11.664 -14.797 11.789 1 72.12 137 GLY B O 1
ATOM 2874 N N . ASP B 1 138 ? -11.914 -14.625 9.586 1 75.06 138 ASP B N 1
ATOM 2875 C CA . ASP B 1 138 ? -10.508 -14.359 9.281 1 75.06 138 ASP B CA 1
ATOM 2876 C C . ASP B 1 138 ? -10.281 -12.883 8.992 1 75.06 138 ASP B C 1
ATOM 2878 O O . ASP B 1 138 ? -9.445 -12.523 8.164 1 75.06 138 ASP B O 1
ATOM 2882 N N . ASN B 1 139 ? -11.164 -12.117 9.742 1 85.38 139 ASN B N 1
ATOM 2883 C CA . ASN B 1 139 ? -11.055 -10.68 9.508 1 85.38 139 ASN B CA 1
ATOM 2884 C C . ASN B 1 139 ? -10.438 -9.961 10.695 1 85.38 139 ASN B C 1
ATOM 2886 O O . ASN B 1 139 ? -10.578 -10.398 11.836 1 85.38 139 ASN B O 1
ATOM 2890 N N . ILE B 1 140 ? -9.664 -8.922 10.406 1 90.25 140 ILE B N 1
ATOM 2891 C CA . ILE B 1 140 ? -9.086 -8.125 11.484 1 90.25 140 ILE B CA 1
ATOM 2892 C C . ILE B 1 140 ? -9.406 -6.648 11.258 1 90.25 140 ILE B C 1
ATOM 2894 O O . ILE B 1 140 ? -9.672 -6.234 10.125 1 90.25 140 ILE B O 1
ATOM 2898 N N . ALA B 1 141 ? -9.422 -5.961 12.383 1 93.31 141 ALA B N 1
ATOM 2899 C CA . ALA B 1 141 ? -9.539 -4.504 12.359 1 93.31 141 ALA B CA 1
ATOM 2900 C C . ALA B 1 141 ? -8.305 -3.854 12.984 1 93.31 141 ALA B C 1
ATOM 2902 O O . ALA B 1 141 ? -7.793 -4.328 14.008 1 93.31 141 ALA B O 1
ATOM 2903 N N . VAL B 1 142 ? -7.801 -2.887 12.297 1 95.56 142 VAL B N 1
ATOM 2904 C CA . VAL B 1 142 ? -6.688 -2.094 12.805 1 95.56 142 VAL B CA 1
ATOM 2905 C C . VAL B 1 142 ? -7.16 -0.671 13.102 1 95.56 142 VAL B C 1
ATOM 2907 O O . VAL B 1 142 ? -7.723 -0.005 12.227 1 95.56 142 VAL B O 1
ATOM 2910 N N . THR B 1 143 ? -7.004 -0.202 14.305 1 96.75 143 THR B N 1
ATOM 2911 C CA . THR B 1 143 ? -7.422 1.145 14.68 1 96.75 143 THR B CA 1
ATOM 2912 C C . THR B 1 143 ? -6.273 1.904 15.328 1 96.75 143 THR B C 1
ATOM 2914 O O . THR B 1 143 ? -5.547 1.351 16.156 1 96.75 143 THR B O 1
ATOM 2917 N N . CYS B 1 144 ? -6.098 3.094 14.883 1 97.56 144 CYS B N 1
ATOM 2918 C CA . CYS B 1 144 ? -5.09 3.98 15.445 1 97.56 144 CYS B CA 1
ATOM 2919 C C . CYS B 1 144 ? -5.676 5.359 15.734 1 97.56 144 CYS B C 1
ATOM 2921 O O . CYS B 1 144 ? -6.836 5.621 15.422 1 97.56 144 CYS B O 1
ATOM 2923 N N . THR B 1 145 ? -4.898 6.184 16.375 1 96.69 145 THR B N 1
ATOM 2924 C CA . THR B 1 145 ? -5.215 7.594 16.578 1 96.69 145 THR B CA 1
ATOM 2925 C C . THR B 1 145 ? -4.277 8.484 15.773 1 96.69 145 THR B C 1
ATOM 2927 O O . THR B 1 145 ? -3.061 8.289 15.781 1 96.69 145 THR B O 1
ATOM 2930 N N . ALA B 1 146 ? -4.945 9.367 15.047 1 95.62 146 ALA B N 1
ATOM 2931 C CA . ALA B 1 146 ? -4.164 10.305 14.242 1 95.62 146 ALA B CA 1
ATOM 2932 C C . ALA B 1 146 ? -3.383 11.266 15.125 1 95.62 146 ALA B C 1
ATOM 2934 O O . ALA B 1 146 ? -3.809 11.578 16.25 1 95.62 146 ALA B O 1
ATOM 2935 N N . SER B 1 147 ? -2.201 11.664 14.672 1 94 147 SER B N 1
ATOM 2936 C CA . SER B 1 147 ? -1.403 12.711 15.297 1 94 147 SER B CA 1
ATOM 2937 C C . SER B 1 147 ? -1.515 14.023 14.531 1 94 147 SER B C 1
ATOM 2939 O O . SER B 1 147 ? -2.582 14.359 14.008 1 94 147 SER B O 1
ATOM 2941 N N . SER B 1 148 ? -0.483 14.82 14.523 1 88.94 148 SER B N 1
ATOM 2942 C CA . SER B 1 148 ? -0.511 16.078 13.797 1 88.94 148 SER B CA 1
ATOM 2943 C C . SER B 1 148 ? -0.711 15.852 12.297 1 88.94 148 SER B C 1
ATOM 2945 O O . SER B 1 148 ? -0.149 14.914 11.727 1 88.94 148 SER B O 1
ATOM 2947 N N . THR B 1 149 ? -1.463 16.703 11.617 1 90.31 149 THR B N 1
ATOM 2948 C CA . THR B 1 149 ? -1.686 16.609 10.172 1 90.31 149 THR B CA 1
ATOM 2949 C C . THR B 1 149 ? -0.603 17.375 9.414 1 90.31 149 THR B C 1
ATOM 2951 O O . THR B 1 149 ? -0.503 17.25 8.188 1 90.31 149 THR B O 1
ATOM 2954 N N . GLY B 1 150 ? 0.139 18.156 10.172 1 86.56 150 GLY B N 1
ATOM 2955 C CA . GLY B 1 150 ? 1.095 19.047 9.531 1 86.56 150 GLY B CA 1
ATOM 2956 C C . GLY B 1 150 ? 0.439 20.219 8.82 1 86.56 150 GLY B C 1
ATOM 2957 O O . GLY B 1 150 ? 1.048 20.844 7.945 1 86.56 150 GLY B O 1
ATOM 2958 N N . GLY B 1 151 ? -0.861 20.438 9.094 1 83.25 151 GLY B N 1
ATOM 2959 C CA . GLY B 1 151 ? -1.593 21.562 8.531 1 83.25 151 GLY B CA 1
ATOM 2960 C C . GLY B 1 151 ? -2.146 21.281 7.148 1 83.25 151 GLY B C 1
ATOM 2961 O O . GLY B 1 151 ? -2.607 22.188 6.457 1 83.25 151 GLY B O 1
ATOM 2962 N N . LEU B 1 152 ? -2.047 20.062 6.68 1 86.12 152 LEU B N 1
ATOM 2963 C CA . LEU B 1 152 ? -2.457 19.672 5.336 1 86.12 152 LEU B CA 1
ATOM 2964 C C . LEU B 1 152 ? -3.395 18.469 5.383 1 86.12 152 LEU B C 1
ATOM 2966 O O . LEU B 1 152 ? -3.432 17.75 6.379 1 86.12 152 LEU B O 1
ATOM 2970 N N . PRO B 1 153 ? -4.211 18.344 4.242 1 88.75 153 PRO B N 1
ATOM 2971 C CA . PRO B 1 153 ? -4.996 17.109 4.184 1 88.75 153 PRO B CA 1
ATOM 2972 C C . PRO B 1 153 ? -4.125 15.859 4.258 1 88.75 153 PRO B C 1
ATOM 2974 O O . PRO B 1 153 ? -3.045 15.82 3.666 1 88.75 153 PRO B O 1
ATOM 2977 N N . VAL B 1 154 ? -4.648 14.883 5.07 1 93.62 154 VAL B N 1
ATOM 2978 C CA . VAL B 1 154 ? -3.844 13.703 5.34 1 93.62 154 VAL B CA 1
ATOM 2979 C C . VAL B 1 154 ? -4.559 12.461 4.816 1 93.62 154 VAL B C 1
ATOM 2981 O O . VAL B 1 154 ? -5.785 12.367 4.883 1 93.62 154 VAL B O 1
ATOM 2984 N N . THR B 1 155 ? -3.779 11.531 4.23 1 97 155 THR B N 1
ATOM 2985 C CA . THR B 1 155 ? -4.227 10.172 3.936 1 97 155 THR B CA 1
ATOM 2986 C C . THR B 1 155 ? -3.566 9.172 4.879 1 97 155 THR B C 1
ATOM 2988 O O . THR B 1 155 ? -2.373 9.281 5.172 1 97 155 THR B O 1
ATOM 2991 N N . TYR B 1 156 ? -4.387 8.234 5.355 1 98.31 156 TYR B N 1
ATOM 2992 C CA . TYR B 1 156 ? -3.885 7.188 6.242 1 98.31 156 TYR B CA 1
ATOM 2993 C C . TYR B 1 156 ? -3.738 5.863 5.496 1 98.31 156 TYR B C 1
ATOM 2995 O O . TYR B 1 156 ? -4.602 5.5 4.695 1 98.31 156 TYR B O 1
ATOM 3003 N N . PHE B 1 157 ? -2.605 5.168 5.836 1 98.62 157 PHE B N 1
ATOM 3004 C CA . PHE B 1 157 ? -2.271 3.957 5.098 1 98.62 157 PHE B CA 1
ATOM 3005 C C . PHE B 1 157 ? -2.115 2.773 6.043 1 98.62 157 PHE B C 1
ATOM 3007 O O . PHE B 1 157 ? -1.573 2.916 7.141 1 98.62 157 PHE B O 1
ATOM 3014 N N . ALA B 1 158 ? -2.557 1.63 5.484 1 98.25 158 ALA B N 1
ATOM 3015 C CA . ALA B 1 158 ? -2.291 0.362 6.16 1 98.25 158 ALA B CA 1
ATOM 3016 C C . ALA B 1 158 ? -1.841 -0.706 5.168 1 98.25 158 ALA B C 1
ATOM 3018 O O . ALA B 1 158 ? -2.377 -0.798 4.059 1 98.25 158 ALA B O 1
ATOM 3019 N N . GLU B 1 159 ? -0.84 -1.415 5.59 1 97.62 159 GLU B N 1
ATOM 3020 C CA . GLU B 1 159 ? -0.335 -2.57 4.855 1 97.62 159 GLU B CA 1
ATOM 3021 C C . GLU B 1 159 ? -0.293 -3.812 5.738 1 97.62 159 GLU B C 1
ATOM 3023 O O . GLU B 1 159 ? 0.205 -3.762 6.867 1 97.62 159 GLU B O 1
ATOM 3028 N N . LEU B 1 160 ? -0.876 -4.863 5.223 1 95.75 160 LEU B N 1
ATOM 3029 C CA . LEU B 1 160 ? -0.775 -6.168 5.859 1 95.75 160 LEU B CA 1
ATOM 3030 C C . LEU B 1 160 ? 0.258 -7.043 5.152 1 95.75 160 LEU B C 1
ATOM 3032 O O . LEU B 1 160 ? 0.177 -7.246 3.941 1 95.75 160 LEU B O 1
ATOM 3036 N N . LEU B 1 161 ? 1.216 -7.551 5.977 1 94.75 161 LEU B N 1
ATOM 3037 C CA . LEU B 1 161 ? 2.293 -8.383 5.449 1 94.75 161 LEU B CA 1
ATOM 3038 C C . LEU B 1 161 ? 2.373 -9.711 6.199 1 94.75 161 LEU B C 1
ATOM 3040 O O . LEU B 1 161 ? 1.887 -9.82 7.328 1 94.75 161 LEU B O 1
ATOM 3044 N N . ALA B 1 162 ? 2.969 -10.688 5.504 1 91.56 162 ALA B N 1
ATOM 3045 C CA . ALA B 1 162 ? 3.119 -12.008 6.109 1 91.56 162 ALA B CA 1
ATOM 3046 C C . ALA B 1 162 ? 4.559 -12.5 5.988 1 91.56 162 ALA B C 1
ATOM 3048 O O . ALA B 1 162 ? 5.191 -12.336 4.941 1 91.56 162 ALA B O 1
ATOM 3049 N N . PHE B 1 163 ? 5.031 -13.008 7.062 1 87.81 163 PHE B N 1
ATOM 3050 C CA . PHE B 1 163 ? 6.352 -13.617 7.027 1 87.81 163 PHE B CA 1
ATOM 3051 C C . PHE B 1 163 ? 6.266 -15.062 6.547 1 87.81 163 PHE B C 1
ATOM 3053 O O . PHE B 1 163 ? 5.301 -15.766 6.852 1 87.81 163 PHE B O 1
ATOM 3060 N N . ARG B 1 164 ? 7.363 -15.273 5.648 1 75.62 164 ARG B N 1
ATOM 3061 C CA . ARG B 1 164 ? 7.469 -16.672 5.23 1 75.62 164 ARG B CA 1
ATOM 3062 C C . ARG B 1 164 ? 8.156 -17.516 6.297 1 75.62 164 ARG B C 1
ATOM 3064 O O . ARG B 1 164 ? 9.297 -17.234 6.68 1 75.62 164 ARG B O 1
ATOM 3071 N N . GLY B 1 165 ? 7.504 -18.391 6.789 1 67.81 165 GLY B N 1
ATOM 3072 C CA . GLY B 1 165 ? 8.117 -19.219 7.809 1 67.81 165 GLY B CA 1
ATOM 3073 C C . GLY B 1 165 ? 8.492 -18.453 9.062 1 67.81 165 GLY B C 1
ATOM 3074 O O . GLY B 1 165 ? 8.055 -17.328 9.258 1 67.81 165 GLY B O 1
ATOM 3075 N N . ALA B 1 166 ? 9.242 -19.062 10.008 1 57.84 166 ALA B N 1
ATOM 3076 C CA . ALA B 1 166 ? 9.633 -18.516 11.305 1 57.84 166 ALA B CA 1
ATOM 3077 C C . ALA B 1 166 ? 10.789 -17.531 11.156 1 57.84 166 ALA B C 1
ATOM 3079 O O . ALA B 1 166 ? 11.148 -16.828 12.109 1 57.84 166 ALA B O 1
ATOM 3080 N N . SER B 1 167 ? 11.344 -17.531 9.898 1 58.38 167 SER B N 1
ATOM 3081 C CA . SER B 1 167 ? 12.586 -16.781 9.812 1 58.38 167 SER B CA 1
ATOM 3082 C C . SER B 1 167 ? 12.328 -15.32 9.438 1 58.38 167 SER B C 1
ATOM 3084 O O . SER B 1 167 ? 11.617 -15.039 8.469 1 58.38 167 SER B O 1
ATOM 3086 N N . SER B 1 168 ? 12.633 -14.406 10.219 1 63.62 168 SER B N 1
ATOM 3087 C CA . SER B 1 168 ? 12.531 -12.961 10.062 1 63.62 168 SER B CA 1
ATOM 3088 C C . SER B 1 168 ? 13.57 -12.438 9.078 1 63.62 168 SER B C 1
ATOM 3090 O O . SER B 1 168 ? 13.656 -11.227 8.836 1 63.62 168 SER B O 1
ATOM 3092 N N . THR B 1 169 ? 14.383 -13.391 8.469 1 69.56 169 THR B N 1
ATOM 3093 C CA . THR B 1 169 ? 15.469 -12.898 7.629 1 69.56 169 THR B CA 1
ATOM 3094 C C . THR B 1 169 ? 14.977 -12.586 6.219 1 69.56 169 THR B C 1
ATOM 3096 O O . THR B 1 169 ? 15.625 -11.859 5.473 1 69.56 169 THR B O 1
ATOM 3099 N N . VAL B 1 170 ? 13.766 -13.086 5.953 1 76.94 170 VAL B N 1
ATOM 3100 C CA . VAL B 1 170 ? 13.211 -12.828 4.629 1 76.94 170 VAL B CA 1
ATOM 3101 C C . VAL B 1 170 ? 12.156 -11.734 4.711 1 76.94 170 VAL B C 1
ATOM 3103 O O . VAL B 1 170 ? 11.359 -11.703 5.648 1 76.94 170 VAL B O 1
ATOM 3106 N N . PRO B 1 171 ? 12.266 -10.797 3.82 1 87 171 PRO B N 1
ATOM 3107 C CA . PRO B 1 171 ? 11.258 -9.734 3.861 1 87 171 PRO B CA 1
ATOM 3108 C C . PRO B 1 171 ? 9.836 -10.266 3.779 1 87 171 PRO B C 1
ATOM 3110 O O . PRO B 1 171 ? 9.578 -11.25 3.076 1 87 171 PRO B O 1
ATOM 3113 N N . PRO B 1 172 ? 9.016 -9.734 4.621 1 91.5 172 PRO B N 1
ATOM 3114 C CA . PRO B 1 172 ? 7.617 -10.18 4.566 1 91.5 172 PRO B CA 1
ATOM 3115 C C . PRO B 1 172 ? 6.961 -9.891 3.219 1 91.5 172 PRO B C 1
ATOM 3117 O O . PRO B 1 172 ? 7.387 -8.984 2.504 1 91.5 172 PRO B O 1
ATOM 3120 N N . ILE B 1 173 ? 5.945 -10.711 2.902 1 93.12 173 ILE B N 1
ATOM 3121 C CA . ILE B 1 173 ? 5.242 -10.602 1.629 1 93.12 173 ILE B CA 1
ATOM 3122 C C . ILE B 1 173 ? 3.953 -9.812 1.815 1 93.12 173 ILE B C 1
ATOM 3124 O O . ILE B 1 173 ? 3.248 -9.984 2.812 1 93.12 173 ILE B O 1
ATOM 3128 N N . PRO B 1 174 ? 3.635 -8.953 0.806 1 95.88 174 PRO B N 1
ATOM 3129 C CA . PRO B 1 174 ? 2.373 -8.219 0.931 1 95.88 174 PRO B CA 1
ATOM 3130 C C . PRO B 1 174 ? 1.151 -9.125 0.852 1 95.88 174 PRO B C 1
ATOM 3132 O O . PRO B 1 174 ? 1.111 -10.039 0.025 1 95.88 174 PRO B O 1
ATOM 3135 N N . VAL B 1 175 ? 0.2 -8.844 1.748 1 95.19 175 VAL B N 1
ATOM 3136 C CA . VAL B 1 175 ? -1.05 -9.594 1.764 1 95.19 175 VAL B CA 1
ATOM 3137 C C . VAL B 1 175 ? -2.197 -8.695 1.299 1 95.19 175 VAL B C 1
ATOM 3139 O O . VAL B 1 175 ? -2.941 -9.055 0.383 1 95.19 175 VAL B O 1
ATOM 3142 N N . HIS B 1 176 ? -2.363 -7.535 1.969 1 96.69 176 HIS B N 1
ATOM 3143 C CA . HIS B 1 176 ? -3.355 -6.531 1.601 1 96.69 176 HIS B CA 1
ATOM 3144 C C . HIS B 1 176 ? -2.859 -5.125 1.918 1 96.69 176 HIS B C 1
ATOM 3146 O O . HIS B 1 176 ? -1.946 -4.949 2.729 1 96.69 176 HIS B O 1
ATOM 3152 N N . ASN B 1 177 ? -3.381 -4.164 1.187 1 97.69 177 ASN B N 1
ATOM 3153 C CA . ASN B 1 177 ? -3.164 -2.764 1.536 1 97.69 177 ASN B CA 1
ATOM 3154 C C . ASN B 1 177 ? -4.422 -1.927 1.305 1 97.69 177 ASN B C 1
ATOM 3156 O O . ASN B 1 177 ? -5.312 -2.334 0.56 1 97.69 177 ASN B O 1
ATOM 3160 N N . THR B 1 178 ? -4.547 -0.852 2.09 1 97.38 178 THR B N 1
ATOM 3161 C CA . THR B 1 178 ? -5.684 0.052 1.955 1 97.38 178 THR B CA 1
ATOM 3162 C C . THR B 1 178 ? -5.348 1.433 2.512 1 97.38 178 THR B C 1
ATOM 3164 O O . THR B 1 178 ? -4.422 1.575 3.312 1 97.38 178 THR B O 1
ATOM 3167 N N . SER B 1 179 ? -5.984 2.393 2.008 1 97.62 179 SER B N 1
ATOM 3168 C CA . SER B 1 179 ? -5.832 3.748 2.525 1 97.62 179 SER B CA 1
ATOM 3169 C C . SER B 1 179 ? -7.188 4.395 2.789 1 97.62 179 SER B C 1
ATOM 3171 O O . SER B 1 179 ? -8.211 3.945 2.266 1 97.62 179 SER B O 1
ATOM 3173 N N . ASP B 1 180 ? -7.207 5.367 3.691 1 97.19 180 ASP B N 1
ATOM 3174 C CA . ASP B 1 180 ? -8.398 6.105 4.098 1 97.19 180 ASP B CA 1
ATOM 3175 C C . ASP B 1 180 ? -8.078 7.578 4.332 1 97.19 180 ASP B C 1
ATOM 3177 O O . ASP B 1 180 ? -7.094 7.91 5 1 97.19 180 ASP B O 1
ATOM 3181 N N . ASP B 1 181 ? -8.953 8.492 3.857 1 95.19 181 ASP B N 1
ATOM 3182 C CA . ASP B 1 181 ? -8.688 9.922 3.977 1 95.19 181 ASP B CA 1
ATOM 3183 C C . ASP B 1 181 ? -9.391 10.508 5.195 1 95.19 181 ASP B C 1
ATOM 3185 O O . ASP B 1 181 ? -9.297 11.711 5.449 1 95.19 181 ASP B O 1
ATOM 3189 N N . ARG B 1 182 ? -10.117 9.68 5.9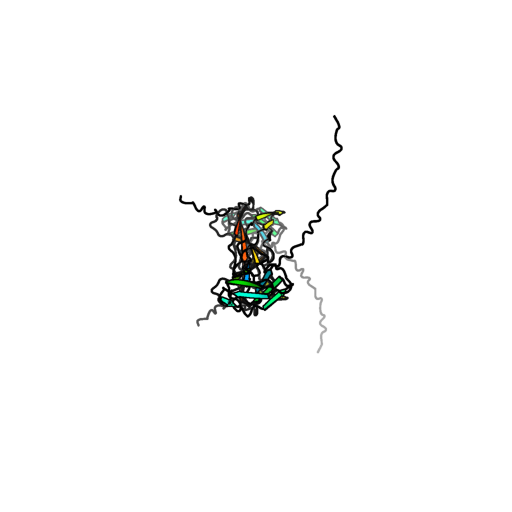96 1 93.88 182 ARG B N 1
ATOM 3190 C CA . ARG B 1 182 ? -10.922 10.219 7.082 1 93.88 182 ARG B CA 1
ATOM 3191 C C . ARG B 1 182 ? -10.352 9.812 8.438 1 93.88 182 ARG B C 1
ATOM 3193 O O . ARG B 1 182 ? -10.297 10.633 9.359 1 93.88 182 ARG B O 1
ATOM 3200 N N . ARG B 1 183 ? -10.008 8.617 8.484 1 96.81 183 ARG B N 1
ATOM 3201 C CA . ARG B 1 183 ? -9.547 8.102 9.773 1 96.81 183 ARG B CA 1
ATOM 3202 C C . ARG B 1 183 ? -8.594 6.926 9.586 1 96.81 183 ARG B C 1
ATOM 3204 O O . ARG B 1 183 ? -8.664 6.223 8.578 1 96.81 183 ARG B O 1
ATOM 3211 N N . PRO B 1 184 ? -7.77 6.742 10.609 1 97.94 184 PRO B N 1
ATOM 3212 C CA . PRO B 1 184 ? -6.855 5.598 10.531 1 97.94 184 PRO B CA 1
ATOM 3213 C C . PRO B 1 184 ? -7.469 4.316 11.102 1 97.94 184 PRO B C 1
ATOM 3215 O O . PRO B 1 184 ? -6.926 3.732 12.039 1 97.94 184 PRO B O 1
ATOM 3218 N N . HIS B 1 185 ? -8.602 3.912 10.57 1 97.44 185 HIS B N 1
ATOM 3219 C CA . HIS B 1 185 ? -9.305 2.666 10.852 1 97.44 185 HIS B CA 1
ATOM 3220 C C . HIS B 1 185 ? -9.398 1.795 9.602 1 97.44 185 HIS B C 1
ATOM 3222 O O . HIS B 1 185 ? -9.906 2.24 8.57 1 97.44 185 HIS B O 1
ATOM 3228 N N . PHE B 1 186 ? -8.883 0.576 9.797 1 96.75 186 PHE B N 1
ATOM 3229 C CA . PHE B 1 186 ? -8.781 -0.277 8.617 1 96.75 186 PHE B CA 1
ATOM 3230 C C . PHE B 1 186 ? -9.305 -1.676 8.914 1 96.75 186 PHE B C 1
ATOM 3232 O O . PHE B 1 186 ? -9.164 -2.174 10.031 1 96.75 186 PHE B O 1
ATOM 3239 N N . GLY B 1 187 ? -9.844 -2.248 7.867 1 93.69 187 GLY B N 1
ATOM 3240 C CA . GLY B 1 187 ? -10.258 -3.639 7.922 1 93.69 187 GLY B CA 1
ATOM 3241 C C . GLY B 1 187 ? -9.617 -4.496 6.848 1 93.69 187 GLY B C 1
ATOM 3242 O O . GLY B 1 187 ? -9.508 -4.074 5.695 1 93.69 187 GLY B O 1
ATOM 3243 N N . PHE B 1 188 ? -9.148 -5.633 7.355 1 92.56 188 PHE B N 1
ATOM 3244 C CA . PHE B 1 188 ? -8.609 -6.605 6.41 1 92.56 188 PHE B CA 1
ATOM 3245 C C . PHE B 1 188 ? -9.383 -7.918 6.488 1 92.56 188 PHE B C 1
ATOM 3247 O O . PHE B 1 188 ? -9.734 -8.375 7.578 1 92.56 188 PHE B O 1
ATOM 3254 N N . THR B 1 189 ? -9.578 -8.461 5.273 1 86.19 189 THR B N 1
ATOM 3255 C CA . THR B 1 189 ? -10.297 -9.727 5.219 1 86.19 189 THR B CA 1
ATOM 3256 C C . THR B 1 189 ? -9.438 -10.812 4.574 1 86.19 189 THR B C 1
ATOM 3258 O O . THR B 1 189 ? -8.453 -10.516 3.898 1 86.19 189 THR B O 1
ATOM 3261 N N . GLY B 1 190 ? -9.82 -12.133 4.906 1 78.25 190 GLY B N 1
ATOM 3262 C CA . GLY B 1 190 ? -9.172 -13.273 4.266 1 78.25 190 GLY B CA 1
ATOM 3263 C C . GLY B 1 190 ? -7.723 -13.43 4.664 1 78.25 190 GLY B C 1
ATOM 3264 O O . GLY B 1 190 ? -6.855 -13.641 3.809 1 78.25 190 GLY B O 1
ATOM 3265 N N . LEU B 1 191 ? -7.488 -13.328 5.867 1 81.62 191 LEU B N 1
ATOM 3266 C CA . LEU B 1 191 ? -6.125 -13.422 6.379 1 81.62 191 LEU B CA 1
ATOM 3267 C C . LEU B 1 191 ? -5.617 -14.859 6.316 1 81.62 191 LEU B C 1
ATOM 3269 O O . LEU B 1 191 ? -6.395 -15.805 6.457 1 81.62 191 LEU B O 1
ATOM 3273 N N . PRO B 1 192 ? -4.305 -14.906 5.996 1 78.31 192 PRO B N 1
ATOM 3274 C CA . PRO B 1 192 ? -3.732 -16.25 6.191 1 78.31 192 PRO B CA 1
ATOM 3275 C C . PRO B 1 192 ? -4.004 -16.797 7.59 1 78.31 192 PRO B C 1
ATOM 3277 O O . PRO B 1 192 ? -4.035 -16.047 8.562 1 78.31 192 PRO B O 1
ATOM 3280 N N . ARG B 1 193 ? -4.195 -18 7.66 1 72.88 193 ARG B N 1
ATOM 3281 C CA . ARG B 1 193 ? -4.59 -18.625 8.922 1 72.88 193 ARG B CA 1
ATOM 3282 C C . ARG B 1 193 ? -3.369 -19 9.75 1 72.88 193 ARG B C 1
ATOM 3284 O O . ARG B 1 193 ? -3.48 -19.25 10.953 1 72.88 193 ARG B O 1
ATOM 3291 N N . VAL B 1 194 ? -2.26 -19.062 9.188 1 69.94 194 VAL B N 1
ATOM 3292 C CA . VAL B 1 194 ? -1.062 -19.469 9.914 1 69.94 194 VAL B CA 1
ATOM 3293 C C . VAL B 1 194 ? 0.078 -18.5 9.617 1 69.94 194 VAL B C 1
ATOM 3295 O O . VAL B 1 194 ? 0.064 -17.797 8.594 1 69.94 194 VAL B O 1
ATOM 3298 N N . GLY B 1 195 ? 0.931 -18.422 10.672 1 80.56 195 GLY B N 1
ATOM 3299 C CA . GLY B 1 195 ? 2.139 -17.641 10.477 1 80.56 195 GLY B CA 1
ATOM 3300 C C . GLY B 1 195 ? 2.107 -16.297 11.211 1 80.56 195 GLY B C 1
ATOM 3301 O O . GLY B 1 195 ? 1.177 -16.031 11.969 1 80.56 195 GLY B O 1
ATOM 3302 N N . VAL B 1 196 ? 3.211 -15.609 11.086 1 87.12 196 VAL B N 1
ATOM 3303 C CA . VAL B 1 196 ? 3.365 -14.305 11.711 1 87.12 196 VAL B CA 1
ATOM 3304 C C . VAL B 1 196 ? 3.006 -13.211 10.703 1 87.12 196 VAL B C 1
ATOM 3306 O O . VAL B 1 196 ? 3.455 -13.234 9.555 1 87.12 196 VAL B O 1
ATOM 3309 N N . LEU B 1 197 ? 2.129 -12.336 11.203 1 90.56 197 LEU B N 1
ATOM 3310 C CA . LEU B 1 197 ? 1.68 -11.234 10.359 1 90.56 197 LEU B CA 1
ATOM 3311 C C . LEU B 1 197 ? 2.211 -9.898 10.883 1 90.56 197 LEU B C 1
ATOM 3313 O O . LEU B 1 197 ? 2.541 -9.773 12.062 1 90.56 197 LEU B O 1
ATOM 3317 N N . LEU B 1 198 ? 2.361 -8.984 9.984 1 92.31 198 LEU B N 1
ATOM 3318 C CA . LEU B 1 198 ? 2.854 -7.645 10.266 1 92.31 198 LEU B CA 1
ATOM 3319 C C . LEU B 1 198 ? 1.93 -6.59 9.672 1 92.31 198 LEU B C 1
ATOM 3321 O O . LEU B 1 198 ? 1.565 -6.672 8.492 1 92.31 198 LEU B O 1
ATOM 3325 N N . VAL B 1 199 ? 1.485 -5.668 10.523 1 95.31 199 VAL B N 1
ATOM 3326 C CA . VAL B 1 199 ? 0.74 -4.512 10.039 1 95.31 199 VAL B CA 1
ATOM 3327 C C . VAL B 1 199 ? 1.622 -3.266 10.094 1 95.31 199 VAL B C 1
ATOM 3329 O O . VAL B 1 199 ? 2.254 -2.992 11.117 1 95.31 199 VAL B O 1
ATOM 3332 N N . ARG B 1 200 ? 1.71 -2.57 8.961 1 97.56 200 ARG B N 1
ATOM 3333 C CA . ARG B 1 200 ? 2.355 -1.262 8.906 1 97.56 200 ARG B CA 1
ATOM 3334 C C . ARG B 1 200 ? 1.333 -0.155 8.672 1 97.56 200 ARG B C 1
ATOM 3336 O O . ARG B 1 200 ? 0.533 -0.227 7.738 1 97.56 200 ARG B O 1
ATOM 3343 N N . VAL B 1 201 ? 1.355 0.848 9.555 1 98.38 201 VAL B N 1
ATOM 3344 C CA . VAL B 1 201 ? 0.451 1.98 9.383 1 98.38 201 VAL B CA 1
ATOM 3345 C C . VAL B 1 201 ? 1.245 3.285 9.414 1 98.38 201 VAL B C 1
ATOM 3347 O O . VAL B 1 201 ? 2.24 3.4 10.133 1 98.38 201 VAL B O 1
ATOM 3350 N N . TYR B 1 202 ? 0.818 4.234 8.594 1 98.56 202 TYR B N 1
ATOM 3351 C CA . TYR B 1 202 ? 1.421 5.562 8.578 1 98.56 202 TYR B CA 1
ATOM 3352 C C . TYR B 1 202 ? 0.472 6.582 7.961 1 98.56 202 TYR B C 1
ATOM 3354 O O . TYR B 1 202 ? -0.568 6.219 7.406 1 98.56 202 TYR B O 1
ATOM 3362 N N . ALA B 1 203 ? 0.779 7.785 8.148 1 98.25 203 ALA B N 1
ATOM 3363 C CA . ALA B 1 203 ? 0.061 8.906 7.547 1 98.25 203 ALA B CA 1
ATOM 3364 C C . ALA B 1 203 ? 0.932 9.633 6.527 1 98.25 203 ALA B C 1
ATOM 3366 O O . ALA B 1 203 ? 2.162 9.609 6.621 1 98.25 203 ALA B O 1
ATOM 3367 N N . ALA B 1 204 ? 0.271 10.227 5.535 1 96.56 204 ALA B N 1
ATOM 3368 C CA . ALA B 1 204 ? 1.021 10.984 4.539 1 96.56 204 ALA B CA 1
ATOM 3369 C C . ALA B 1 204 ? 0.242 12.219 4.082 1 96.56 204 ALA B C 1
ATOM 3371 O O . ALA B 1 204 ? -0.991 12.219 4.094 1 96.56 204 ALA B O 1
ATOM 3372 N N . ASN B 1 205 ? 0.988 13.273 3.752 1 92.31 205 ASN B N 1
ATOM 3373 C CA . ASN B 1 205 ? 0.465 14.461 3.084 1 92.31 205 ASN B CA 1
ATOM 3374 C C . ASN B 1 205 ? 1.413 14.961 1.995 1 92.31 205 ASN B C 1
ATOM 3376 O O . ASN B 1 205 ? 2.367 14.266 1.636 1 92.31 205 ASN B O 1
ATOM 3380 N N . SER B 1 206 ? 1.078 16.078 1.437 1 88 206 SER B N 1
ATOM 3381 C CA . SER B 1 206 ? 1.834 16.562 0.288 1 88 206 SER B CA 1
ATOM 3382 C C . SER B 1 206 ? 3.273 16.891 0.673 1 88 206 SER B C 1
ATOM 3384 O O . SER B 1 206 ? 4.125 17.078 -0.197 1 88 206 SER B O 1
ATOM 3386 N N . GLN B 1 207 ? 3.574 16.984 1.987 1 88.31 207 GLN B N 1
ATOM 3387 C CA . GLN B 1 207 ? 4.926 17.297 2.428 1 88.31 207 GLN B CA 1
ATOM 3388 C C . GLN B 1 207 ? 5.719 16.047 2.752 1 88.31 207 GLN B C 1
ATOM 3390 O O . GLN B 1 207 ? 6.938 16.094 2.924 1 88.31 207 GLN B O 1
ATOM 3395 N N . GLY B 1 208 ? 5.055 14.867 2.914 1 92.25 208 GLY B N 1
ATOM 3396 C CA . GLY B 1 208 ? 5.746 13.625 3.223 1 92.25 208 GLY B CA 1
ATOM 3397 C C . GLY B 1 208 ? 4.902 12.664 4.035 1 92.25 208 GLY B C 1
ATOM 3398 O O . GLY B 1 208 ? 3.688 12.836 4.156 1 92.25 208 GLY B O 1
ATOM 3399 N N . ARG B 1 209 ? 5.586 11.555 4.465 1 95.31 209 ARG B N 1
ATOM 3400 C CA . ARG B 1 209 ? 4.887 10.57 5.285 1 95.31 209 ARG B CA 1
ATOM 3401 C C . ARG B 1 209 ? 5.422 10.57 6.711 1 95.31 209 ARG B C 1
ATOM 3403 O O . ARG B 1 209 ? 6.543 11.016 6.961 1 95.31 209 ARG B O 1
ATOM 3410 N N . SER B 1 210 ? 4.617 10.117 7.566 1 97.31 210 SER B N 1
ATOM 3411 C CA . SER B 1 210 ? 5.039 9.906 8.945 1 97.31 210 SER B CA 1
ATOM 3412 C C . SER B 1 210 ? 5.926 8.672 9.078 1 97.31 210 SER B C 1
ATOM 3414 O O . SER B 1 210 ? 6.062 7.902 8.125 1 97.31 210 SER B O 1
ATOM 3416 N N . ALA B 1 211 ? 6.543 8.57 10.273 1 97.25 211 ALA B N 1
ATOM 3417 C CA . ALA B 1 211 ? 7.195 7.297 10.57 1 97.25 211 ALA B CA 1
ATOM 3418 C C . ALA B 1 211 ? 6.195 6.145 10.523 1 97.25 211 ALA B C 1
ATOM 3420 O O . ALA B 1 211 ? 5.008 6.332 10.789 1 97.25 211 ALA B O 1
ATOM 3421 N N . VAL B 1 212 ? 6.738 4.996 10.188 1 97.44 212 VAL B N 1
ATOM 3422 C CA . VAL B 1 212 ? 5.902 3.801 10.094 1 97.44 212 VAL B CA 1
ATOM 3423 C C . VAL B 1 212 ? 5.742 3.168 11.469 1 97.44 212 VAL B C 1
ATOM 3425 O O . VAL B 1 212 ? 6.723 3.014 12.203 1 97.44 212 VAL B O 1
ATOM 3428 N N . THR B 1 213 ? 4.527 2.938 11.828 1 97.19 213 THR B N 1
ATOM 3429 C CA . THR B 1 213 ? 4.227 2.141 13.016 1 97.19 213 THR B CA 1
ATOM 3430 C C . THR B 1 213 ? 3.951 0.689 12.633 1 97.19 213 THR B C 1
ATOM 3432 O O . THR B 1 213 ? 3.117 0.415 11.773 1 97.19 213 THR B O 1
ATOM 3435 N N . GLU B 1 214 ? 4.656 -0.232 13.359 1 95.88 214 GLU B N 1
ATOM 3436 C CA . GLU B 1 214 ? 4.531 -1.647 13.023 1 95.88 214 GLU B CA 1
ATOM 3437 C C . GLU B 1 214 ? 3.898 -2.432 14.172 1 95.88 214 GLU B C 1
ATOM 3439 O O . GLU B 1 214 ? 4.219 -2.203 15.344 1 95.88 214 GLU B O 1
ATOM 3444 N N . LEU B 1 215 ? 2.975 -3.322 13.82 1 93.25 215 LEU B N 1
ATOM 3445 C CA . LEU B 1 215 ? 2.365 -4.266 14.75 1 93.25 215 LEU B CA 1
ATOM 3446 C C . LEU B 1 215 ? 2.527 -5.699 14.258 1 93.25 215 LEU B C 1
ATOM 3448 O O . LEU B 1 215 ? 2.094 -6.031 13.148 1 93.25 215 LEU B O 1
ATOM 3452 N N . ARG B 1 216 ? 3.119 -6.523 15.055 1 89.44 216 ARG B N 1
ATOM 3453 C CA . ARG B 1 216 ? 3.293 -7.93 14.711 1 89.44 216 ARG B CA 1
ATOM 3454 C C . ARG B 1 216 ? 2.34 -8.812 15.516 1 89.44 216 ARG B C 1
ATOM 3456 O O . ARG B 1 216 ? 2.107 -8.562 16.703 1 89.44 216 ARG B O 1
ATOM 3463 N N . PHE B 1 217 ? 1.768 -9.812 14.805 1 85.88 217 PHE B N 1
ATOM 3464 C CA . PHE B 1 217 ? 0.87 -10.719 15.508 1 85.88 217 PHE B CA 1
ATOM 3465 C C . PHE B 1 217 ? 0.818 -12.07 14.812 1 85.88 217 PHE B C 1
ATOM 3467 O O . PHE B 1 217 ? 1.227 -12.195 13.656 1 85.88 217 PHE B O 1
ATOM 3474 N N . SER B 1 218 ? 0.48 -13.016 15.477 1 82.19 218 SER B N 1
ATOM 3475 C CA . SER B 1 218 ? 0.347 -14.352 14.906 1 82.19 218 SER B CA 1
ATOM 3476 C C . SER B 1 218 ? -1.072 -14.602 14.406 1 82.19 218 SER B C 1
ATOM 3478 O O . SER B 1 218 ? -2.041 -14.18 15.039 1 82.19 218 SER B O 1
ATOM 3480 N N . ALA B 1 219 ? -1.082 -15.062 13.203 1 73.44 219 ALA B N 1
ATOM 3481 C CA . ALA B 1 219 ? -2.4 -15.367 12.656 1 73.44 219 ALA B CA 1
ATOM 3482 C C . ALA B 1 219 ? -3.205 -16.25 13.609 1 73.44 219 ALA B C 1
ATOM 3484 O O . ALA B 1 219 ? -4.418 -16.078 13.742 1 73.44 219 ALA B O 1
ATOM 3485 N N . GLY B 1 220 ? -2.541 -17.203 14.219 1 65.31 220 GLY B N 1
ATOM 3486 C CA . GLY B 1 220 ? -3.25 -18.031 15.18 1 65.31 220 GLY B CA 1
ATOM 3487 C C . GLY B 1 220 ? -3.473 -17.344 16.516 1 65.31 220 GLY B C 1
ATOM 3488 O O . GLY B 1 220 ? -4.406 -17.688 17.25 1 65.31 220 GLY B O 1
ATOM 3489 N N . GLY B 1 221 ? -2.336 -16.562 17.094 1 57.41 221 GLY B N 1
ATOM 3490 C CA . GLY B 1 221 ? -2.301 -16.109 18.469 1 57.41 221 GLY B CA 1
ATOM 3491 C C . GLY B 1 221 ? -2.729 -14.656 18.625 1 57.41 221 GLY B C 1
ATOM 3492 O O . GLY B 1 221 ? -2.568 -14.078 19.703 1 57.41 221 GLY B O 1
ATOM 3493 N N . PHE B 1 222 ? -3.209 -13.906 18 1 50.47 222 PHE B N 1
ATOM 3494 C CA . PHE B 1 222 ? -3.391 -12.469 18.172 1 50.47 222 PHE B CA 1
ATOM 3495 C C . PHE B 1 222 ? -3.436 -12.102 19.656 1 50.47 222 PHE B C 1
ATOM 3497 O O . PHE B 1 222 ? -4.504 -12.125 20.266 1 50.47 222 PHE B O 1
ATOM 3504 N N . ARG B 1 223 ? -2.404 -12.75 20.484 1 37.81 223 ARG B N 1
ATOM 3505 C CA . ARG B 1 223 ? -2.385 -11.914 21.688 1 37.81 223 ARG B CA 1
ATOM 3506 C C . ARG B 1 223 ? -1.777 -10.547 21.391 1 37.81 223 ARG B C 1
ATOM 3508 O O . ARG B 1 223 ? -0.785 -10.445 20.672 1 37.81 223 ARG B O 1
ATOM 3515 N N . LEU B 1 224 ? -2.309 -9.398 21.484 1 39.22 224 LEU B N 1
ATOM 3516 C CA . LEU B 1 224 ? -2.004 -7.969 21.484 1 39.22 224 LEU B CA 1
ATOM 3517 C C . LEU B 1 224 ? -0.704 -7.695 22.234 1 39.22 224 LEU B C 1
ATOM 3519 O O . LEU B 1 224 ? -0.607 -7.953 23.438 1 39.22 224 LEU B O 1
ATOM 3523 N N . GLN B 1 225 ? 0.586 -8.156 21.953 1 34.91 225 GLN B N 1
ATOM 3524 C CA . GLN B 1 225 ? 1.64 -7.66 22.828 1 34.91 225 GLN B CA 1
ATOM 3525 C C . GLN B 1 225 ? 1.834 -6.156 22.656 1 34.91 225 GLN B C 1
ATOM 3527 O O . GLN B 1 225 ? 2.109 -5.68 21.562 1 34.91 225 GLN B O 1
ATOM 3532 N N . HIS B 1 226 ? 1.133 -5.281 23.312 1 31.78 226 HIS B N 1
ATOM 3533 C CA . HIS B 1 226 ? 1.51 -3.889 23.531 1 31.78 226 HIS B CA 1
ATOM 3534 C C . HIS B 1 226 ? 2.932 -3.781 24.078 1 31.78 226 HIS B C 1
ATOM 3536 O O . HIS B 1 226 ? 3.221 -4.277 25.172 1 31.78 226 HIS B O 1
ATOM 3542 N N . GLU B 1 227 ? 4 -4.012 23.5 1 34.62 227 GLU B N 1
ATOM 3543 C CA . GLU B 1 227 ? 5.242 -3.723 24.219 1 34.62 227 GLU B CA 1
ATOM 3544 C C . GLU B 1 227 ? 5.352 -2.238 24.562 1 34.62 227 GLU B C 1
ATOM 3546 O O . GLU B 1 227 ? 5.336 -1.39 23.672 1 34.62 227 GLU B O 1
ATOM 3551 N N . PRO B 1 228 ? 5.016 -1.76 25.75 1 32.28 228 PRO B N 1
ATOM 3552 C CA . PRO B 1 228 ? 5.297 -0.416 26.266 1 32.28 228 PRO B CA 1
ATOM 3553 C C . PRO B 1 228 ? 6.777 -0.053 26.188 1 32.28 228 PRO B C 1
ATOM 3555 O O . PRO B 1 228 ? 7.637 -0.912 26.391 1 32.28 228 PRO B O 1
ATOM 3558 N N . LYS B 1 229 ? 7.223 0.829 25.359 1 33.19 229 LYS B N 1
ATOM 3559 C CA . LYS B 1 229 ? 8.57 1.359 25.547 1 33.19 229 LYS B CA 1
ATOM 3560 C C . LYS B 1 229 ? 8.852 1.623 27.031 1 33.19 229 LYS B C 1
ATOM 3562 O O . LYS B 1 229 ? 8 2.168 27.734 1 33.19 229 LYS B O 1
ATOM 3567 N N . PRO B 1 230 ? 9.945 1.062 27.641 1 31.73 230 PRO B N 1
ATOM 3568 C CA . PRO B 1 230 ? 10.383 1.319 29.016 1 31.73 230 PRO B CA 1
ATOM 3569 C C . PRO B 1 230 ? 10.562 2.807 29.312 1 31.73 230 PRO B C 1
ATOM 3571 O O . PRO B 1 230 ? 11.031 3.555 28.453 1 31.73 230 PRO B O 1
ATOM 3574 N N . SER B 1 231 ? 9.742 3.455 30.109 1 30.3 231 SER B N 1
ATOM 3575 C CA . SER B 1 231 ? 10.031 4.703 30.797 1 30.3 231 SER B CA 1
ATOM 3576 C C . SER B 1 231 ? 11.391 4.648 31.484 1 30.3 231 SER B C 1
ATOM 3578 O O . SER B 1 231 ? 11.703 3.676 32.188 1 30.3 231 SER B O 1
ATOM 3580 N N . GLY B 1 232 ? 12.477 5.234 30.828 1 31.17 232 GLY B N 1
ATOM 3581 C CA . GLY B 1 232 ? 13.742 5.516 31.484 1 31.17 232 GLY B CA 1
ATOM 3582 C C . GLY B 1 232 ? 13.578 6.004 32.906 1 31.17 232 GLY B C 1
ATOM 3583 O O . GLY B 1 232 ? 12.789 6.922 33.188 1 31.17 232 GLY B O 1
ATOM 3584 N N . THR B 1 233 ? 13.664 5.148 33.906 1 30.55 233 THR B N 1
ATOM 3585 C CA . THR B 1 233 ? 13.867 5.43 35.312 1 30.55 233 THR B CA 1
ATOM 3586 C C . THR B 1 233 ? 15.055 6.363 35.531 1 30.55 233 THR B C 1
ATOM 3588 O O . THR B 1 233 ? 16.172 6.047 35.125 1 30.55 233 THR B O 1
ATOM 3591 N N . ILE B 1 234 ? 14.852 7.75 35.531 1 30.55 234 ILE B N 1
ATOM 3592 C CA . ILE B 1 234 ? 15.758 8.695 36.188 1 30.55 234 ILE B CA 1
ATOM 3593 C C . ILE B 1 234 ? 16.047 8.258 37.625 1 30.55 234 ILE B C 1
ATOM 3595 O O . ILE B 1 234 ? 15.125 8.156 38.438 1 30.55 234 ILE B O 1
ATOM 3599 N N . GLY B 1 235 ? 16.891 7.293 37.781 1 27.42 235 GLY B N 1
ATOM 3600 C CA . GLY B 1 235 ? 17.516 7.047 39.062 1 27.42 235 GLY B CA 1
ATOM 3601 C C . GLY B 1 235 ? 18.078 8.305 39.688 1 27.42 235 GLY B C 1
ATOM 3602 O O . GLY B 1 235 ? 18.672 9.141 39.031 1 27.42 235 GLY B O 1
ATOM 3603 N N . GLU B 1 236 ? 17.328 8.859 40.812 1 27.7 236 GLU B N 1
ATOM 3604 C CA . GLU B 1 236 ? 17.812 9.75 41.875 1 27.7 236 GLU B CA 1
ATOM 3605 C C . GLU B 1 236 ? 19.141 9.266 42.438 1 27.7 236 GLU B C 1
ATOM 3607 O O . GLU B 1 236 ? 19.25 8.141 42.938 1 27.7 236 GLU B O 1
ATOM 3612 N N . GLN B 1 237 ? 20.297 9.555 41.844 1 23.66 237 GLN B N 1
ATOM 3613 C CA . GLN B 1 237 ? 21.531 9.672 42.625 1 23.66 237 GLN B CA 1
ATOM 3614 C C . GLN B 1 237 ? 21.375 10.688 43.75 1 23.66 237 GLN B C 1
ATOM 3616 O O . GLN B 1 237 ? 21.109 11.867 43.5 1 23.66 237 GLN B O 1
ATOM 3621 N N . GLY B 1 238 ? 20.766 10.156 45 1 22.41 238 GLY B N 1
ATOM 3622 C CA . GLY B 1 238 ? 21.422 10.406 46.281 1 22.41 238 GLY B CA 1
ATOM 3623 C C . GLY B 1 238 ? 22.781 9.742 46.375 1 22.41 238 GLY B C 1
ATOM 3624 O O . GLY B 1 238 ? 23.078 8.805 45.656 1 22.41 238 GLY B O 1
#

Foldseek 3Di:
DPPDDPDDDDPPPPPPPPPPPLPFDWKDWPDPDPAAEFEQDQAKTKDKTFIDGVVQQDKDKFKDAPPPDGLVPFPWDDDPRRMIITIDREPPSGDFAKMWMKMGDPVGIDPGTHIHGYDYQAWFAWWAPWAWADDPDQKIKIFTHGGGRSNFQKKKKKWKWFDDPPDPPDDTHTDDIDMDRPHNMDMDPDDDQFGKMKMWMWMGDPRGIYDIDMWIATSPGPPGPPPPDDDPPPPPPD/DDPDPPDPDDPPPPPPPPPPPLPFDWKDWPDPDPADEFEQDQAKTKDKTFIDGVVQQDKDKFKDAPVPDGLVPFPWDDDPRRMIITIDREPPSGDFAKMWMKMGDPVGIDPGTRIHGYDYQAWFAWWAPWWWADDPDLKIKIFTHGGGRSNFQKKKKKWKWFDDPPDPPDDTHTDDIDMDRPHNMDMDPDDDQFGKMKMWMWMGDPRGIYDIDMDIATSPGPPTPPPPDDDPPPPPPD

Organism: Haemaphysalis longicornis (NCBI:txid44386)

Nearest PDB structures (foldseek):
  8k53-assembly1_A  TM=4.143E-01  e=1.088E-10  Homo sapiens
  5i99-assembly1_A  TM=4.041E-01  e=1.860E-09  Mus musculus
  7mrm-assembly1_B  TM=4.463E-01  e=9.795E-07  Gallus gallus
  2r15-assembly1_B  TM=6.243E-01  e=3.185E-04  Homo sapiens
  6tpu-assembly2_B  TM=4.403E-01  e=1.091E-04  Homo sapiens

Solvent-accessible surface area (backbone atoms only — not comparable to full-atom values): 26687 Å² total; per-residue (Å²): 135,86,84,80,85,83,80,83,77,85,82,77,80,76,79,74,74,76,69,78,72,79,66,70,36,44,28,37,49,64,67,80,64,65,59,50,79,40,45,26,27,100,44,74,26,76,45,76,46,48,41,45,43,31,70,43,85,60,54,46,77,47,53,34,34,69,89,71,41,69,40,79,69,46,54,60,46,73,45,93,41,39,23,34,34,31,37,32,39,53,76,75,63,30,72,70,36,44,36,33,40,38,38,27,32,96,80,29,57,35,90,59,61,39,52,30,31,36,36,70,54,38,40,18,36,46,54,38,82,67,46,75,43,79,45,79,85,54,21,35,35,38,40,42,39,80,50,52,44,25,51,44,75,49,30,24,40,40,36,37,28,33,37,58,69,92,49,82,86,49,79,57,28,66,63,47,39,40,51,35,71,84,49,52,65,45,76,47,71,78,50,68,67,66,50,43,32,36,37,40,34,29,24,18,23,92,72,25,59,22,57,76,39,78,46,58,34,32,49,76,53,68,58,75,64,78,76,74,78,81,76,82,76,81,74,79,83,122,135,85,82,77,82,79,80,84,73,83,79,76,77,75,76,73,73,76,68,79,71,79,64,70,35,44,27,35,50,63,68,80,66,67,61,50,78,40,44,28,29,97,48,73,24,76,46,76,46,47,42,45,44,31,70,44,84,60,53,44,77,48,53,32,35,68,88,71,40,70,40,80,71,46,55,60,45,72,46,93,42,39,24,34,34,32,37,33,38,55,74,76,67,29,71,71,35,45,37,33,40,37,40,28,34,95,79,28,56,33,90,58,60,40,52,31,30,35,36,72,55,37,40,18,35,46,53,37,80,66,46,76,41,79,43,80,85,52,20,36,34,37,38,42,38,80,50,52,44,26,51,44,75,46,30,24,39,41,36,36,29,33,37,58,70,92,50,80,85,49,79,59,28,68,63,44,40,39,48,35,72,83,49,52,64,46,77,47,71,77,50,67,67,65,50,43,32,38,38,40,34,29,26,20,22,96,71,26,58,22,56,76,41,77,49,69,36,35,48,75,52,69,60,78,74,76,78,74,79,79,78,81,76,79,73,80,83,124

Sequence (476 aa):
MYFGENRRKNAVLIFTTFSVINCADAPECVTDAGPVDEYAASRELRVACEVRANPSDELHFEWMANTTRRVGRINSLSVNGTRALARAVAGRELEYGRLHCWASNSIGKQRDPCVFHIVPPAPPGSLHNCTVTRQDGDNIAVTCTASSTGGLPVTYFAELLAFRGASSTVPPIPVHNTSDDRRPHFGFTGLPRVGVLLVRVYAANSQGRSAVTELRFSAGGFRLQHEPKPSGTIGEQGMYFGENRRKNAVLIFTTFSVINCADAPECVTDAGPVDEYAASRELRVACEVRANPSDELHFEWMANTTRRVGRINSLSVNGTRALARAVAGRELEYGRLHCWASNSIGKQRDPCVFHIVPPAPPGSLHNCTVTRQDGDNIAVTCTASSTGGLPVTYFAELLAFRGASSTVPPIPVHNTSDDRRPHFGFTGLPRVGVLLVRVYAANSQGRSAVTELRFSAGGFRLQHEPKPSGTIGEQG